Protein AF-A0A1W9W958-F1 (afdb_monomer_lite)

pLDDT: mean 91.2, std 10.22, range [35.25, 98.81]

Radius of gyration: 29.26 Å; chains: 1; bounding box: 82×55×63 Å

Foldseek 3Di:
DAAWEWEQELVGIDTHGCNVVAQFFFQVVCVVPDDPFDKWKKFWALLLLVLQQQFWIDTPLDIPGGGSVSVVCNVVSYGMYMYTDDNDDQDWPFNVLLVVLVVVLLVLLVPDDVLQVLQQQAQLQVLVLQQVLFFQAALLNLTRHDPLSVLQGSVNQCVQFVKDFDDDPPDSSSNWIWGAHPVRDIFTQDHNQLCRLQDRNLQHNHSVLSRVVSVLCNRLGGRSNQLSNLLSLVQVCCVVVLDPDPRHRHDSPCSSVLSVCLSNVHDCSVVSSQTLVSVCVVRNDLLSRQWFPRTHATRTQLLSALLLQLLQLLQLSHHDCLLFPCCCCDGVLVLEPRQDLALSLVRSLQRNLVSLLCVVVVHDPVSVCSQFQSDPVNVPPPSVVSSCCCRPVVVVSSVPTGPQSSQSSVCRRPVDHDGPVNSSLVSLLRRLVSLQVVVVVPQWSVSSHGRNCQAPAAHPVDPVRGHHPNVVNVVVNCVVSCH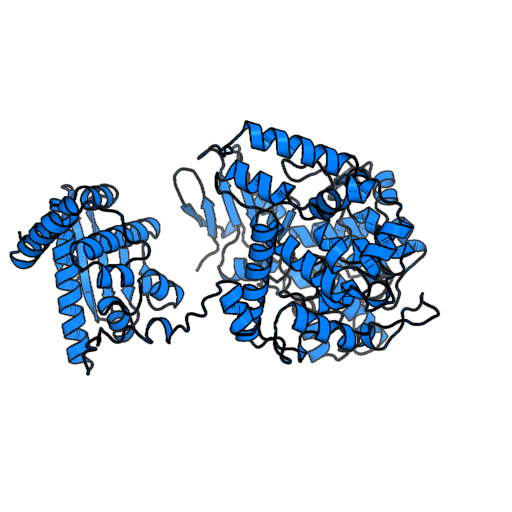DPGRHRDPVSCVVSVNDPPDLCNLPPDPPVDDQDQDPDPVRLLVLLQVLQLLLLLLLLQLCVQPPVSVVLLVPPDAQAKEKEAEPDVGWIWIWHLHNVRHIDTPGRDPVPDDHQKYKYQDHSVLSSCLSSLVDEPVVCVVVVRIDMDHDPVNVVSVSVSSLVSLQLADDPVSSVSHDPDNDDDDPCCNPVSNVSSVVCSVVVD

Sequence (686 aa):
ENPVNLIIDDQGVNFEDASSFWGMDAEKVQESLKNDKKCGILAIGPAGENRVPIANIRSGDRFLGRGGMGAVMGSKNLKAIVAKGGAYEIVPKDPDRFDKVKKKATAYMNRNSPTTTYRKFGTSSNVDWCNSGGILPVNNFQGGSNKSAEKVSGKAMQEQYETRHHTCKPCTILCGHKGTLEDGSVHAVPEYETVGLLGPNLGIYDPDQIVVWNDLCGCLGVDTISTGAVLGWVMEAGEKRLLDTPLRFGSPEGVTEAISNMAHGKDFGQEMARGTRWLSEKYGGKDFAVQVKGLEMAAYDPRGSWGQGLSYAVANRGACHLSAYPTGLEVLFGLLNPYTTRAKPRFVYFFENLYAAINSLQTCQFTSYAYVLEPPIVKYTPKFMLGLTMQYLPAEAIMLMDVSIYSKLFSAVTGIRMCQWEMLKAGNRVHTLERLMNTREGIRRKDDTLPERFLKEGRSCDEAHHTVPLNEMLEDYYKLRGYDHQGIPSAKTLRKLGIEIKDPGDSFKENKDFRFIVPKGKWMKRSYISIMLWFVGRAMQAAAKVDKGVKKEFESIPAGFRFSLGVSPGGPAMVMEKTAAGRVKYVGSKPGGKPLDLKMKIKHLEGAILLFTFQESTAIAVARDRMVVEGDVPRACTVVRILDMVEVLLLPRIVASLAVKRYPVWSPFRKHLGRCMVYVRAVLGF

Structure (mmCIF, N/CA/C/O backbone):
data_AF-A0A1W9W958-F1
#
_entry.id   AF-A0A1W9W958-F1
#
loop_
_atom_site.group_PDB
_atom_site.id
_atom_site.type_symbol
_atom_site.label_atom_id
_atom_site.label_alt_id
_atom_site.label_comp_id
_atom_site.label_asym_id
_atom_site.label_entity_id
_atom_site.label_seq_id
_atom_site.pdbx_PDB_ins_code
_atom_site.Cartn_x
_atom_site.Cartn_y
_atom_site.Cartn_z
_atom_site.occupancy
_atom_site.B_iso_or_equiv
_atom_site.auth_seq_id
_atom_site.auth_comp_id
_atom_site.auth_asym_id
_atom_site.auth_atom_id
_atom_site.pdbx_PDB_model_num
ATOM 1 N N . GLU A 1 1 ? -22.196 19.172 5.881 1.00 72.06 1 GLU A N 1
ATOM 2 C CA . GLU A 1 1 ? -22.144 20.377 5.026 1.00 72.06 1 GLU A CA 1
ATOM 3 C C . GLU A 1 1 ? -20.867 21.163 5.293 1.00 72.06 1 GLU A C 1
ATOM 5 O O . GLU A 1 1 ? -20.154 21.418 4.336 1.00 72.06 1 GLU A O 1
ATOM 10 N N . ASN A 1 2 ? -20.481 21.389 6.552 1.00 92.3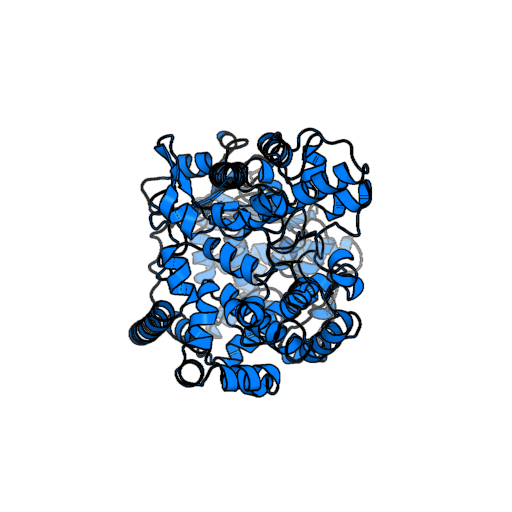8 2 ASN A N 1
ATOM 11 C CA . ASN A 1 2 ? -19.196 22.018 6.901 1.00 92.38 2 ASN A CA 1
ATOM 12 C C . ASN A 1 2 ? -18.076 20.994 7.190 1.00 92.38 2 ASN A C 1
ATOM 14 O O . ASN A 1 2 ? -18.399 19.830 7.463 1.00 92.38 2 ASN A O 1
ATOM 18 N N . PRO A 1 3 ? -16.793 21.404 7.122 1.00 97.25 3 PRO A N 1
ATOM 19 C CA . PRO A 1 3 ? -15.655 20.623 7.602 1.00 97.25 3 PRO A CA 1
ATOM 20 C C . PRO A 1 3 ? -15.786 20.208 9.068 1.00 97.25 3 PRO A C 1
ATOM 22 O O . PRO A 1 3 ? -16.124 21.029 9.917 1.00 97.25 3 PRO A O 1
ATOM 25 N N . VAL A 1 4 ? -15.477 18.948 9.376 1.00 97.94 4 VAL A N 1
ATOM 26 C CA . VAL A 1 4 ? -15.520 18.415 10.746 1.00 97.94 4 VAL A CA 1
ATOM 27 C C . VAL A 1 4 ? -14.305 17.560 11.092 1.00 97.94 4 VAL A C 1
ATOM 29 O O . VAL A 1 4 ? -13.699 16.933 10.221 1.00 97.94 4 VAL A O 1
ATOM 32 N N . ASN A 1 5 ? -13.996 17.487 12.384 1.00 97.25 5 ASN A N 1
ATOM 33 C CA . ASN A 1 5 ? -13.092 16.514 12.985 1.00 97.25 5 ASN A CA 1
ATOM 34 C C . ASN A 1 5 ? -13.907 15.450 13.727 1.00 97.25 5 ASN A C 1
ATOM 36 O O . ASN A 1 5 ? -14.858 15.771 14.438 1.00 97.25 5 ASN A O 1
ATOM 40 N N . LEU A 1 6 ? -13.527 14.180 13.585 1.00 97.19 6 LEU A N 1
ATOM 41 C CA . LEU A 1 6 ? -14.108 13.070 14.338 1.00 97.19 6 LEU A CA 1
ATOM 42 C C . LEU A 1 6 ? -13.254 12.787 15.573 1.00 97.19 6 LEU A C 1
ATOM 44 O O . LEU A 1 6 ? -12.128 12.310 15.438 1.00 97.19 6 LEU A O 1
ATOM 48 N N . ILE A 1 7 ? -13.789 13.027 16.765 1.00 94.75 7 ILE A N 1
ATOM 49 C CA . ILE A 1 7 ? -13.104 12.765 18.032 1.00 94.75 7 ILE A CA 1
ATOM 50 C C . ILE A 1 7 ? -13.665 11.489 18.656 1.00 94.75 7 ILE A C 1
ATOM 52 O O . ILE A 1 7 ? -14.875 11.344 18.811 1.00 94.75 7 ILE A O 1
ATOM 56 N N . ILE A 1 8 ? -12.781 10.559 19.006 1.00 93.50 8 ILE A N 1
ATOM 57 C CA . ILE A 1 8 ? -13.109 9.269 19.612 1.00 93.50 8 ILE A CA 1
ATOM 58 C C . ILE A 1 8 ? -12.398 9.179 20.959 1.00 93.50 8 ILE A C 1
ATOM 60 O O . ILE A 1 8 ? -11.170 9.271 21.019 1.00 93.50 8 ILE A O 1
ATOM 64 N N . ASP A 1 9 ? -13.155 8.978 22.030 1.00 89.31 9 ASP A N 1
ATOM 65 C CA . ASP A 1 9 ? -12.631 8.800 23.383 1.00 89.31 9 ASP A CA 1
ATOM 66 C C . ASP A 1 9 ? -13.475 7.820 24.215 1.00 89.31 9 ASP A C 1
ATOM 68 O O . ASP A 1 9 ? -14.276 7.051 23.680 1.00 89.31 9 ASP A O 1
ATOM 72 N N . ASP A 1 10 ? -13.236 7.778 25.526 1.00 87.50 10 ASP A N 1
ATOM 73 C CA . ASP A 1 10 ? -13.920 6.893 26.470 1.00 87.50 10 ASP A CA 1
ATOM 74 C C . ASP A 1 10 ? -15.413 7.221 26.639 1.00 87.50 10 ASP A C 1
ATOM 76 O O . ASP A 1 10 ? -16.185 6.345 27.033 1.00 87.50 10 ASP A O 1
ATOM 80 N N . GLN A 1 11 ? -15.830 8.446 26.306 1.00 85.00 11 GLN A N 1
ATOM 81 C CA . GLN A 1 11 ? -17.226 8.885 26.372 1.00 85.00 11 GLN A CA 1
ATOM 82 C C . GLN A 1 11 ? -17.985 8.616 25.065 1.00 85.00 11 GLN A C 1
ATOM 84 O O . GLN A 1 11 ? -19.219 8.604 25.053 1.00 85.00 11 GLN A O 1
ATOM 89 N N . GLY A 1 12 ? -17.270 8.341 23.971 1.00 86.62 12 GLY A N 1
ATOM 90 C CA . GLY A 1 12 ? -17.846 7.896 22.710 1.00 86.62 12 GLY A CA 1
ATOM 91 C C . GLY A 1 12 ? -17.250 8.606 21.504 1.00 86.62 12 GLY A C 1
ATOM 92 O O . GLY A 1 12 ? -16.038 8.622 21.308 1.00 86.62 12 GLY A O 1
ATOM 93 N N . VAL A 1 13 ? -18.127 9.114 20.637 1.00 91.81 13 VAL A N 1
ATOM 94 C CA . VAL A 1 13 ? -17.763 9.714 19.351 1.00 91.81 13 VAL A CA 1
ATOM 95 C C . VAL A 1 13 ? -18.417 11.085 19.238 1.00 91.81 13 VAL A C 1
ATOM 97 O O . VAL A 1 13 ? -19.639 11.183 19.349 1.00 91.81 13 VAL A O 1
ATOM 100 N N . ASN A 1 14 ? -17.614 12.115 18.979 1.00 92.75 14 ASN A N 1
ATOM 101 C CA . ASN A 1 14 ? -18.057 13.490 18.773 1.00 92.75 14 ASN A CA 1
ATOM 102 C C . ASN A 1 14 ? -17.602 14.018 17.405 1.00 92.75 14 ASN A C 1
ATOM 104 O O . ASN A 1 14 ? -16.550 13.624 16.902 1.00 92.75 14 ASN A O 1
ATOM 108 N N . PHE A 1 15 ? -18.386 14.921 16.819 1.00 95.50 15 PHE A N 1
ATOM 109 C CA . PHE A 1 15 ? -18.005 15.671 15.624 1.00 95.50 15 PHE A CA 1
ATOM 110 C C . PHE A 1 15 ? -17.816 17.134 16.008 1.00 95.50 15 PHE A C 1
ATOM 112 O O . PHE A 1 15 ? -18.750 17.773 16.486 1.00 95.50 15 PHE A O 1
ATOM 119 N N . GLU A 1 16 ? -16.615 17.652 15.795 1.00 95.19 16 GLU A N 1
ATOM 120 C CA . GLU A 1 16 ? -16.254 19.036 16.105 1.00 95.19 16 GLU A CA 1
ATOM 121 C C . GLU A 1 16 ? -16.082 19.828 14.811 1.00 95.19 16 GLU A C 1
ATOM 123 O O . GLU A 1 16 ? -15.684 19.259 13.793 1.00 95.19 16 GLU A O 1
ATOM 128 N N . ASP A 1 17 ? -16.397 21.125 14.833 1.00 96.56 17 ASP A N 1
ATOM 129 C CA . ASP A 1 17 ? -16.145 21.998 13.685 1.00 96.56 17 ASP A CA 1
ATOM 130 C C . ASP A 1 17 ? -14.647 22.007 13.355 1.00 96.56 17 ASP A C 1
ATOM 132 O O . ASP A 1 17 ? -13.796 22.074 14.243 1.00 96.56 17 ASP A O 1
ATOM 136 N N . ALA A 1 18 ? -14.334 21.904 12.066 1.00 97.56 18 ALA A N 1
ATOM 137 C CA . ALA A 1 18 ? -12.965 21.944 11.572 1.00 97.56 18 ALA A CA 1
ATOM 138 C C . ALA A 1 18 ? -12.758 23.032 10.520 1.00 97.56 18 ALA A C 1
ATOM 140 O O . ALA A 1 18 ? -11.824 22.947 9.720 1.00 97.56 18 ALA A O 1
ATOM 141 N N . SER A 1 19 ? -13.621 24.049 10.500 1.00 96.94 19 SER A N 1
ATOM 142 C CA . SER A 1 19 ? -13.581 25.104 9.489 1.00 96.94 19 SER A CA 1
ATOM 143 C C . SER A 1 19 ? -12.271 25.895 9.558 1.00 96.94 19 SER A C 1
ATOM 145 O O . SER A 1 19 ? -11.712 26.232 8.520 1.00 96.94 19 SER A O 1
ATOM 147 N N . SER A 1 20 ? -11.717 26.102 10.758 1.00 96.62 20 SER A N 1
ATOM 148 C CA . SER A 1 20 ? -10.410 26.748 10.957 1.00 96.62 20 SER A CA 1
ATOM 149 C C . SER A 1 20 ? -9.216 25.915 10.480 1.00 96.62 20 SER A C 1
ATOM 151 O O . SER A 1 20 ? -8.145 26.468 10.261 1.00 96.62 20 SER A O 1
ATOM 153 N N . PHE A 1 21 ? -9.382 24.597 10.337 1.00 97.25 21 PHE A N 1
ATOM 154 C CA . PHE A 1 21 ? -8.337 23.687 9.862 1.00 97.25 21 PHE A CA 1
ATOM 155 C C . PHE A 1 21 ? -8.371 23.485 8.346 1.00 97.25 21 PHE A C 1
ATOM 157 O O . PHE A 1 21 ? -7.423 22.945 7.775 1.00 97.25 21 PHE A O 1
ATOM 164 N N . TRP A 1 22 ? -9.467 23.865 7.692 1.00 97.44 22 TRP A N 1
ATOM 165 C CA . TRP A 1 22 ? -9.629 23.684 6.256 1.00 97.44 22 TRP A CA 1
ATOM 166 C C . TRP A 1 22 ? -8.655 24.591 5.493 1.00 97.44 22 TRP A C 1
ATOM 168 O O . TRP A 1 22 ? -8.560 25.784 5.770 1.00 97.44 22 TRP A O 1
ATOM 178 N N . GLY A 1 23 ? -7.896 24.024 4.561 1.00 96.19 23 GLY A N 1
ATOM 179 C CA . GLY A 1 23 ? -6.803 24.682 3.845 1.00 96.19 23 GLY A CA 1
ATOM 180 C C . GLY A 1 23 ? -5.438 24.571 4.530 1.00 96.19 23 GLY A C 1
ATOM 181 O O . GLY A 1 23 ? -4.422 24.861 3.901 1.00 96.19 23 GLY A O 1
ATOM 182 N N . MET A 1 24 ? -5.372 24.130 5.792 1.00 97.69 24 MET A N 1
ATOM 183 C CA . MET A 1 24 ? -4.095 23.924 6.483 1.00 97.69 24 MET A CA 1
ATOM 184 C C . MET A 1 24 ? -3.405 22.636 6.027 1.00 97.69 24 MET A C 1
ATOM 186 O O . MET A 1 24 ? -4.060 21.623 5.749 1.00 97.69 24 MET A O 1
ATOM 190 N N . ASP A 1 25 ? -2.072 22.651 6.044 1.00 96.62 25 ASP A N 1
ATOM 191 C CA . ASP A 1 25 ? -1.266 21.448 5.855 1.00 96.62 25 ASP A CA 1
ATOM 192 C C . ASP A 1 25 ? -1.539 20.392 6.943 1.00 96.62 25 ASP A C 1
ATOM 194 O O . ASP A 1 25 ? -1.956 20.685 8.069 1.00 96.62 25 ASP A O 1
ATOM 198 N N . ALA A 1 26 ? -1.345 19.124 6.583 1.00 96.88 26 ALA A N 1
ATOM 199 C CA . ALA A 1 26 ? -1.670 18.001 7.455 1.00 96.88 26 ALA A CA 1
ATOM 200 C C . ALA A 1 26 ? -0.780 17.933 8.708 1.00 96.88 26 ALA A C 1
ATOM 202 O O . ALA A 1 26 ? -1.160 17.296 9.689 1.00 96.88 26 ALA A O 1
ATOM 203 N N . GLU A 1 27 ? 0.403 18.550 8.695 1.00 95.44 27 GLU A N 1
ATOM 204 C CA . GLU A 1 27 ? 1.302 18.591 9.851 1.00 95.44 27 GLU A CA 1
ATOM 205 C C . GLU A 1 27 ? 0.770 19.523 10.926 1.00 95.44 27 GLU A C 1
ATOM 207 O O . GLU A 1 27 ? 0.459 19.074 12.028 1.00 95.44 27 GLU A O 1
ATOM 212 N N . LYS A 1 28 ? 0.548 20.790 10.571 1.00 96.25 28 LYS A N 1
ATOM 213 C CA . LYS A 1 28 ? 0.032 21.826 11.464 1.00 96.25 28 LYS A CA 1
ATOM 214 C C . LYS A 1 28 ? -1.324 21.456 12.035 1.00 96.25 28 LYS A C 1
ATOM 216 O O . LYS A 1 28 ? -1.613 21.770 13.187 1.00 96.25 28 LYS A O 1
ATOM 221 N N . VAL A 1 29 ? -2.162 20.760 11.264 1.00 96.44 29 VAL A N 1
ATOM 222 C CA . VAL A 1 29 ? -3.438 20.223 11.763 1.00 96.44 29 VAL A CA 1
ATOM 223 C C . VAL A 1 29 ? -3.193 19.222 12.888 1.00 96.44 29 VAL A C 1
ATOM 225 O O . VAL A 1 29 ? -3.841 19.293 13.929 1.00 96.44 29 VAL A O 1
ATOM 228 N N . GLN A 1 30 ? -2.244 18.302 12.716 1.00 95.31 30 GLN A N 1
ATOM 229 C CA . GLN A 1 30 ? -1.910 17.330 13.754 1.00 95.31 30 GLN A CA 1
ATOM 230 C C . GLN A 1 30 ? -1.259 17.983 14.968 1.00 95.31 30 GLN A C 1
ATOM 232 O O . GLN A 1 30 ? -1.582 17.590 16.084 1.00 95.31 30 GLN A O 1
ATOM 237 N N . GLU A 1 31 ? -0.384 18.969 14.773 1.00 94.06 31 GLU A N 1
ATOM 238 C CA . GLU A 1 31 ? 0.225 19.741 15.862 1.00 94.06 31 GLU A CA 1
ATOM 239 C C . GLU A 1 31 ? -0.830 20.492 16.672 1.00 94.06 31 GLU A C 1
ATOM 241 O O . GLU A 1 31 ? -0.830 20.411 17.897 1.00 94.06 31 GLU A O 1
ATOM 246 N N . SER A 1 32 ? -1.782 21.131 15.991 1.00 94.00 32 SER A N 1
ATOM 247 C CA . SER A 1 32 ? -2.868 21.886 16.623 1.00 94.00 32 SER A CA 1
ATOM 248 C C . SER A 1 32 ? -3.866 20.995 17.365 1.00 94.00 32 SER A C 1
ATOM 250 O O . SER A 1 32 ? -4.429 21.398 18.378 1.00 94.00 32 SER A O 1
ATOM 252 N N . LEU A 1 33 ? -4.109 19.780 16.865 1.00 92.69 33 LEU A N 1
ATOM 253 C CA . LEU A 1 33 ? -5.012 18.806 17.491 1.00 92.69 33 LEU A CA 1
ATOM 254 C C . LEU A 1 33 ? -4.331 17.967 18.579 1.00 92.69 33 LEU A C 1
ATOM 256 O O . LEU A 1 33 ? -5.000 17.222 19.306 1.00 92.69 33 LEU A O 1
ATOM 260 N N . LYS A 1 34 ? -3.004 18.057 18.690 1.00 87.44 34 LYS A N 1
ATOM 261 C CA . LYS A 1 34 ? -2.241 17.355 19.713 1.00 87.44 34 LYS A CA 1
ATOM 262 C C . LYS A 1 34 ? -2.575 17.953 21.075 1.00 87.44 34 LYS A C 1
ATOM 264 O O . LYS A 1 34 ? -2.504 19.156 21.283 1.00 87.44 34 LYS A O 1
ATOM 269 N N . ASN A 1 35 ? -2.932 17.089 22.013 1.00 77.88 35 ASN A N 1
ATOM 270 C CA . ASN A 1 35 ? -3.204 17.458 23.400 1.00 77.88 35 ASN A CA 1
ATOM 271 C C . ASN A 1 35 ? -2.307 16.649 24.347 1.00 77.88 35 ASN A C 1
ATOM 273 O O . ASN A 1 35 ? -1.605 15.730 23.919 1.00 77.88 35 ASN A O 1
ATOM 277 N N . ASP A 1 36 ? -2.361 16.962 25.642 1.00 67.25 36 ASP A N 1
ATOM 278 C CA . ASP A 1 36 ? -1.549 16.299 26.674 1.00 67.25 36 ASP A CA 1
ATOM 279 C C . ASP A 1 36 ? -1.882 14.806 26.864 1.00 67.25 36 ASP A C 1
ATOM 281 O O . ASP A 1 36 ? -1.114 14.055 27.472 1.00 67.25 36 ASP A O 1
ATOM 285 N N . LYS A 1 37 ? -3.022 14.327 26.342 1.00 67.25 37 LYS A N 1
ATOM 286 C CA . LYS A 1 37 ? -3.384 12.905 26.391 1.00 67.25 37 LYS A CA 1
ATOM 287 C C . LYS A 1 37 ? -2.731 12.149 25.232 1.00 67.25 37 LYS A C 1
ATOM 289 O O . LYS A 1 37 ? -2.624 12.630 24.107 1.00 67.25 37 LYS A O 1
ATOM 294 N N . LYS A 1 38 ? -2.365 10.884 25.476 1.00 82.44 38 LYS A N 1
ATOM 295 C CA . LYS A 1 38 ? -1.935 9.966 24.407 1.00 82.44 38 LYS A CA 1
ATOM 296 C C . LYS A 1 38 ? -3.055 9.838 23.368 1.00 82.44 38 LYS A C 1
ATOM 298 O O . LYS A 1 38 ? -4.072 9.201 23.641 1.00 82.44 38 LYS A O 1
ATOM 303 N N . CYS A 1 39 ? -2.855 10.408 22.185 1.00 89.19 39 CYS A N 1
ATOM 304 C CA . CYS A 1 39 ? -3.791 10.339 21.069 1.00 89.19 39 CYS A CA 1
ATOM 305 C C . CYS A 1 39 ? -3.097 9.900 19.772 1.00 89.19 39 CYS A C 1
ATOM 307 O O . CYS A 1 39 ? -1.889 10.071 19.601 1.00 89.19 39 CYS A O 1
ATOM 309 N N . GLY A 1 40 ? -3.874 9.291 18.878 1.00 92.38 40 GLY A N 1
ATOM 310 C CA . GLY A 1 40 ? -3.518 9.070 17.480 1.00 92.38 40 GLY A CA 1
ATOM 311 C C . GLY A 1 40 ? -4.362 9.977 16.594 1.00 92.38 40 GLY A C 1
ATOM 312 O O . GLY A 1 40 ? -5.558 10.127 16.840 1.00 92.38 40 GLY A O 1
ATOM 313 N N . ILE A 1 41 ? -3.741 10.582 15.584 1.00 95.75 41 ILE A N 1
ATOM 314 C CA . ILE A 1 41 ? -4.399 11.526 14.678 1.00 95.75 41 ILE A CA 1
ATOM 315 C C . ILE A 1 41 ? -4.203 11.037 13.245 1.00 95.75 41 ILE A C 1
ATOM 317 O O . ILE A 1 41 ? -3.108 10.619 12.874 1.00 95.75 41 ILE A O 1
ATOM 321 N N . LEU A 1 42 ? -5.275 11.059 12.462 1.00 97.38 42 LEU A N 1
ATOM 322 C CA . LEU A 1 42 ? -5.266 10.948 11.007 1.00 97.38 42 LEU A CA 1
ATOM 323 C C . LEU A 1 42 ? -5.747 12.285 10.446 1.00 97.38 42 LEU A C 1
ATOM 325 O O . LEU A 1 42 ? -6.822 12.726 10.845 1.00 97.38 42 LEU A O 1
ATOM 329 N N . ALA A 1 43 ? -5.010 12.909 9.532 1.00 98.19 43 ALA A N 1
ATOM 330 C CA . ALA A 1 43 ? -5.386 14.188 8.930 1.00 98.19 43 ALA A CA 1
ATOM 331 C C . ALA A 1 43 ? -5.155 14.191 7.413 1.00 98.19 43 ALA A C 1
ATOM 333 O O . ALA A 1 43 ? -4.233 13.542 6.914 1.00 98.19 43 ALA A O 1
ATOM 334 N N . ILE A 1 44 ? -5.986 14.938 6.685 1.00 98.62 44 ILE A N 1
ATOM 335 C CA . ILE A 1 44 ? -5.763 15.256 5.267 1.00 98.62 44 ILE A CA 1
ATOM 336 C C . ILE A 1 44 ? -5.186 16.664 5.115 1.00 98.62 44 ILE A C 1
ATOM 338 O O . ILE A 1 44 ? -5.527 17.565 5.882 1.00 98.62 44 ILE A O 1
ATOM 342 N N . GLY A 1 45 ? -4.336 16.858 4.109 1.00 98.25 45 GLY A N 1
ATOM 343 C CA . GLY A 1 45 ? -3.905 18.182 3.649 1.00 98.25 45 GLY A CA 1
ATOM 344 C C . GLY A 1 45 ? -4.815 18.734 2.539 1.00 98.25 45 GLY A C 1
ATOM 345 O O . GLY A 1 45 ? -5.834 18.107 2.216 1.00 98.25 45 GLY A O 1
ATOM 346 N N . PRO A 1 46 ? -4.433 19.864 1.914 1.00 98.38 46 PRO A N 1
ATOM 347 C CA . PRO A 1 46 ? -5.161 20.482 0.804 1.00 98.38 46 PRO A CA 1
ATOM 348 C C . PRO A 1 46 ? -5.520 19.524 -0.342 1.00 98.38 46 PRO A C 1
ATOM 350 O O . PRO A 1 46 ? -6.608 19.617 -0.905 1.00 98.38 46 PRO A O 1
ATOM 353 N N . ALA A 1 47 ? -4.674 18.538 -0.657 1.00 98.38 47 ALA A N 1
ATOM 354 C CA . ALA A 1 47 ? -4.975 17.561 -1.706 1.00 98.38 47 ALA A CA 1
ATOM 355 C C . ALA A 1 47 ? -6.227 16.722 -1.407 1.00 98.38 47 ALA A C 1
ATOM 357 O O . ALA A 1 47 ? -7.034 16.456 -2.302 1.00 98.38 47 ALA A O 1
ATOM 358 N N . GLY A 1 48 ? -6.417 16.318 -0.147 1.00 98.19 48 GLY A N 1
ATOM 359 C CA . GLY A 1 48 ? -7.611 15.583 0.266 1.00 98.19 48 GLY A CA 1
ATOM 360 C C . GLY A 1 48 ? -8.861 16.456 0.192 1.00 98.19 48 GLY A C 1
ATOM 361 O O . GLY A 1 48 ? -9.888 16.015 -0.324 1.00 98.19 48 GLY A O 1
ATOM 362 N N . GLU A 1 49 ? -8.756 17.709 0.636 1.00 98.06 49 GLU A N 1
ATOM 363 C CA . GLU A 1 49 ? -9.837 18.705 0.599 1.00 98.06 49 GLU A CA 1
ATOM 364 C C . GLU A 1 49 ? -10.309 18.982 -0.832 1.00 98.06 49 GLU A C 1
ATOM 366 O O . GLU A 1 49 ? -11.511 18.976 -1.106 1.00 98.06 49 GLU A O 1
ATOM 371 N N . ASN A 1 50 ? -9.355 19.109 -1.759 1.00 97.31 50 ASN A N 1
ATOM 372 C CA . ASN A 1 50 ? -9.592 19.294 -3.191 1.00 97.31 50 ASN A CA 1
ATOM 373 C C . ASN A 1 50 ? -9.942 17.994 -3.929 1.00 97.31 50 ASN A C 1
ATOM 375 O O . ASN A 1 50 ? -10.183 18.009 -5.135 1.00 97.31 50 ASN A O 1
ATOM 379 N N . ARG A 1 51 ? -10.005 16.862 -3.215 1.00 96.88 51 ARG A N 1
ATOM 380 C CA . ARG A 1 51 ? -10.375 15.541 -3.748 1.00 96.88 51 ARG A CA 1
ATOM 381 C C . ARG A 1 51 ? -9.474 15.089 -4.898 1.00 96.88 51 ARG A C 1
ATOM 383 O O . ARG A 1 51 ? -9.931 14.439 -5.838 1.00 96.88 51 ARG A O 1
ATOM 390 N N . VAL A 1 52 ? -8.188 15.408 -4.798 1.00 96.56 52 VAL A N 1
ATOM 391 C CA . VAL A 1 52 ? -7.165 14.971 -5.748 1.00 96.56 52 VAL A CA 1
ATOM 392 C C . VAL A 1 52 ? -7.092 13.435 -5.751 1.00 96.56 52 VAL A C 1
ATOM 394 O O . VAL A 1 52 ? -6.885 12.847 -4.691 1.00 96.56 52 VAL A O 1
ATOM 397 N N . PRO A 1 53 ? -7.222 12.745 -6.902 1.00 95.75 53 PRO A N 1
ATOM 398 C CA . PRO A 1 53 ? -7.243 11.277 -6.962 1.00 95.75 53 PRO A CA 1
ATOM 399 C C . PRO A 1 53 ? -6.055 10.564 -6.302 1.00 95.75 53 PRO A C 1
ATOM 401 O O . PRO A 1 53 ? -6.207 9.445 -5.815 1.00 95.75 53 PRO A O 1
ATOM 404 N N . ILE A 1 54 ? -4.890 11.211 -6.240 1.00 97.19 54 ILE A N 1
ATOM 405 C CA . ILE A 1 54 ? -3.677 10.687 -5.595 1.00 97.19 54 ILE A CA 1
ATOM 406 C C . ILE A 1 54 ? -3.496 11.168 -4.142 1.00 97.19 54 ILE A C 1
ATOM 408 O O . ILE A 1 54 ? -2.406 11.057 -3.585 1.00 97.19 54 ILE A O 1
ATOM 412 N N . ALA A 1 55 ? -4.536 11.727 -3.516 1.00 98.25 55 ALA A N 1
ATOM 413 C CA . ALA A 1 55 ? -4.451 12.251 -2.157 1.00 98.25 55 ALA A CA 1
ATOM 414 C C . ALA A 1 55 ? -4.313 11.141 -1.100 1.00 98.25 55 ALA A C 1
ATOM 416 O O . ALA A 1 55 ? -5.036 10.135 -1.112 1.00 98.25 55 ALA A O 1
ATOM 417 N N . ASN A 1 56 ? -3.426 11.378 -0.136 1.00 96.88 56 ASN A N 1
ATOM 418 C CA . ASN A 1 56 ? -3.122 10.499 0.985 1.00 96.88 56 ASN A CA 1
ATOM 419 C C . ASN A 1 56 ? -3.735 11.007 2.308 1.00 96.88 56 ASN A C 1
ATOM 421 O O . ASN A 1 56 ? -4.374 12.059 2.366 1.00 96.88 56 ASN A O 1
ATOM 425 N N . ILE A 1 57 ? -3.567 10.221 3.374 1.00 98.31 57 ILE A N 1
ATOM 426 C CA . ILE A 1 57 ? -3.885 10.618 4.755 1.00 98.31 57 ILE A CA 1
ATOM 427 C C . ILE A 1 57 ? -2.610 10.482 5.591 1.00 98.31 57 ILE A C 1
ATOM 429 O O . ILE A 1 57 ? -1.966 9.429 5.542 1.00 98.31 57 ILE A O 1
ATOM 433 N N . ARG A 1 58 ? -2.276 11.506 6.382 1.00 96.69 58 ARG A N 1
ATOM 434 C CA . ARG A 1 58 ? -1.083 11.558 7.244 1.00 96.69 58 ARG A CA 1
ATOM 435 C C . ARG A 1 58 ? -1.414 11.216 8.704 1.00 96.69 58 ARG A C 1
ATOM 437 O O . ARG A 1 58 ? -2.485 11.560 9.199 1.00 96.69 58 ARG A O 1
ATOM 444 N N . SER A 1 59 ? -0.488 10.538 9.386 1.00 94.31 59 SER A N 1
ATOM 445 C CA . SER A 1 59 ? -0.513 10.216 10.821 1.00 94.31 59 SER A CA 1
ATOM 446 C C . SER A 1 59 ? 0.897 10.243 11.418 1.00 94.31 59 SER A C 1
ATOM 448 O O . SER A 1 59 ? 1.691 9.326 11.202 1.00 94.31 59 SER A O 1
ATOM 450 N N . GLY A 1 60 ? 1.239 11.302 12.151 1.00 90.00 60 GLY A N 1
ATOM 451 C CA . GLY A 1 60 ? 2.628 11.677 12.412 1.00 90.00 60 GLY A CA 1
ATOM 452 C C . GLY A 1 60 ? 3.390 11.724 11.089 1.00 90.00 60 GLY A C 1
ATOM 453 O O . GLY A 1 60 ? 2.948 12.379 10.152 1.00 90.00 60 GLY A O 1
ATOM 454 N N . ASP A 1 61 ? 4.446 10.923 10.980 1.00 88.50 61 ASP A N 1
ATOM 455 C CA . ASP A 1 61 ? 5.234 10.753 9.750 1.00 88.50 61 ASP A CA 1
ATOM 456 C C . ASP A 1 61 ? 4.914 9.427 9.030 1.00 88.50 61 ASP A C 1
ATOM 458 O O . ASP A 1 61 ? 5.782 8.765 8.462 1.00 88.50 61 ASP A O 1
ATOM 462 N N . ARG A 1 62 ? 3.659 8.965 9.120 1.00 92.50 62 ARG A N 1
ATOM 463 C CA . ARG A 1 62 ? 3.141 7.753 8.460 1.00 92.50 62 ARG A CA 1
ATOM 464 C C . ARG A 1 62 ? 1.980 8.096 7.546 1.00 92.50 62 ARG A C 1
ATOM 466 O O . ARG A 1 62 ? 1.208 9.004 7.834 1.00 92.50 62 ARG A O 1
ATOM 473 N N . PHE A 1 63 ? 1.821 7.318 6.478 1.00 95.00 63 PHE A N 1
ATOM 474 C CA . PHE A 1 63 ? 0.892 7.656 5.406 1.00 95.00 63 PHE A CA 1
ATOM 475 C C . PHE A 1 63 ? 0.021 6.471 5.002 1.00 95.00 63 PHE A C 1
ATOM 477 O O . PHE A 1 63 ? 0.511 5.369 4.743 1.00 95.00 63 PHE A O 1
ATOM 484 N N . LEU A 1 64 ? -1.279 6.719 4.859 1.00 94.62 64 LEU A N 1
ATOM 485 C CA . LEU A 1 64 ? -2.147 5.899 4.018 1.00 94.62 64 LEU A CA 1
ATOM 486 C C . LEU A 1 64 ? -2.004 6.450 2.597 1.00 94.62 64 LEU A C 1
ATOM 488 O O . LEU A 1 64 ? -2.807 7.263 2.145 1.00 94.62 64 LEU A O 1
ATOM 492 N N . GLY A 1 65 ? -0.896 6.059 1.963 1.00 87.12 65 GLY A N 1
ATOM 493 C CA . GLY A 1 65 ? -0.314 6.767 0.822 1.00 87.12 65 GLY A CA 1
ATOM 494 C C . GLY A 1 65 ? -1.106 6.692 -0.478 1.00 87.12 65 GLY A C 1
ATOM 495 O O . GLY A 1 65 ? -1.189 7.680 -1.186 1.00 87.12 65 GLY A O 1
ATOM 496 N N . ARG A 1 66 ? -1.678 5.530 -0.811 1.00 95.12 66 ARG A N 1
ATOM 497 C CA . ARG A 1 66 ? -2.073 5.214 -2.195 1.00 95.12 66 ARG A CA 1
ATOM 498 C C . ARG A 1 66 ? -3.560 4.929 -2.353 1.00 95.12 66 ARG A C 1
ATOM 500 O O . ARG A 1 66 ? -4.202 4.429 -1.429 1.00 95.12 66 ARG A O 1
ATOM 507 N N . GLY A 1 67 ? -4.076 5.150 -3.563 1.00 92.62 67 GLY A N 1
ATOM 508 C CA . GLY A 1 67 ? -5.452 4.812 -3.944 1.00 92.62 67 GLY A CA 1
ATOM 509 C C . GLY A 1 67 ? -6.499 5.875 -3.594 1.00 92.62 67 GLY A C 1
ATOM 510 O O . GLY A 1 67 ? -7.683 5.554 -3.552 1.00 92.62 67 GLY A O 1
ATOM 511 N N . GLY A 1 68 ? -6.079 7.113 -3.311 1.00 96.25 68 GLY A N 1
ATOM 512 C CA . GLY A 1 68 ? -6.988 8.257 -3.186 1.00 96.25 68 GLY A CA 1
ATOM 513 C C . GLY A 1 68 ? -7.838 8.285 -1.918 1.00 96.25 68 GLY A C 1
ATOM 514 O O . GLY A 1 68 ? -8.891 8.924 -1.889 1.00 96.25 68 GLY A O 1
ATOM 515 N N . MET A 1 69 ? -7.413 7.605 -0.849 1.00 96.75 69 MET A N 1
ATOM 516 C CA . MET A 1 69 ? -8.164 7.589 0.413 1.00 96.75 69 MET A CA 1
ATOM 517 C C . MET A 1 69 ? -8.307 8.989 1.028 1.00 96.75 69 MET A C 1
ATOM 519 O O . MET A 1 69 ? -9.341 9.277 1.634 1.00 96.75 69 MET A O 1
ATOM 523 N N . GLY A 1 70 ? -7.326 9.876 0.823 1.00 98.12 70 GLY A N 1
ATOM 524 C CA . GLY A 1 70 ? -7.414 11.277 1.240 1.00 98.12 70 GLY A CA 1
ATOM 525 C C . GLY A 1 70 ? -8.548 12.022 0.539 1.00 98.12 70 GLY A C 1
ATOM 526 O O . GLY A 1 70 ? -9.304 12.743 1.186 1.00 98.12 70 GLY A O 1
ATOM 527 N N . ALA A 1 71 ? -8.751 11.773 -0.758 1.00 97.88 71 ALA A N 1
ATOM 528 C CA . ALA A 1 71 ? -9.857 12.358 -1.513 1.00 97.88 71 ALA A CA 1
ATOM 529 C C . ALA A 1 71 ? -11.215 11.817 -1.066 1.00 97.88 71 ALA A C 1
ATOM 531 O O . ALA A 1 71 ? -12.185 12.568 -0.977 1.00 97.88 71 ALA A O 1
ATOM 532 N N . VAL A 1 72 ? -11.296 10.526 -0.727 1.00 97.62 72 VAL A N 1
ATOM 533 C CA . VAL A 1 72 ? -12.519 9.941 -0.158 1.00 97.62 72 VAL A CA 1
ATOM 534 C C . VAL A 1 72 ? -12.844 10.584 1.191 1.00 97.62 72 VAL A C 1
ATOM 536 O O . VAL A 1 72 ? -14.003 10.927 1.434 1.00 97.62 72 VAL A O 1
ATOM 539 N N . MET A 1 73 ? -11.846 10.786 2.053 1.00 98.19 73 MET A N 1
ATOM 540 C CA . MET A 1 73 ? -12.014 11.449 3.348 1.00 98.19 73 MET A CA 1
ATOM 541 C C . MET A 1 73 ? -12.451 12.915 3.184 1.00 98.19 73 MET A C 1
ATOM 543 O O . MET A 1 73 ? -13.468 13.314 3.756 1.00 98.19 73 MET A O 1
ATOM 547 N N . GLY A 1 74 ? -11.792 13.680 2.310 1.00 97.75 74 GLY A N 1
ATOM 548 C CA . GLY A 1 74 ? -12.168 15.066 2.016 1.00 97.75 74 GLY A CA 1
ATOM 549 C C . GLY A 1 74 ? -13.519 15.207 1.312 1.00 97.75 74 GLY A C 1
ATOM 550 O O . GLY A 1 74 ? -14.256 16.151 1.583 1.00 97.75 74 GLY A O 1
ATOM 551 N N . SER A 1 75 ? -13.944 14.224 0.507 1.00 97.25 75 SER A N 1
ATOM 552 C CA . SER A 1 75 ? -15.294 14.207 -0.088 1.00 97.25 75 SER A CA 1
ATOM 553 C C . SER A 1 75 ? -16.425 14.163 0.943 1.00 97.25 75 SER A C 1
ATOM 555 O O . SER A 1 75 ? -17.563 14.513 0.633 1.00 97.25 75 SER A O 1
ATOM 557 N N . LYS A 1 76 ? -16.109 13.743 2.174 1.00 96.75 76 LYS A N 1
ATOM 558 C CA . LYS A 1 76 ? -17.031 13.698 3.313 1.00 96.75 76 LYS A CA 1
ATOM 559 C C . LYS A 1 76 ? -16.910 14.926 4.219 1.00 96.75 76 LYS A C 1
ATOM 561 O O . LYS A 1 76 ? -17.526 14.930 5.280 1.00 96.75 76 LYS A O 1
ATOM 566 N N . ASN A 1 77 ? -16.134 15.936 3.814 1.00 96.94 77 ASN A N 1
ATOM 567 C CA . ASN A 1 77 ? -15.771 17.105 4.618 1.00 96.94 77 ASN A CA 1
ATOM 568 C C . ASN A 1 77 ? -15.190 16.707 5.989 1.00 96.94 77 ASN A C 1
ATOM 570 O O . ASN A 1 77 ? -15.414 17.381 6.988 1.00 96.94 77 ASN A O 1
ATOM 574 N N . LEU A 1 78 ? -14.466 15.585 6.051 1.00 98.12 78 LEU A N 1
ATOM 575 C CA . LEU A 1 78 ? -13.823 15.100 7.269 1.00 98.12 78 LEU A CA 1
ATOM 576 C C . LEU A 1 78 ? -12.342 15.485 7.226 1.00 98.12 78 LEU A C 1
ATOM 578 O O . LEU A 1 78 ? -11.593 14.930 6.427 1.00 98.12 78 LEU A O 1
ATOM 582 N N . LYS A 1 79 ? -11.923 16.432 8.069 1.00 98.38 79 LYS A N 1
ATOM 583 C CA . LYS A 1 79 ? -10.554 16.969 8.076 1.00 98.38 79 LYS A CA 1
ATOM 584 C C . LYS A 1 79 ? -9.585 16.086 8.861 1.00 98.38 79 LYS A C 1
ATOM 586 O O . LYS A 1 79 ? -8.487 15.800 8.381 1.00 98.38 79 LYS A O 1
ATOM 591 N N . ALA A 1 80 ? -9.998 15.615 10.035 1.00 98.31 80 ALA A N 1
ATOM 592 C CA . ALA A 1 80 ? -9.198 14.708 10.848 1.00 98.31 80 ALA A CA 1
ATOM 593 C C . ALA A 1 80 ? -10.039 13.684 11.623 1.00 98.31 80 ALA A C 1
ATOM 595 O O . ALA A 1 80 ? -11.226 13.882 11.887 1.00 98.31 80 ALA A O 1
ATOM 596 N N . ILE A 1 81 ? -9.395 12.582 12.011 1.00 97.62 81 ILE A N 1
ATOM 597 C CA . ILE A 1 81 ? -9.888 11.619 13.001 1.00 97.62 81 ILE A CA 1
ATOM 598 C C . ILE A 1 81 ? -8.889 11.595 14.154 1.00 97.62 81 ILE A C 1
ATOM 600 O O . ILE A 1 81 ? -7.716 11.288 13.947 1.00 97.62 81 ILE A O 1
ATOM 604 N N . VAL A 1 82 ? -9.358 11.878 15.365 1.00 96.00 82 VAL A N 1
ATOM 605 C CA . VAL A 1 82 ? -8.560 11.866 16.592 1.00 96.00 82 VAL A CA 1
ATOM 606 C C . VAL A 1 82 ? -9.074 10.756 17.497 1.00 96.00 82 VAL A C 1
ATOM 608 O O . VAL A 1 82 ? -10.223 10.782 17.925 1.00 96.00 82 VAL A O 1
ATOM 611 N N . ALA A 1 83 ? -8.220 9.791 17.821 1.00 93.25 83 ALA A N 1
ATOM 612 C CA . ALA A 1 83 ? -8.526 8.725 18.768 1.00 93.25 83 ALA A CA 1
ATOM 613 C C . ALA A 1 83 ? -7.697 8.904 20.044 1.00 93.25 83 ALA A C 1
ATOM 615 O O . ALA A 1 83 ? -6.466 8.826 20.011 1.00 93.25 83 ALA A O 1
ATOM 616 N N . LYS A 1 84 ? -8.362 9.139 21.177 1.00 90.56 84 LYS A N 1
ATOM 617 C CA . LYS A 1 84 ? -7.733 9.275 22.495 1.00 90.56 84 LYS A CA 1
ATOM 618 C C . LYS A 1 84 ? -7.617 7.899 23.156 1.00 90.56 84 LYS A C 1
ATOM 620 O O . LYS A 1 84 ? -8.565 7.118 23.181 1.00 90.56 84 LYS A O 1
ATOM 625 N N . GLY A 1 85 ? -6.432 7.590 23.675 1.00 84.56 85 GLY A N 1
ATOM 626 C CA . GLY A 1 85 ? -6.173 6.351 24.404 1.00 84.56 85 GLY A CA 1
ATOM 627 C C . GLY A 1 85 ? -6.660 6.401 25.855 1.00 84.56 85 GLY A C 1
ATOM 628 O O . GLY A 1 85 ? -7.005 7.459 26.376 1.00 84.56 85 GLY A O 1
ATOM 629 N N . GLY A 1 86 ? -6.625 5.246 26.524 1.00 81.56 86 GLY A N 1
ATOM 630 C CA . GLY A 1 86 ? -6.876 5.124 27.968 1.00 81.56 86 GLY A CA 1
ATOM 631 C C . GLY A 1 86 ? -8.220 4.504 28.355 1.00 81.56 86 GLY A C 1
ATOM 632 O O . GLY A 1 86 ? -8.387 4.147 29.513 1.00 81.56 86 GLY A O 1
ATOM 633 N N . ALA A 1 87 ? -9.143 4.308 27.406 1.00 83.44 87 ALA A N 1
ATOM 634 C CA . ALA A 1 87 ? -10.440 3.679 27.681 1.00 83.44 87 ALA A CA 1
ATOM 635 C C . ALA A 1 87 ? -10.328 2.180 28.024 1.00 83.44 87 ALA A C 1
ATOM 637 O O . ALA A 1 87 ? -11.086 1.665 28.842 1.00 83.44 87 ALA A O 1
ATOM 638 N N . TYR A 1 88 ? -9.383 1.478 27.391 1.00 82.69 88 TYR A N 1
ATOM 639 C CA . TYR A 1 88 ? -9.160 0.048 27.585 1.00 82.69 88 TYR A CA 1
ATOM 640 C C . TYR A 1 88 ? -7.673 -0.284 27.536 1.00 82.69 88 TYR A C 1
ATOM 642 O O . TYR A 1 88 ? -6.922 0.283 26.739 1.00 82.69 88 TYR A O 1
ATOM 650 N N . GLU A 1 89 ? -7.277 -1.265 28.339 1.00 86.88 89 GLU A N 1
ATOM 651 C CA . GLU A 1 89 ? -5.991 -1.936 28.209 1.00 86.88 89 GLU A CA 1
ATOM 652 C C . GLU A 1 89 ? -6.159 -3.188 27.340 1.00 86.88 89 GLU A C 1
ATOM 654 O O . GLU A 1 89 ? -6.997 -4.050 27.613 1.00 86.88 89 GLU A O 1
ATOM 659 N N . ILE A 1 90 ? -5.384 -3.278 26.257 1.00 88.44 90 ILE A N 1
ATOM 660 C CA . ILE A 1 90 ? -5.418 -4.429 25.352 1.00 88.44 90 ILE A CA 1
ATOM 661 C C . ILE A 1 90 ? -4.380 -5.439 25.833 1.00 88.44 90 ILE A C 1
ATOM 663 O O . ILE A 1 90 ? -3.183 -5.256 25.613 1.00 88.44 90 ILE A O 1
ATOM 667 N N . VAL A 1 91 ? -4.850 -6.521 26.451 1.00 93.12 91 VAL A N 1
ATOM 668 C CA . VAL A 1 91 ? -4.004 -7.623 26.924 1.00 93.12 91 VAL A CA 1
ATOM 669 C C . VAL A 1 91 ? -4.233 -8.892 26.095 1.00 93.12 91 VAL A C 1
ATOM 671 O O . VAL A 1 91 ? -5.373 -9.179 25.716 1.00 93.12 91 VAL A O 1
ATOM 674 N N . PRO A 1 92 ? -3.182 -9.676 25.786 1.00 95.44 92 PRO A N 1
ATOM 675 C CA . PRO A 1 92 ? -3.351 -10.981 25.156 1.00 95.44 92 PRO A CA 1
ATOM 676 C C . PRO A 1 92 ? -4.179 -11.923 26.035 1.00 95.44 92 PRO A C 1
ATOM 678 O O . PRO A 1 92 ? -4.034 -11.930 27.256 1.00 95.44 92 PRO A O 1
ATOM 681 N N . LYS A 1 93 ? -5.006 -12.773 25.417 1.00 97.06 93 LYS A N 1
ATOM 682 C CA . LYS A 1 93 ? -5.758 -13.811 26.138 1.00 97.06 93 LYS A CA 1
ATOM 683 C C . LYS A 1 93 ? -4.847 -14.835 26.832 1.00 97.06 93 LYS A C 1
ATOM 685 O O . LYS A 1 93 ? -5.218 -15.346 27.884 1.00 97.06 93 LYS A O 1
ATOM 690 N N . ASP A 1 94 ? -3.698 -15.133 26.230 1.00 97.50 94 ASP A N 1
ATOM 691 C CA . ASP A 1 94 ? -2.651 -16.027 26.741 1.00 97.50 94 ASP A CA 1
ATOM 692 C C . ASP A 1 94 ? -1.297 -15.279 26.729 1.00 97.50 94 ASP A C 1
ATOM 694 O O . ASP A 1 94 ? -0.586 -15.304 25.713 1.00 97.50 94 ASP A O 1
ATOM 698 N N . PRO A 1 95 ? -0.969 -14.544 27.814 1.00 97.19 95 PRO A N 1
ATOM 699 C CA . PRO A 1 95 ? 0.241 -13.721 27.898 1.00 97.19 95 PRO A CA 1
ATOM 700 C C . PRO A 1 95 ? 1.540 -14.525 27.766 1.00 97.19 95 PRO A C 1
ATOM 702 O O . PRO A 1 95 ? 2.414 -14.144 26.988 1.00 97.19 95 PRO A O 1
ATOM 705 N N . ASP A 1 96 ? 1.640 -15.682 28.427 1.00 97.69 96 ASP A N 1
ATOM 706 C CA . ASP A 1 96 ? 2.848 -16.518 28.412 1.00 97.69 96 ASP A CA 1
ATOM 707 C C . ASP A 1 96 ? 3.163 -17.025 27.003 1.00 97.69 96 ASP A C 1
ATOM 709 O O . ASP A 1 96 ? 4.304 -16.969 26.518 1.00 97.69 96 ASP A O 1
ATOM 713 N N . ARG A 1 97 ? 2.134 -17.499 26.289 1.00 97.19 97 ARG A N 1
ATOM 714 C CA . ARG A 1 97 ? 2.292 -17.911 24.895 1.00 97.19 97 ARG A CA 1
ATOM 715 C C . ARG A 1 97 ? 2.625 -16.726 24.003 1.00 97.19 97 ARG A C 1
ATOM 717 O O . ARG A 1 97 ? 3.457 -16.883 23.103 1.00 97.19 97 ARG A O 1
ATOM 724 N N . PHE A 1 98 ? 1.990 -15.575 24.214 1.00 97.06 98 PHE A N 1
ATOM 725 C CA . PHE A 1 98 ? 2.276 -14.366 23.449 1.00 97.06 98 PHE A CA 1
ATOM 726 C C . PHE A 1 98 ? 3.749 -13.970 23.589 1.00 97.06 98 PHE A C 1
ATOM 728 O O . PHE A 1 98 ? 4.434 -13.834 22.573 1.00 97.06 98 PHE A O 1
ATOM 735 N N . ASP A 1 99 ? 4.271 -13.899 24.812 1.00 96.94 99 ASP A N 1
ATOM 736 C CA . ASP A 1 99 ? 5.657 -13.512 25.076 1.00 96.94 99 ASP A CA 1
ATOM 737 C C . ASP A 1 99 ? 6.668 -14.527 24.540 1.00 96.94 99 ASP A C 1
ATOM 739 O O . ASP A 1 99 ? 7.665 -14.146 23.913 1.00 96.94 99 ASP A O 1
ATOM 743 N N . LYS A 1 100 ? 6.387 -15.830 24.665 1.00 97.88 100 LYS A N 1
ATOM 744 C CA . LYS A 1 100 ? 7.220 -16.882 24.063 1.00 97.88 100 LYS A CA 1
ATOM 745 C C . LYS A 1 100 ? 7.319 -16.732 22.543 1.00 97.88 100 LYS A C 1
ATOM 747 O O . LYS A 1 100 ? 8.409 -16.837 21.971 1.00 97.88 100 LYS A O 1
ATOM 752 N N . VAL A 1 101 ? 6.191 -16.495 21.871 1.00 96.62 101 VAL A N 1
ATOM 753 C CA . VAL A 1 101 ? 6.149 -16.345 20.407 1.00 96.62 101 VAL A CA 1
ATOM 754 C C . VAL A 1 101 ? 6.792 -15.026 19.982 1.00 96.62 101 VAL A C 1
ATOM 756 O O . VAL A 1 101 ? 7.585 -15.023 19.041 1.00 96.62 101 VAL A O 1
ATOM 759 N N . LYS A 1 102 ? 6.531 -13.932 20.703 1.00 95.69 102 LYS A N 1
ATOM 760 C CA . LYS A 1 102 ? 7.152 -12.619 20.498 1.00 95.69 102 LYS A CA 1
ATOM 761 C C . LYS A 1 102 ? 8.674 -12.692 20.620 1.00 95.69 102 LYS A C 1
ATOM 763 O O . LYS A 1 102 ? 9.367 -12.178 19.748 1.00 95.69 102 LYS A O 1
ATOM 768 N N . LYS A 1 103 ? 9.219 -13.385 21.629 1.00 96.50 103 LYS A N 1
ATOM 769 C CA . LYS A 1 103 ? 10.674 -13.586 21.781 1.00 96.50 103 LYS A CA 1
ATOM 770 C C . LYS A 1 103 ? 11.274 -14.292 20.562 1.00 96.50 103 LYS A C 1
ATOM 772 O O . LYS A 1 103 ? 12.288 -13.841 20.029 1.00 96.50 103 LYS A O 1
ATOM 777 N N . LYS A 1 104 ? 10.620 -15.355 20.075 1.00 95.88 104 LYS A N 1
ATOM 778 C CA . LYS A 1 104 ? 11.034 -16.069 18.854 1.00 95.88 104 LYS A CA 1
ATOM 779 C C . LYS A 1 104 ? 10.973 -15.159 17.619 1.00 95.88 104 LYS A C 1
ATOM 781 O O . LYS A 1 104 ? 11.928 -15.113 16.849 1.00 95.88 104 LYS A O 1
ATOM 786 N N . ALA A 1 105 ? 9.881 -14.417 17.455 1.00 95.62 105 ALA A N 1
ATOM 787 C CA . ALA A 1 105 ? 9.683 -13.479 16.356 1.00 95.62 105 ALA A CA 1
ATOM 788 C C . ALA A 1 105 ? 10.761 -12.382 16.329 1.00 95.62 105 ALA A C 1
ATOM 790 O O . ALA A 1 105 ? 11.354 -12.120 15.283 1.00 95.62 105 ALA A O 1
ATOM 791 N N . THR A 1 106 ? 11.072 -11.791 17.483 1.00 95.38 106 THR A N 1
ATOM 792 C CA . THR A 1 106 ? 12.137 -10.791 17.625 1.00 95.38 106 THR A CA 1
ATOM 793 C C . THR A 1 106 ? 13.509 -11.366 17.300 1.00 95.38 106 THR A C 1
ATOM 795 O O . THR A 1 106 ? 14.270 -10.732 16.574 1.00 95.38 106 THR A O 1
ATOM 798 N N . ALA A 1 107 ? 13.815 -12.586 17.753 1.00 95.56 107 ALA A N 1
ATOM 799 C CA . ALA A 1 107 ? 15.069 -13.247 17.401 1.00 95.56 107 ALA A CA 1
ATOM 800 C C . ALA A 1 107 ? 15.208 -13.437 15.882 1.00 95.56 107 ALA A C 1
ATOM 802 O O . ALA A 1 107 ? 16.286 -13.215 15.342 1.00 95.56 107 ALA A O 1
ATOM 803 N N . TYR A 1 108 ? 14.120 -13.790 15.187 1.00 95.38 108 TYR A N 1
ATOM 804 C CA . TYR A 1 108 ? 14.122 -13.960 13.730 1.00 95.38 108 TYR A CA 1
ATOM 805 C C . TYR A 1 108 ? 14.375 -12.626 13.021 1.00 95.38 108 TYR A C 1
ATOM 807 O O . TYR A 1 108 ? 15.240 -12.548 12.157 1.00 95.38 108 TYR A O 1
ATOM 815 N N . MET A 1 109 ? 13.707 -11.552 13.443 1.00 95.12 109 MET A N 1
ATOM 816 C CA . MET A 1 109 ? 13.940 -10.214 12.885 1.00 95.12 109 MET A CA 1
ATOM 817 C C . MET A 1 109 ? 15.347 -9.677 13.176 1.00 95.12 109 MET A C 1
ATOM 819 O O . MET A 1 109 ? 15.897 -8.940 12.369 1.00 95.12 109 MET A O 1
ATOM 823 N N . ASN A 1 110 ? 15.964 -10.028 14.304 1.00 94.38 110 ASN A N 1
ATOM 824 C CA . ASN A 1 110 ? 17.293 -9.512 14.646 1.00 94.38 110 ASN A CA 1
ATOM 825 C C . ASN A 1 110 ? 18.439 -10.179 13.880 1.00 94.38 110 ASN A C 1
ATOM 827 O O . ASN A 1 110 ? 19.503 -9.580 13.774 1.00 94.38 110 ASN A O 1
ATOM 831 N N . ARG A 1 111 ? 18.227 -11.385 13.347 1.00 93.25 111 ARG A N 1
ATOM 832 C CA . ARG A 1 111 ? 19.235 -12.141 12.583 1.00 93.25 111 ARG A CA 1
ATOM 833 C C . ARG A 1 111 ? 19.006 -12.137 11.069 1.00 93.25 111 ARG A C 1
ATOM 835 O O . ARG A 1 111 ? 19.822 -12.689 10.331 1.00 93.25 111 ARG A O 1
ATOM 842 N N . ASN A 1 112 ? 17.882 -11.583 10.620 1.00 93.75 112 ASN A N 1
ATOM 843 C CA . ASN A 1 112 ? 17.545 -11.501 9.208 1.00 93.75 112 ASN A CA 1
ATOM 844 C C . ASN A 1 112 ? 18.246 -10.303 8.558 1.00 93.75 112 ASN A C 1
ATOM 846 O O . ASN A 1 112 ? 18.205 -9.191 9.076 1.00 93.75 112 ASN A O 1
ATOM 850 N N . SER A 1 113 ? 18.912 -10.540 7.427 1.00 92.00 113 SER A N 1
ATOM 851 C CA . SER A 1 113 ? 19.765 -9.525 6.801 1.00 92.00 113 SER A CA 1
ATOM 852 C C . SER A 1 113 ? 18.976 -8.270 6.384 1.00 92.00 113 SER A C 1
ATOM 854 O O . SER A 1 113 ? 19.332 -7.195 6.871 1.00 92.00 113 SER A O 1
ATOM 856 N N . PRO A 1 114 ? 17.860 -8.354 5.630 1.00 92.75 114 PRO A N 1
ATOM 857 C CA . PRO A 1 114 ? 17.096 -7.159 5.256 1.00 92.75 114 PRO A CA 1
ATOM 858 C C . PRO A 1 114 ? 16.606 -6.322 6.436 1.00 92.75 114 PRO A C 1
ATOM 860 O O . PRO A 1 114 ? 16.781 -5.109 6.437 1.00 92.75 114 PRO A O 1
ATOM 863 N N . THR A 1 115 ? 16.064 -6.943 7.487 1.00 94.44 115 THR A N 1
ATOM 864 C CA . THR A 1 115 ? 15.613 -6.198 8.673 1.00 94.44 115 THR A CA 1
ATOM 865 C C . THR A 1 115 ? 16.772 -5.520 9.404 1.00 94.44 115 THR A C 1
ATOM 867 O O . THR A 1 115 ? 16.592 -4.422 9.926 1.00 94.44 115 THR A O 1
ATOM 870 N N . THR A 1 116 ? 17.965 -6.126 9.432 1.00 94.00 116 THR A N 1
ATOM 871 C CA . THR A 1 116 ? 19.161 -5.471 9.989 1.00 94.00 116 THR A CA 1
ATOM 872 C C . THR A 1 116 ? 19.668 -4.320 9.127 1.00 94.00 116 THR A C 1
ATOM 874 O O . THR A 1 116 ? 20.121 -3.324 9.684 1.00 94.00 116 THR A O 1
ATOM 877 N N . THR A 1 117 ? 19.559 -4.413 7.800 1.00 94.25 117 THR A N 1
ATOM 878 C CA . THR A 1 117 ? 19.917 -3.312 6.899 1.00 94.25 117 THR A CA 1
ATOM 879 C C . THR A 1 117 ? 18.934 -2.156 7.037 1.00 94.25 117 THR A C 1
ATOM 881 O O . THR A 1 117 ? 19.364 -1.025 7.232 1.00 94.25 117 THR A O 1
ATOM 884 N N . TYR A 1 118 ? 17.627 -2.433 7.055 1.00 95.25 118 TYR A N 1
ATOM 885 C CA . TYR A 1 118 ? 16.598 -1.411 7.269 1.00 95.25 118 TYR A CA 1
ATOM 886 C C . TYR A 1 118 ? 16.750 -0.700 8.605 1.00 95.25 118 TYR A C 1
ATOM 888 O O . TYR A 1 118 ? 16.547 0.504 8.680 1.00 95.25 118 TYR A O 1
ATOM 896 N N . ARG A 1 119 ? 17.166 -1.415 9.654 1.00 94.81 119 ARG A N 1
ATOM 897 C CA . ARG A 1 119 ? 17.505 -0.785 10.931 1.00 94.81 119 ARG A CA 1
ATOM 898 C C . ARG A 1 119 ? 18.618 0.256 10.785 1.00 94.81 119 ARG A C 1
ATOM 900 O O . ARG A 1 119 ? 18.535 1.304 11.408 1.00 94.81 119 ARG A O 1
ATOM 907 N N . LYS A 1 120 ? 19.653 -0.047 9.996 1.00 93.31 120 LYS A N 1
ATOM 908 C CA . LYS A 1 120 ? 20.849 0.796 9.848 1.00 93.31 120 LYS A CA 1
ATOM 909 C C . LYS A 1 120 ? 20.652 1.971 8.894 1.00 93.31 120 LYS A C 1
ATOM 911 O O . LYS A 1 120 ? 21.066 3.068 9.231 1.00 93.31 120 LYS A O 1
ATOM 916 N N . PHE A 1 121 ? 20.014 1.741 7.747 1.00 94.50 121 PHE A N 1
ATOM 917 C CA . PHE A 1 121 ? 19.993 2.692 6.622 1.00 94.50 121 PHE A CA 1
ATOM 918 C C . PHE A 1 121 ? 18.583 2.991 6.084 1.00 94.50 121 PHE A C 1
ATOM 920 O O . PHE A 1 121 ? 18.429 3.582 5.017 1.00 94.50 121 PHE A O 1
ATOM 927 N N . GLY A 1 122 ? 17.544 2.500 6.762 1.00 94.50 122 GLY A N 1
ATOM 928 C CA . GLY A 1 122 ? 16.164 2.665 6.335 1.00 94.50 122 GLY A CA 1
ATOM 929 C C . GLY A 1 122 ? 15.853 1.860 5.081 1.00 94.50 122 GLY A C 1
ATOM 930 O O . GLY A 1 122 ? 16.661 1.050 4.607 1.00 94.50 122 GLY A O 1
ATOM 931 N N . THR A 1 123 ? 14.654 2.048 4.536 1.00 95.50 123 THR A N 1
ATOM 932 C CA . THR A 1 123 ? 14.271 1.351 3.301 1.00 95.50 123 THR A CA 1
ATOM 933 C C . THR A 1 123 ? 15.067 1.843 2.099 1.00 95.50 123 THR A C 1
ATOM 935 O O . THR A 1 123 ? 15.280 1.049 1.192 1.00 95.50 123 THR A O 1
ATOM 938 N N . SER A 1 124 ? 15.606 3.068 2.120 1.00 95.06 124 SER A N 1
ATOM 939 C CA . SER A 1 124 ? 16.466 3.645 1.069 1.00 95.06 124 SER A CA 1
ATOM 940 C C . SER A 1 124 ? 17.740 2.846 0.782 1.00 95.06 124 SER A C 1
ATOM 942 O O . SER A 1 124 ? 18.340 3.007 -0.276 1.00 95.06 124 SER A O 1
ATOM 944 N N . SER A 1 125 ? 18.118 1.897 1.643 1.00 93.56 125 SER A N 1
ATOM 945 C CA . SER A 1 125 ? 19.096 0.852 1.289 1.00 93.56 125 SER A CA 1
ATOM 946 C C . SER A 1 125 ? 18.703 0.015 0.061 1.00 93.56 125 SER A C 1
ATOM 948 O O . SER A 1 125 ? 19.572 -0.524 -0.621 1.00 93.56 125 SER A O 1
ATOM 950 N N . ASN A 1 126 ? 17.412 -0.052 -0.277 1.00 96.06 126 ASN A N 1
ATOM 951 C CA . ASN A 1 126 ? 16.930 -0.680 -1.503 1.00 96.06 126 ASN A CA 1
ATOM 952 C C . ASN A 1 126 ? 17.458 0.005 -2.774 1.00 96.06 126 ASN A C 1
ATOM 954 O O . ASN A 1 126 ? 17.468 -0.657 -3.810 1.00 96.06 126 ASN A O 1
ATOM 958 N N . VAL A 1 127 ? 17.906 1.270 -2.728 1.00 97.62 127 VAL A N 1
ATOM 959 C CA . VAL A 1 127 ? 18.514 1.945 -3.892 1.00 97.62 127 VAL A CA 1
ATOM 960 C C . VAL A 1 127 ? 19.693 1.133 -4.416 1.00 97.62 127 VAL A C 1
ATOM 962 O O . VAL A 1 127 ? 19.707 0.799 -5.598 1.00 97.62 127 VAL A O 1
ATOM 965 N N . ASP A 1 128 ? 20.614 0.720 -3.543 1.00 94.94 128 ASP A N 1
ATOM 966 C CA . ASP A 1 128 ? 21.818 -0.020 -3.940 1.00 94.94 128 ASP A CA 1
ATOM 967 C C . ASP A 1 128 ? 21.474 -1.384 -4.539 1.00 94.94 128 ASP A C 1
ATOM 969 O O . ASP A 1 128 ? 22.013 -1.781 -5.577 1.00 94.94 128 ASP A O 1
ATOM 973 N N . TRP A 1 129 ? 20.536 -2.101 -3.914 1.00 93.00 129 TRP A N 1
ATOM 974 C CA . TRP A 1 129 ? 20.092 -3.413 -4.387 1.00 93.00 129 TRP A CA 1
ATOM 975 C C . TRP A 1 129 ? 19.377 -3.326 -5.728 1.00 93.00 129 TRP A C 1
ATOM 977 O O . TRP A 1 129 ? 19.623 -4.148 -6.609 1.00 93.00 129 TRP A O 1
ATOM 987 N N . CYS A 1 130 ? 18.512 -2.329 -5.896 1.00 96.69 130 CYS A N 1
ATOM 988 C CA . CYS A 1 130 ? 17.758 -2.160 -7.126 1.00 96.69 130 CYS A CA 1
ATOM 989 C C . CYS A 1 130 ? 18.653 -1.658 -8.256 1.00 96.69 130 CYS A C 1
ATOM 991 O O . CYS A 1 130 ? 18.544 -2.162 -9.368 1.00 96.69 130 CYS A O 1
ATOM 993 N N . ASN A 1 131 ? 19.591 -0.752 -7.968 1.00 96.75 131 ASN A N 1
ATOM 994 C CA . ASN A 1 131 ? 20.571 -0.282 -8.941 1.00 96.75 131 ASN A CA 1
ATOM 995 C C . ASN A 1 131 ? 21.471 -1.432 -9.418 1.00 96.75 131 ASN A C 1
ATOM 997 O O . ASN A 1 131 ? 21.646 -1.630 -10.618 1.00 96.75 131 ASN A O 1
ATOM 1001 N N . SER A 1 132 ? 21.973 -2.247 -8.482 1.00 93.69 132 SER A N 1
ATOM 1002 C CA . SER A 1 132 ? 22.812 -3.416 -8.791 1.00 93.69 132 SER A CA 1
ATOM 1003 C C . SER A 1 132 ? 22.043 -4.512 -9.535 1.00 93.69 132 SER A C 1
ATOM 1005 O O . SER A 1 132 ? 22.598 -5.184 -10.398 1.00 93.69 132 SER A O 1
ATOM 1007 N N . GLY A 1 133 ? 20.757 -4.693 -9.221 1.00 92.88 133 GLY A N 1
ATOM 1008 C CA . GLY A 1 133 ? 19.865 -5.621 -9.921 1.00 92.88 133 GLY A CA 1
ATOM 1009 C C . GLY A 1 133 ? 19.350 -5.106 -11.270 1.00 92.88 133 GLY A C 1
ATOM 1010 O O . GLY A 1 133 ? 18.624 -5.825 -11.957 1.00 92.88 133 GLY A O 1
ATOM 1011 N N . GLY A 1 134 ? 19.682 -3.867 -11.648 1.00 95.44 134 GLY A N 1
ATOM 1012 C CA . GLY A 1 134 ? 19.172 -3.219 -12.856 1.00 95.44 134 GLY A CA 1
ATOM 1013 C C . GLY A 1 134 ? 17.666 -2.933 -12.817 1.00 95.44 134 GLY A C 1
ATOM 1014 O O . GLY A 1 134 ? 17.039 -2.837 -13.869 1.00 95.44 134 GLY A O 1
ATOM 1015 N N . ILE A 1 135 ? 17.052 -2.857 -11.636 1.00 97.00 135 ILE A N 1
ATOM 1016 C CA . ILE A 1 135 ? 15.606 -2.649 -11.458 1.00 97.00 135 ILE A CA 1
ATOM 1017 C C . ILE A 1 135 ? 15.241 -1.291 -10.842 1.00 97.00 135 ILE A C 1
ATOM 1019 O O . ILE A 1 135 ? 14.090 -1.095 -10.459 1.00 97.00 135 ILE A O 1
ATOM 1023 N N . LEU A 1 136 ? 16.194 -0.364 -10.724 1.00 98.00 136 LEU A N 1
ATOM 1024 C CA . LEU A 1 136 ? 15.942 1.002 -10.265 1.00 98.00 136 LEU A CA 1
ATOM 1025 C C . LEU A 1 136 ? 15.377 1.834 -11.431 1.00 98.00 136 LEU A C 1
ATOM 1027 O O . LEU A 1 136 ? 16.061 1.959 -12.444 1.00 98.00 136 LEU A O 1
ATOM 1031 N N . PRO A 1 137 ? 14.177 2.432 -11.326 1.00 97.69 137 PRO A N 1
ATOM 1032 C CA . PRO A 1 137 ? 13.643 3.260 -12.400 1.00 97.69 137 PRO A CA 1
ATOM 1033 C C . PRO A 1 137 ? 14.520 4.489 -12.641 1.00 97.69 137 PRO A C 1
ATOM 1035 O O . PRO A 1 137 ? 14.789 5.256 -11.719 1.00 97.69 137 PRO A O 1
ATOM 1038 N N . VAL A 1 138 ? 14.923 4.692 -13.895 1.00 97.94 138 VAL A N 1
ATOM 1039 C CA . VAL A 1 138 ? 15.653 5.886 -14.340 1.00 97.94 138 VAL A CA 1
ATOM 1040 C C . VAL A 1 138 ? 14.907 6.530 -15.502 1.00 97.94 138 VAL A C 1
ATOM 1042 O O . VAL A 1 138 ? 14.598 5.835 -16.470 1.00 97.94 138 VAL A O 1
ATOM 1045 N N . ASN A 1 139 ? 14.631 7.835 -15.402 1.00 97.94 139 ASN A N 1
ATOM 1046 C CA . ASN A 1 139 ? 13.919 8.643 -16.405 1.00 97.94 139 ASN A CA 1
ATOM 1047 C C . ASN A 1 139 ? 12.616 7.981 -16.897 1.00 97.94 139 ASN A C 1
ATOM 1049 O O . ASN A 1 139 ? 12.554 7.481 -18.016 1.00 97.94 139 ASN A O 1
ATOM 1053 N N . ASN A 1 140 ? 11.591 7.905 -16.043 1.00 98.12 140 ASN A N 1
ATOM 1054 C CA . ASN A 1 140 ? 10.314 7.228 -16.325 1.00 98.12 140 ASN A CA 1
ATOM 1055 C C . ASN A 1 140 ? 10.476 5.777 -16.822 1.00 98.12 140 ASN A C 1
ATOM 1057 O O . ASN A 1 140 ? 9.871 5.345 -17.808 1.00 98.12 140 ASN A O 1
ATOM 1061 N N . PHE A 1 141 ? 11.312 5.011 -16.113 1.00 97.75 141 PHE A N 1
ATOM 1062 C CA . PHE A 1 141 ? 11.633 3.617 -16.432 1.00 97.75 141 PHE A CA 1
ATOM 1063 C C . PHE A 1 141 ? 12.243 3.427 -17.836 1.00 97.75 141 PHE A C 1
ATOM 1065 O O . PHE A 1 141 ? 12.114 2.359 -18.423 1.00 97.75 141 PHE A O 1
ATOM 1072 N N . GLN A 1 142 ? 12.929 4.409 -18.418 1.00 95.69 142 GLN A N 1
ATOM 1073 C CA . GLN A 1 142 ? 13.717 4.171 -19.636 1.00 95.69 142 GLN A CA 1
ATOM 1074 C C . GLN A 1 142 ? 14.973 3.331 -19.335 1.00 95.69 142 GLN A C 1
ATOM 1076 O O . GLN A 1 142 ? 15.360 2.460 -20.119 1.00 95.69 142 GLN A O 1
ATOM 1081 N N . GLY A 1 143 ? 15.585 3.555 -18.169 1.00 93.25 143 GLY A N 1
ATOM 1082 C CA . GLY A 1 143 ? 16.715 2.782 -17.653 1.00 93.25 143 GLY A CA 1
ATOM 1083 C C . GLY A 1 143 ? 16.392 2.011 -16.373 1.00 93.25 143 GLY A C 1
ATOM 1084 O O . GLY A 1 143 ? 15.356 2.229 -15.745 1.00 93.25 143 GLY A O 1
ATOM 1085 N N . GLY A 1 144 ? 17.310 1.114 -16.001 1.00 93.88 144 GLY A N 1
ATOM 1086 C CA . GLY A 1 144 ? 17.230 0.274 -14.799 1.00 93.88 144 GLY A CA 1
ATOM 1087 C C . GLY A 1 144 ? 18.356 0.500 -13.777 1.00 93.88 144 GLY A C 1
ATOM 1088 O O . GLY A 1 144 ? 18.349 -0.103 -12.702 1.00 93.88 144 GLY A O 1
ATOM 1089 N N . SER A 1 145 ? 19.351 1.326 -14.110 1.00 95.69 145 SER A N 1
ATOM 1090 C CA . SER A 1 145 ? 20.475 1.656 -13.231 1.00 95.69 145 SER A CA 1
ATOM 1091 C C . SER A 1 145 ? 21.169 2.956 -13.647 1.00 95.69 145 SER A C 1
ATOM 1093 O O . SER A 1 145 ? 21.096 3.384 -14.801 1.00 95.69 145 SER A O 1
ATOM 1095 N N . ASN A 1 146 ? 21.846 3.604 -12.698 1.00 96.25 146 ASN A N 1
ATOM 1096 C CA . ASN A 1 146 ? 22.681 4.779 -12.929 1.00 96.25 146 ASN A CA 1
ATOM 1097 C C . ASN A 1 146 ? 23.807 4.855 -11.884 1.00 96.25 146 ASN A C 1
ATOM 1099 O O . ASN A 1 146 ? 23.604 4.529 -10.714 1.00 96.25 146 ASN A O 1
ATOM 1103 N N . LYS A 1 147 ? 24.998 5.318 -12.282 1.00 95.69 147 LYS A N 1
ATOM 1104 C CA . LYS A 1 147 ? 26.142 5.476 -11.365 1.00 95.69 147 LYS A CA 1
ATOM 1105 C C . LYS A 1 147 ? 25.878 6.515 -10.271 1.00 95.69 147 LYS A C 1
ATOM 1107 O O . LYS A 1 147 ? 26.309 6.329 -9.142 1.00 95.69 147 LYS A O 1
ATOM 1112 N N . SER A 1 148 ? 25.121 7.566 -10.577 1.00 97.12 148 SER A N 1
ATOM 1113 C CA . SER A 1 148 ? 24.779 8.622 -9.619 1.00 97.12 148 SER A CA 1
ATOM 1114 C C . SER A 1 148 ? 23.804 8.169 -8.528 1.00 97.12 148 SER A C 1
ATOM 1116 O O . SER A 1 148 ? 23.632 8.892 -7.551 1.00 97.12 148 SER A O 1
ATOM 1118 N N . ALA A 1 149 ? 23.190 6.984 -8.647 1.00 96.75 149 ALA A N 1
ATOM 1119 C CA . ALA A 1 149 ? 22.249 6.467 -7.652 1.00 96.75 149 ALA A CA 1
ATOM 1120 C C . ALA A 1 149 ? 22.882 6.268 -6.262 1.00 96.75 149 ALA A C 1
ATOM 1122 O O . ALA A 1 149 ? 22.176 6.356 -5.263 1.00 96.75 149 ALA A O 1
ATOM 1123 N N . GLU A 1 150 ? 24.203 6.071 -6.185 1.00 96.00 150 GLU A N 1
ATOM 1124 C CA . GLU A 1 150 ? 24.931 5.968 -4.912 1.00 96.00 150 GLU A CA 1
ATOM 1125 C C . GLU A 1 150 ? 24.730 7.209 -4.025 1.00 96.00 150 GLU A C 1
ATOM 1127 O O . GLU A 1 150 ? 24.592 7.074 -2.808 1.00 96.00 150 GLU A O 1
ATOM 1132 N N . LYS A 1 151 ? 24.612 8.401 -4.632 1.00 96.81 151 LYS A N 1
ATOM 1133 C CA . LYS A 1 151 ? 24.421 9.683 -3.926 1.00 96.81 151 LYS A CA 1
ATOM 1134 C C . LYS A 1 151 ? 23.114 9.755 -3.142 1.00 96.81 151 LYS A C 1
ATOM 1136 O O . LYS A 1 151 ? 23.025 10.478 -2.161 1.00 96.81 151 LYS A O 1
ATOM 1141 N N . VAL A 1 152 ? 22.102 9.011 -3.582 1.00 97.12 152 VAL A N 1
ATOM 1142 C CA . VAL A 1 152 ? 20.773 8.965 -2.955 1.00 97.12 152 VAL A CA 1
ATOM 1143 C C . VAL A 1 152 ? 20.527 7.633 -2.242 1.00 97.12 152 VAL A C 1
ATOM 1145 O O . VAL A 1 152 ? 19.393 7.305 -1.897 1.00 97.12 152 VAL A O 1
ATOM 1148 N N . SER A 1 153 ? 21.578 6.837 -2.027 1.00 96.38 153 SER A N 1
ATOM 1149 C CA . SER A 1 153 ? 21.486 5.583 -1.285 1.00 96.38 153 SER A CA 1
ATOM 1150 C C . SER A 1 153 ? 21.179 5.829 0.193 1.00 96.38 153 SER A C 1
ATOM 1152 O O . SER A 1 153 ? 21.545 6.854 0.772 1.00 96.38 153 SER A O 1
ATOM 1154 N N . GLY A 1 154 ? 20.564 4.842 0.851 1.00 94.69 154 GLY A N 1
ATOM 1155 C CA . GLY A 1 154 ? 20.347 4.906 2.300 1.00 94.69 154 GLY A CA 1
ATOM 1156 C C . GLY A 1 154 ? 21.647 5.030 3.103 1.00 94.69 154 GLY A C 1
ATOM 1157 O O . GLY A 1 154 ? 21.637 5.608 4.185 1.00 94.69 154 GLY A O 1
ATOM 1158 N N . LYS A 1 155 ? 22.771 4.522 2.577 1.00 94.44 155 LYS A N 1
ATOM 1159 C CA . LYS A 1 155 ? 24.089 4.683 3.197 1.00 94.44 155 LYS A CA 1
ATOM 1160 C C . LYS A 1 155 ? 24.573 6.134 3.097 1.00 94.44 155 LYS A C 1
ATOM 1162 O O . LYS A 1 155 ? 24.942 6.698 4.120 1.00 94.44 155 LYS A O 1
ATOM 1167 N N . ALA A 1 156 ? 24.502 6.738 1.910 1.00 94.81 156 ALA A N 1
ATOM 1168 C CA . ALA A 1 156 ? 24.885 8.135 1.708 1.00 94.81 156 ALA A CA 1
ATOM 1169 C C . ALA A 1 156 ? 24.052 9.081 2.587 1.00 94.81 156 ALA A C 1
ATOM 1171 O O . ALA A 1 156 ? 24.611 9.893 3.315 1.00 94.81 156 ALA A O 1
ATOM 1172 N N . MET A 1 157 ? 22.726 8.900 2.621 1.00 94.38 157 MET A N 1
ATOM 1173 C CA . MET A 1 157 ? 21.841 9.700 3.480 1.00 94.38 157 MET A CA 1
ATOM 1174 C C . MET A 1 157 ? 22.114 9.493 4.979 1.00 94.38 157 MET A C 1
ATOM 1176 O O . MET A 1 157 ? 21.972 10.424 5.770 1.00 94.38 157 MET A O 1
ATOM 1180 N N . GLN A 1 158 ? 22.501 8.282 5.402 1.00 93.00 158 GLN A N 1
ATOM 1181 C CA . GLN A 1 158 ? 22.870 8.029 6.797 1.00 93.00 158 GLN A CA 1
ATOM 1182 C C . GLN A 1 158 ? 24.123 8.818 7.196 1.00 93.00 158 GLN A C 1
ATOM 1184 O O . GLN A 1 158 ? 24.141 9.405 8.279 1.00 93.00 158 GLN A O 1
ATOM 1189 N N . GLU A 1 159 ? 25.147 8.797 6.340 1.00 91.62 159 GLU A N 1
ATOM 1190 C CA . GLU A 1 159 ? 26.421 9.491 6.548 1.00 91.62 159 GLU A CA 1
ATOM 1191 C C . GLU A 1 159 ? 26.242 11.013 6.501 1.00 91.62 159 GLU A C 1
ATOM 1193 O O . GLU A 1 159 ? 26.770 11.706 7.364 1.00 91.62 159 GLU A O 1
ATOM 1198 N N . GLN A 1 160 ? 25.451 11.522 5.552 1.00 92.69 160 GLN A N 1
ATOM 1199 C CA . GLN A 1 160 ? 25.224 12.956 5.367 1.00 92.69 160 GLN A CA 1
ATOM 1200 C C . GLN A 1 160 ? 24.385 13.581 6.492 1.00 92.69 160 GLN A C 1
ATOM 1202 O O . GLN A 1 160 ? 24.692 14.683 6.933 1.00 92.69 160 GLN A O 1
ATOM 1207 N N . TYR A 1 161 ? 23.336 12.898 6.968 1.00 93.00 161 TYR A N 1
ATOM 1208 C CA . TYR A 1 161 ? 22.344 13.505 7.871 1.00 93.00 161 TYR A CA 1
ATOM 1209 C C . TYR A 1 161 ? 22.407 13.029 9.328 1.00 93.00 161 TYR A C 1
ATOM 1211 O O . TYR A 1 161 ? 21.492 13.326 10.103 1.00 93.00 161 TYR A O 1
ATOM 1219 N N . GLU A 1 162 ? 23.412 12.226 9.695 1.00 89.25 162 GLU A N 1
ATOM 1220 C CA . GLU A 1 162 ? 23.578 11.632 11.035 1.00 89.25 162 GLU A CA 1
ATOM 1221 C C . GLU A 1 162 ? 22.281 11.023 11.601 1.00 89.25 162 GLU A C 1
ATOM 1223 O O . GLU A 1 162 ? 21.814 11.317 12.710 1.00 89.25 162 GLU A O 1
ATOM 1228 N N . THR A 1 163 ? 21.650 10.183 10.784 1.00 90.31 163 THR A N 1
ATOM 1229 C CA . THR A 1 163 ? 20.255 9.790 11.001 1.00 90.31 163 THR A CA 1
ATOM 1230 C C . THR A 1 163 ? 20.000 9.060 12.326 1.00 90.31 163 THR A C 1
ATOM 1232 O O . THR A 1 163 ? 20.808 8.275 12.829 1.00 90.31 163 THR A O 1
ATOM 1235 N N . ARG A 1 164 ? 18.807 9.280 12.892 1.00 91.12 164 ARG A N 1
ATOM 1236 C CA . ARG A 1 164 ? 18.326 8.649 14.130 1.00 91.12 164 ARG A CA 1
ATOM 1237 C C . ARG A 1 164 ? 17.003 7.931 13.904 1.00 91.12 164 ARG A C 1
ATOM 1239 O O . ARG A 1 164 ? 16.195 8.314 13.062 1.00 91.12 164 ARG A O 1
ATOM 1246 N N . HIS A 1 165 ? 16.736 6.900 14.704 1.00 91.88 165 HIS A N 1
ATOM 1247 C CA . HIS A 1 165 ? 15.503 6.122 14.589 1.00 91.88 165 HIS A CA 1
ATOM 1248 C C . HIS A 1 165 ? 14.247 6.955 14.900 1.00 91.88 165 HIS A C 1
ATOM 1250 O O . HIS A 1 165 ? 14.067 7.452 16.011 1.00 91.88 165 HIS A O 1
ATOM 1256 N N . HIS A 1 166 ? 13.314 6.989 13.950 1.00 89.12 166 HIS A N 1
ATOM 1257 C CA . HIS A 1 166 ? 11.975 7.551 14.078 1.00 89.12 166 HIS A CA 1
ATOM 1258 C C . HIS A 1 166 ? 10.934 6.528 13.592 1.00 89.12 166 HIS A C 1
ATOM 1260 O O . HIS A 1 166 ? 10.688 6.363 12.398 1.00 89.12 166 HIS A O 1
ATOM 1266 N N . THR A 1 167 ? 10.346 5.759 14.514 1.00 88.88 167 THR A N 1
ATOM 1267 C CA . THR A 1 167 ? 9.770 4.440 14.185 1.00 88.88 167 THR A CA 1
ATOM 1268 C C . THR A 1 167 ? 8.325 4.266 14.649 1.00 88.88 167 THR A C 1
ATOM 1270 O O . THR A 1 167 ? 7.854 4.939 15.567 1.00 88.88 167 THR A O 1
ATOM 1273 N N . CYS A 1 168 ? 7.602 3.339 14.008 1.00 89.38 168 CYS A N 1
ATOM 1274 C CA . CYS A 1 168 ? 6.299 2.877 14.489 1.00 89.38 168 CYS A CA 1
ATOM 1275 C C . CYS A 1 168 ? 6.430 2.267 15.896 1.00 89.38 168 CYS A C 1
ATOM 1277 O O . CYS A 1 168 ? 7.444 1.647 16.219 1.00 89.38 168 CYS A O 1
ATOM 1279 N N . LYS A 1 169 ? 5.391 2.375 16.728 1.00 79.56 169 LYS A N 1
ATOM 1280 C CA . LYS A 1 169 ? 5.410 1.856 18.106 1.00 79.56 169 LYS A CA 1
ATOM 1281 C C . LYS A 1 169 ? 4.465 0.652 18.253 1.00 79.56 169 LYS A C 1
ATOM 1283 O O . LYS A 1 169 ? 3.317 0.783 17.837 1.00 79.56 169 LYS A O 1
ATOM 1288 N N . PRO A 1 170 ? 4.880 -0.476 18.873 1.00 80.38 170 PRO A N 1
ATOM 1289 C CA . PRO A 1 170 ? 6.236 -0.871 19.286 1.00 80.38 170 PRO A CA 1
ATOM 1290 C C . PRO A 1 170 ? 6.958 -1.691 18.191 1.00 80.38 170 PRO A C 1
ATOM 1292 O O . PRO A 1 170 ? 6.649 -2.863 17.983 1.00 80.38 170 PRO A O 1
ATOM 1295 N N . CYS A 1 171 ? 7.934 -1.107 17.486 1.00 89.75 171 CYS A N 1
ATOM 1296 C CA . CYS A 1 171 ? 8.664 -1.780 16.401 1.00 89.75 171 CYS A CA 1
ATOM 1297 C C . CYS A 1 171 ? 10.096 -2.166 16.807 1.00 89.75 171 CYS A C 1
ATOM 1299 O O . CYS A 1 171 ? 10.807 -1.366 17.403 1.00 89.75 171 CYS A O 1
ATOM 1301 N N . THR A 1 172 ? 10.547 -3.368 16.431 1.00 88.75 172 THR A N 1
ATOM 1302 C CA . THR A 1 172 ? 11.940 -3.832 16.620 1.00 88.75 172 THR A CA 1
ATOM 1303 C C . THR A 1 172 ? 12.781 -3.783 15.341 1.00 88.75 172 THR A C 1
ATOM 1305 O O . THR A 1 172 ? 14.004 -3.909 15.405 1.00 88.75 172 THR A O 1
ATOM 1308 N N . ILE A 1 173 ? 12.155 -3.596 14.173 1.00 93.81 173 ILE A N 1
ATOM 1309 C CA . ILE A 1 173 ? 12.864 -3.435 12.893 1.00 93.81 173 ILE A CA 1
ATOM 1310 C C . ILE A 1 173 ? 13.534 -2.063 12.841 1.00 93.81 173 ILE A C 1
ATOM 1312 O O . ILE A 1 173 ? 14.697 -1.978 12.479 1.00 93.81 173 ILE A O 1
ATOM 1316 N N . LEU A 1 174 ? 12.826 -1.025 13.296 1.00 93.50 174 LEU A N 1
ATOM 1317 C CA . LEU A 1 174 ? 13.319 0.350 13.381 1.00 93.50 174 LEU A CA 1
ATOM 1318 C C . LEU A 1 174 ? 13.736 0.950 12.020 1.00 93.50 174 LEU A C 1
ATOM 1320 O O . LEU A 1 174 ? 14.775 1.584 11.919 1.00 93.50 174 LEU A O 1
ATOM 1324 N N . CYS A 1 175 ? 12.921 0.745 10.978 1.00 94.12 175 CYS A N 1
ATOM 1325 C CA . CYS A 1 175 ? 13.250 1.171 9.610 1.00 94.12 175 CYS A CA 1
ATOM 1326 C C . CYS A 1 175 ? 13.101 2.673 9.333 1.00 94.12 175 CYS A C 1
ATOM 1328 O O . CYS A 1 175 ? 13.682 3.163 8.379 1.00 94.12 175 CYS A O 1
ATOM 1330 N N . GLY A 1 176 ? 12.268 3.385 10.097 1.00 93.62 176 GLY A N 1
ATOM 1331 C CA . GLY A 1 176 ? 12.033 4.808 9.861 1.00 93.62 176 GLY A CA 1
ATOM 1332 C C . GLY A 1 176 ? 13.110 5.648 10.528 1.00 93.62 176 GLY A C 1
ATOM 1333 O O . GLY A 1 176 ? 13.445 5.388 11.690 1.00 93.62 176 GLY A O 1
ATOM 1334 N N . HIS A 1 177 ? 13.608 6.656 9.820 1.00 94.00 177 HIS A N 1
ATOM 1335 C CA . HIS A 1 177 ? 14.711 7.513 10.247 1.00 94.00 177 HIS A CA 1
ATOM 1336 C C . HIS A 1 177 ? 14.360 8.997 10.109 1.00 94.00 177 HIS A C 1
ATOM 1338 O O . HIS A 1 177 ? 13.520 9.372 9.292 1.00 94.00 177 HIS A O 1
ATOM 1344 N N . LYS A 1 178 ? 15.003 9.835 10.922 1.00 93.69 178 LYS A N 1
ATOM 1345 C CA . LYS A 1 178 ? 15.059 11.291 10.752 1.00 93.69 178 LYS A CA 1
ATOM 1346 C C . LYS A 1 178 ? 16.511 11.732 10.679 1.00 93.69 178 LYS A C 1
ATOM 1348 O O . LYS A 1 178 ? 17.340 11.146 11.375 1.00 93.69 178 LYS A O 1
ATOM 1353 N N . GLY A 1 179 ? 16.791 12.729 9.859 1.00 91.69 179 GLY A N 1
ATOM 1354 C CA . GLY A 1 179 ? 18.114 13.315 9.679 1.00 91.69 179 GLY A CA 1
ATOM 1355 C C . GLY A 1 179 ? 18.056 14.834 9.774 1.00 91.69 179 GLY A C 1
ATOM 1356 O O . GLY A 1 179 ? 16.965 15.408 9.728 1.00 91.69 179 GLY A O 1
ATOM 1357 N N . THR A 1 180 ? 19.217 15.460 9.931 1.00 92.62 180 THR A N 1
ATOM 1358 C CA . THR A 1 180 ? 19.355 16.919 9.959 1.00 92.62 180 THR A CA 1
ATOM 1359 C C . THR A 1 180 ? 20.022 17.386 8.667 1.00 92.62 180 THR A C 1
ATOM 1361 O O . THR A 1 180 ? 21.071 16.852 8.309 1.00 92.62 180 THR A O 1
ATOM 1364 N N . LEU A 1 181 ? 19.411 18.344 7.966 1.00 89.62 181 LEU A N 1
ATOM 1365 C CA . LEU A 1 181 ? 20.000 18.996 6.788 1.00 89.62 181 LEU A CA 1
ATOM 1366 C C . LEU A 1 181 ? 21.069 20.022 7.207 1.00 89.62 181 LEU A C 1
ATOM 1368 O O . LEU A 1 181 ? 21.174 20.377 8.383 1.00 89.62 181 LEU A O 1
ATOM 1372 N N . GLU A 1 182 ? 21.855 20.525 6.249 1.00 86.44 182 GLU A N 1
ATOM 1373 C CA . GLU A 1 182 ? 22.930 21.501 6.517 1.00 86.44 182 GLU A CA 1
ATOM 1374 C C . GLU A 1 182 ? 22.429 22.799 7.174 1.00 86.44 182 GLU A C 1
ATOM 1376 O O . GLU A 1 182 ? 23.137 23.406 7.977 1.00 86.44 182 GLU A O 1
ATOM 1381 N N . ASP A 1 183 ? 21.190 23.204 6.887 1.00 87.75 183 ASP A N 1
ATOM 1382 C CA . ASP A 1 183 ? 20.544 24.380 7.482 1.00 87.75 183 ASP A CA 1
ATOM 1383 C C . ASP A 1 183 ? 20.043 24.151 8.929 1.00 87.75 183 ASP A C 1
ATOM 1385 O O . ASP A 1 183 ? 19.485 25.057 9.552 1.00 87.75 183 ASP A O 1
ATOM 1389 N N . GLY A 1 184 ? 20.249 22.950 9.482 1.00 88.62 184 GLY A N 1
ATOM 1390 C CA . GLY A 1 184 ? 19.860 22.563 10.838 1.00 88.62 184 GLY A CA 1
ATOM 1391 C C . GLY A 1 184 ? 18.417 22.070 10.978 1.00 88.62 184 GLY A C 1
ATOM 1392 O O . GLY A 1 184 ? 18.001 21.703 12.083 1.00 88.62 184 GLY A O 1
ATOM 1393 N N . SER A 1 185 ? 17.644 22.040 9.894 1.00 89.44 185 SER A N 1
ATOM 1394 C CA . SER A 1 185 ? 16.274 21.529 9.894 1.00 89.44 185 SER A CA 1
ATOM 1395 C C . SER A 1 185 ? 16.239 19.997 10.005 1.00 89.44 185 SER A C 1
ATOM 1397 O O . SER A 1 185 ? 17.112 19.289 9.501 1.00 89.44 185 SER A O 1
ATOM 1399 N N . VAL A 1 186 ? 15.242 19.458 10.720 1.00 91.81 186 VAL A N 1
ATOM 1400 C CA . VAL A 1 186 ? 15.125 18.015 10.993 1.00 91.81 186 VAL A CA 1
ATOM 1401 C C . VAL A 1 186 ? 13.974 17.421 10.199 1.00 91.81 186 VAL A C 1
ATOM 1403 O O . VAL A 1 186 ? 12.810 17.730 10.454 1.00 91.81 186 VAL A O 1
ATOM 1406 N N . HIS A 1 187 ? 14.299 16.477 9.324 1.00 92.44 187 HIS A N 1
ATOM 1407 C CA . HIS A 1 187 ? 13.373 15.913 8.350 1.00 92.44 187 HIS A CA 1
ATOM 1408 C C . HIS A 1 187 ? 13.273 14.394 8.458 1.00 92.44 187 HIS A C 1
ATOM 1410 O O . HIS A 1 187 ? 14.173 13.717 8.965 1.00 92.44 187 HIS A O 1
ATOM 1416 N N . ALA A 1 188 ? 12.155 13.836 7.988 1.00 92.25 188 ALA A N 1
ATOM 1417 C CA . ALA A 1 188 ? 12.049 12.397 7.787 1.00 92.25 188 ALA A CA 1
ATOM 1418 C C . ALA A 1 188 ? 12.923 11.985 6.602 1.00 92.25 188 ALA A C 1
ATOM 1420 O O . ALA A 1 188 ? 12.813 12.548 5.518 1.00 92.25 188 ALA A O 1
ATOM 1421 N N . VAL A 1 189 ? 13.766 10.968 6.796 1.00 93.62 189 VAL A N 1
ATOM 1422 C CA . VAL A 1 189 ? 14.491 10.377 5.669 1.00 93.62 189 VAL A CA 1
ATOM 1423 C C . VAL A 1 189 ? 13.457 9.661 4.794 1.00 93.62 189 VAL A C 1
ATOM 1425 O O . VAL A 1 189 ? 12.716 8.822 5.324 1.00 93.62 189 VAL A O 1
ATOM 1428 N N . PRO A 1 190 ? 13.372 9.974 3.489 1.00 95.00 190 PRO A N 1
ATOM 1429 C CA . PRO A 1 190 ? 12.361 9.402 2.615 1.00 95.00 190 PRO A CA 1
ATOM 1430 C C . PRO A 1 190 ? 12.479 7.882 2.541 1.00 95.00 190 PRO A C 1
ATOM 1432 O O . PRO A 1 190 ? 13.574 7.326 2.586 1.00 95.00 190 PRO A O 1
ATOM 1435 N N . GLU A 1 191 ? 11.345 7.200 2.397 1.00 96.06 191 GLU A N 1
ATOM 1436 C CA . GLU A 1 191 ? 11.330 5.763 2.119 1.00 96.06 191 GLU A CA 1
ATOM 1437 C C . GLU A 1 191 ? 11.805 5.500 0.672 1.00 96.06 191 GLU A C 1
ATOM 1439 O O . GLU A 1 191 ? 11.667 6.362 -0.199 1.00 96.06 191 GLU A O 1
ATOM 1444 N N . TYR A 1 192 ? 12.296 4.289 0.385 1.00 97.75 192 TYR A N 1
ATOM 1445 C CA . TYR A 1 192 ? 12.852 3.918 -0.928 1.00 97.75 192 TYR A CA 1
ATOM 1446 C C . TYR A 1 192 ? 11.977 4.309 -2.117 1.00 97.75 192 TYR A C 1
ATOM 1448 O O . TYR A 1 192 ? 12.484 4.796 -3.118 1.00 97.75 192 TYR A O 1
ATOM 1456 N N . GLU A 1 193 ? 10.669 4.092 -2.019 1.00 97.94 193 GLU A N 1
ATOM 1457 C CA . GLU A 1 193 ? 9.750 4.392 -3.114 1.00 97.94 193 GLU A CA 1
ATOM 1458 C C . GLU A 1 193 ? 9.750 5.879 -3.471 1.00 97.94 193 GLU A C 1
ATOM 1460 O O . GLU A 1 193 ? 9.742 6.232 -4.647 1.00 97.94 193 GLU A O 1
ATOM 1465 N N . THR A 1 194 ? 9.801 6.744 -2.454 1.00 98.19 194 THR A N 1
ATOM 1466 C CA . THR A 1 194 ? 9.907 8.191 -2.633 1.00 98.19 194 THR A CA 1
ATOM 1467 C C . THR A 1 194 ? 11.242 8.538 -3.283 1.00 98.19 194 THR A C 1
ATOM 1469 O O . THR A 1 194 ? 11.255 9.258 -4.277 1.00 98.19 194 THR A O 1
ATOM 1472 N N . VAL A 1 195 ? 12.348 7.971 -2.782 1.00 98.44 195 VAL A N 1
ATOM 1473 C CA . VAL A 1 195 ? 13.684 8.192 -3.359 1.00 98.44 195 VAL A CA 1
ATOM 1474 C C . VAL A 1 195 ? 13.735 7.750 -4.818 1.00 98.44 195 VAL A C 1
ATOM 1476 O O . VAL A 1 195 ? 14.175 8.508 -5.672 1.00 98.44 195 VAL A O 1
ATOM 1479 N N . GLY A 1 196 ? 13.247 6.548 -5.125 1.00 98.44 196 GLY A N 1
ATOM 1480 C CA . GLY A 1 196 ? 13.256 5.982 -6.469 1.00 98.44 196 GLY A CA 1
ATOM 1481 C C . GLY A 1 196 ? 12.436 6.797 -7.469 1.00 98.44 196 GLY A C 1
ATOM 1482 O O . GLY A 1 196 ? 12.924 7.056 -8.567 1.00 98.44 196 GLY A O 1
ATOM 1483 N N . LEU A 1 197 ? 11.216 7.219 -7.101 1.00 98.69 197 LEU A N 1
ATOM 1484 C CA . LEU A 1 197 ? 10.282 7.883 -8.025 1.00 98.69 197 LEU A CA 1
ATOM 1485 C C . LEU A 1 197 ? 10.459 9.403 -8.128 1.00 98.69 197 LEU A C 1
ATOM 1487 O O . LEU A 1 197 ? 10.161 9.947 -9.190 1.00 98.69 197 LEU A O 1
ATOM 1491 N N . LEU A 1 198 ? 10.912 10.081 -7.068 1.00 98.75 198 LEU A N 1
ATOM 1492 C CA . LEU A 1 198 ? 11.201 11.524 -7.089 1.00 98.75 198 LEU A CA 1
ATOM 1493 C C . LEU A 1 198 ? 12.683 11.839 -7.342 1.00 98.75 198 LEU A C 1
ATOM 1495 O O . LEU A 1 198 ? 13.018 12.990 -7.586 1.00 98.75 198 LEU A O 1
ATOM 1499 N N . GLY A 1 199 ? 13.564 10.840 -7.304 1.00 98.62 199 GLY A N 1
ATOM 1500 C CA . GLY A 1 199 ? 14.986 10.987 -7.607 1.00 98.62 199 GLY A CA 1
ATOM 1501 C C . GLY A 1 199 ? 15.357 10.377 -8.964 1.00 98.62 199 GLY A C 1
ATOM 1502 O O . GLY A 1 199 ? 15.090 11.003 -9.994 1.00 98.62 199 GLY A O 1
ATOM 1503 N N . PRO A 1 200 ? 15.945 9.161 -9.015 1.00 98.56 200 PRO A N 1
ATOM 1504 C CA . PRO A 1 200 ? 16.446 8.557 -10.254 1.00 98.56 200 PRO A CA 1
ATOM 1505 C C . PRO A 1 200 ? 15.416 8.482 -11.388 1.00 98.56 200 PRO A C 1
ATOM 1507 O O . PRO A 1 200 ? 15.761 8.719 -12.546 1.00 98.56 200 PRO A O 1
ATOM 1510 N N . ASN A 1 201 ? 14.139 8.240 -11.078 1.00 98.69 201 ASN A N 1
ATOM 1511 C CA . ASN A 1 201 ? 13.065 8.233 -12.072 1.00 98.69 201 ASN A CA 1
ATOM 1512 C C . ASN A 1 201 ? 12.844 9.599 -12.751 1.00 98.69 201 ASN A C 1
ATOM 1514 O O . ASN A 1 201 ? 12.353 9.630 -13.875 1.00 98.69 201 ASN A O 1
ATOM 1518 N N . LEU A 1 202 ? 13.216 10.703 -12.099 1.00 98.75 202 LEU A N 1
ATOM 1519 C CA . LEU A 1 202 ? 13.228 12.056 -12.669 1.00 98.75 202 LEU A CA 1
ATOM 1520 C C . LEU A 1 202 ? 14.624 12.462 -13.175 1.00 98.75 202 LEU A C 1
ATOM 1522 O O . LEU A 1 202 ? 14.814 13.584 -13.633 1.00 98.75 202 LEU A O 1
ATOM 1526 N N . GLY A 1 203 ? 15.617 11.574 -13.084 1.00 98.31 203 GLY A N 1
ATOM 1527 C CA . GLY A 1 203 ? 17.013 11.865 -13.409 1.00 98.31 203 GLY A CA 1
ATOM 1528 C C . GLY A 1 203 ? 17.735 12.706 -12.353 1.00 98.31 203 GLY A C 1
ATOM 1529 O O . GLY A 1 203 ? 18.819 13.214 -12.628 1.00 98.31 203 GLY A O 1
ATOM 1530 N N . ILE A 1 204 ? 17.158 12.857 -11.159 1.00 98.56 204 ILE A N 1
ATOM 1531 C CA . ILE A 1 204 ? 17.638 13.757 -10.104 1.00 98.56 204 ILE A CA 1
ATOM 1532 C C . ILE A 1 204 ? 18.310 12.934 -9.000 1.00 98.56 204 ILE A C 1
ATOM 1534 O O . ILE A 1 204 ? 17.756 11.954 -8.507 1.00 98.56 204 ILE A O 1
ATOM 1538 N N . TYR A 1 205 ? 19.525 13.325 -8.616 1.00 98.06 205 TYR A N 1
ATOM 1539 C CA . TYR A 1 205 ? 20.371 12.592 -7.661 1.00 98.06 205 TYR A CA 1
ATOM 1540 C C . TYR A 1 205 ? 20.853 13.499 -6.525 1.00 98.06 205 TYR A C 1
ATOM 1542 O O . TYR A 1 205 ? 22.013 13.434 -6.118 1.00 98.06 205 TYR A O 1
ATOM 1550 N N . ASP A 1 206 ? 19.956 14.370 -6.070 1.00 96.62 206 ASP A N 1
ATOM 1551 C CA . ASP A 1 206 ? 20.158 15.301 -4.966 1.00 96.62 206 ASP A CA 1
ATOM 1552 C C . ASP A 1 206 ? 19.284 14.850 -3.782 1.00 96.62 206 ASP A C 1
ATOM 1554 O O . ASP A 1 206 ? 18.052 14.932 -3.870 1.00 96.62 206 ASP A O 1
ATOM 1558 N N . PRO A 1 207 ? 19.880 14.304 -2.708 1.00 95.31 207 PRO A N 1
ATOM 1559 C CA . PRO A 1 207 ? 19.116 13.777 -1.588 1.00 95.31 207 PRO A CA 1
ATOM 1560 C C . PRO A 1 207 ? 18.372 14.879 -0.813 1.00 95.31 207 PRO A C 1
ATOM 1562 O O . PRO A 1 207 ? 17.271 14.608 -0.329 1.00 95.31 207 PRO A O 1
ATOM 1565 N N . ASP A 1 208 ? 18.880 16.115 -0.778 1.00 95.19 208 ASP A N 1
ATOM 1566 C CA . ASP A 1 208 ? 18.267 17.227 -0.039 1.00 95.19 208 ASP A CA 1
ATOM 1567 C C . ASP A 1 208 ? 16.953 17.645 -0.707 1.00 95.19 208 ASP A 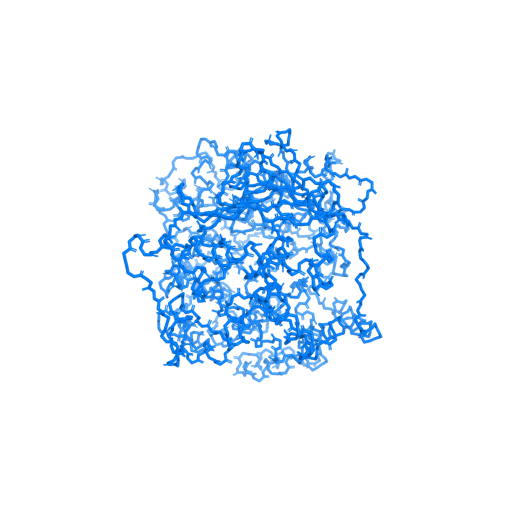C 1
ATOM 1569 O O . ASP A 1 208 ? 15.915 17.769 -0.052 1.00 95.19 208 ASP A O 1
ATOM 1573 N N . GLN A 1 209 ? 16.954 17.759 -2.040 1.00 96.12 209 GLN A N 1
ATOM 1574 C CA . GLN A 1 209 ? 15.738 18.051 -2.811 1.00 96.12 209 GLN A CA 1
ATOM 1575 C C . GLN A 1 209 ? 14.669 16.969 -2.618 1.00 96.12 209 GLN A C 1
ATOM 1577 O O . GLN A 1 209 ? 13.491 17.269 -2.416 1.00 96.12 209 GLN A O 1
ATOM 1582 N N . ILE A 1 210 ? 15.073 15.696 -2.621 1.00 97.81 210 ILE A N 1
ATOM 1583 C CA . ILE A 1 210 ? 14.153 14.565 -2.437 1.00 97.81 210 ILE A CA 1
ATOM 1584 C C . ILE A 1 210 ? 13.544 14.579 -1.025 1.00 97.81 210 ILE A C 1
ATOM 1586 O O . ILE A 1 210 ? 12.352 14.295 -0.877 1.00 97.81 210 ILE A O 1
ATOM 1590 N N . VAL A 1 211 ? 14.326 14.926 0.004 1.00 96.19 211 VAL A N 1
ATOM 1591 C CA . VAL A 1 211 ? 13.844 15.108 1.386 1.00 96.19 211 VAL A CA 1
ATOM 1592 C C . VAL A 1 211 ? 12.802 16.228 1.450 1.00 96.19 211 VAL A C 1
ATOM 1594 O O . VAL A 1 211 ? 11.712 16.026 1.991 1.00 96.19 211 VAL A O 1
ATOM 1597 N N . VAL A 1 212 ? 13.078 17.375 0.827 1.00 95.75 212 VAL A N 1
ATOM 1598 C CA . VAL A 1 212 ? 12.137 18.505 0.776 1.00 95.75 212 VAL A CA 1
ATOM 1599 C C . VAL A 1 212 ? 10.835 18.114 0.070 1.00 95.75 212 VAL A C 1
ATOM 1601 O O . VAL A 1 212 ? 9.744 18.413 0.562 1.00 95.75 212 VAL A O 1
ATOM 1604 N N . TRP A 1 213 ? 10.905 17.398 -1.055 1.00 98.19 213 TRP A N 1
ATOM 1605 C CA . TRP A 1 213 ? 9.706 16.948 -1.768 1.00 98.19 213 TRP A CA 1
ATOM 1606 C C . TRP A 1 213 ? 8.921 15.875 -1.017 1.00 98.19 213 TRP A C 1
ATOM 1608 O O . TRP A 1 213 ? 7.689 15.868 -1.095 1.00 98.19 213 TRP A O 1
ATOM 1618 N N . ASN A 1 214 ? 9.593 14.991 -0.274 1.00 97.31 214 ASN A N 1
ATOM 1619 C CA . ASN A 1 214 ? 8.939 14.028 0.609 1.00 97.31 214 ASN A CA 1
ATOM 1620 C C . ASN A 1 214 ? 8.048 14.742 1.632 1.00 97.31 214 ASN A C 1
ATOM 1622 O O . ASN A 1 214 ? 6.865 14.416 1.765 1.00 97.31 214 ASN A O 1
ATOM 1626 N N . ASP A 1 215 ? 8.600 15.749 2.303 1.00 95.88 215 ASP A N 1
ATOM 1627 C CA . ASP A 1 215 ? 7.885 16.489 3.336 1.00 95.88 215 ASP A CA 1
ATOM 1628 C C . ASP A 1 215 ? 6.784 17.361 2.739 1.00 95.88 215 ASP A C 1
ATOM 1630 O O . ASP A 1 215 ? 5.664 17.372 3.251 1.00 95.88 215 ASP A O 1
ATOM 1634 N N . LEU A 1 216 ? 7.035 17.989 1.588 1.00 97.56 216 LEU A N 1
ATOM 1635 C CA . LEU A 1 216 ? 6.010 18.721 0.848 1.00 97.56 216 LEU A CA 1
ATOM 1636 C C . LEU A 1 216 ? 4.822 17.820 0.483 1.00 97.56 216 LEU A C 1
ATOM 1638 O O . LEU A 1 216 ? 3.669 18.185 0.732 1.00 97.56 216 LEU A O 1
ATOM 1642 N N . CYS A 1 217 ? 5.083 16.624 -0.055 1.00 98.12 217 CYS A N 1
ATOM 1643 C CA . CYS A 1 217 ? 4.040 15.646 -0.363 1.00 98.12 217 CYS A CA 1
ATOM 1644 C C . CYS A 1 217 ? 3.271 15.227 0.896 1.00 98.12 217 CYS A C 1
ATOM 1646 O O . CYS A 1 217 ? 2.043 15.108 0.864 1.00 98.12 217 CYS A O 1
ATOM 1648 N N . GLY A 1 218 ? 3.971 15.036 2.017 1.00 96.56 218 GLY A N 1
ATOM 1649 C CA . GLY A 1 218 ? 3.366 14.683 3.296 1.00 96.56 218 GLY A CA 1
ATOM 1650 C C . GLY A 1 218 ? 2.490 15.792 3.888 1.00 96.56 218 GLY A C 1
ATOM 1651 O O . GLY A 1 218 ? 1.389 15.518 4.367 1.00 96.56 218 GLY A O 1
ATOM 1652 N N . CYS A 1 219 ? 2.943 17.042 3.833 1.00 97.12 219 CYS A N 1
ATOM 1653 C CA . CYS A 1 219 ? 2.220 18.225 4.304 1.00 97.12 219 CYS A CA 1
ATOM 1654 C C . CYS A 1 219 ? 0.979 18.516 3.459 1.00 97.12 219 CYS A C 1
ATOM 1656 O O . CYS A 1 219 ? -0.106 18.747 3.998 1.00 97.12 219 CYS A O 1
ATOM 1658 N N . LEU A 1 220 ? 1.123 18.471 2.134 1.00 98.31 220 LEU A N 1
ATOM 1659 C CA . LEU A 1 220 ? 0.028 18.763 1.215 1.00 98.31 220 LEU A CA 1
ATOM 1660 C C . LEU A 1 220 ? -0.940 17.586 1.035 1.00 98.31 220 LEU A C 1
ATOM 1662 O O . LEU A 1 220 ? -2.105 17.785 0.683 1.00 98.31 220 LEU A O 1
ATOM 1666 N N . GLY A 1 221 ? -0.478 16.374 1.340 1.00 97.62 221 GLY A N 1
ATOM 1667 C CA . GLY A 1 221 ? -1.274 15.156 1.351 1.00 97.62 221 GLY A CA 1
ATOM 1668 C C . GLY A 1 221 ? -1.370 14.459 -0.006 1.00 97.62 221 GLY A C 1
ATOM 1669 O O . GLY A 1 221 ? -2.450 13.987 -0.350 1.00 97.62 221 GLY A O 1
ATOM 1670 N N . VAL A 1 222 ? -0.285 14.384 -0.785 1.00 98.12 222 VAL A N 1
ATOM 1671 C CA . VAL A 1 222 ? -0.221 13.649 -2.070 1.00 98.12 222 VAL A CA 1
ATOM 1672 C C . VAL A 1 222 ? 0.690 12.417 -1.986 1.00 98.12 222 VAL A C 1
ATOM 1674 O O . VAL A 1 222 ? 1.683 12.409 -1.264 1.00 98.12 222 VAL A O 1
ATOM 1677 N N . ASP A 1 223 ? 0.343 11.338 -2.691 1.00 98.19 223 ASP A N 1
ATOM 1678 C CA . ASP A 1 223 ? 1.165 10.120 -2.801 1.00 98.19 223 ASP A CA 1
ATOM 1679 C C . ASP A 1 223 ? 2.503 10.410 -3.498 1.00 98.19 223 ASP A C 1
ATOM 1681 O O . ASP A 1 223 ? 2.503 10.813 -4.661 1.00 98.19 223 ASP A O 1
ATOM 1685 N N . THR A 1 224 ? 3.637 10.149 -2.845 1.00 98.44 224 THR A N 1
ATOM 1686 C CA . THR A 1 224 ? 4.970 10.381 -3.430 1.00 98.44 224 THR A CA 1
ATOM 1687 C C . THR A 1 224 ? 5.232 9.503 -4.651 1.00 98.44 224 THR A C 1
ATOM 1689 O O . THR A 1 224 ? 5.823 9.972 -5.622 1.00 98.44 224 THR A O 1
ATOM 1692 N N . ILE A 1 225 ? 4.738 8.259 -4.652 1.00 98.69 225 ILE A N 1
ATOM 1693 C CA . ILE A 1 225 ? 4.937 7.318 -5.766 1.00 98.69 225 ILE A CA 1
ATOM 1694 C C . ILE A 1 225 ? 4.213 7.826 -7.006 1.00 98.69 225 ILE A C 1
ATOM 1696 O O . ILE A 1 225 ? 4.812 7.993 -8.067 1.00 98.69 225 ILE A O 1
ATOM 1700 N N . SER A 1 226 ? 2.913 8.090 -6.860 1.00 98.62 226 SER A N 1
ATOM 1701 C CA . SER A 1 226 ? 2.084 8.540 -7.977 1.00 98.62 226 SER A CA 1
ATOM 1702 C C . SER A 1 226 ? 2.498 9.938 -8.446 1.00 98.62 226 SER A C 1
ATOM 1704 O O . SER A 1 226 ? 2.501 10.193 -9.644 1.00 98.62 226 SER A O 1
ATOM 1706 N N . THR A 1 227 ? 2.944 10.810 -7.535 1.00 98.69 227 THR A N 1
ATOM 1707 C CA . THR A 1 227 ? 3.507 12.123 -7.885 1.00 98.69 227 THR A CA 1
ATOM 1708 C C . THR A 1 227 ? 4.766 11.987 -8.741 1.00 98.69 227 THR A C 1
ATOM 1710 O O . THR A 1 227 ? 4.818 12.555 -9.828 1.00 98.69 227 THR A O 1
ATOM 1713 N N . GLY A 1 228 ? 5.751 11.186 -8.321 1.00 98.62 228 GLY A N 1
ATOM 1714 C CA . GLY A 1 228 ? 6.977 10.994 -9.102 1.00 98.62 228 GLY A CA 1
ATOM 1715 C C . GLY A 1 228 ? 6.748 10.296 -10.443 1.00 98.62 228 GLY A C 1
ATOM 1716 O O . GLY A 1 228 ? 7.361 10.658 -11.443 1.00 98.62 228 GLY A O 1
ATOM 1717 N N . ALA A 1 229 ? 5.806 9.357 -10.516 1.00 98.62 229 ALA A N 1
ATOM 1718 C CA . ALA A 1 229 ? 5.429 8.732 -11.782 1.00 98.62 229 ALA A CA 1
ATOM 1719 C C . ALA A 1 229 ? 4.694 9.700 -12.732 1.00 98.62 229 ALA A C 1
ATOM 1721 O O . ALA A 1 229 ? 4.964 9.695 -13.932 1.00 98.62 229 ALA A O 1
ATOM 1722 N N . VAL A 1 230 ? 3.813 10.567 -12.217 1.00 98.81 230 VAL A N 1
ATOM 1723 C CA . VAL A 1 230 ? 3.169 11.633 -13.008 1.00 98.81 230 VAL A CA 1
ATOM 1724 C C . VAL A 1 230 ? 4.205 12.606 -13.560 1.00 98.81 230 VAL A C 1
ATOM 1726 O O . VAL A 1 230 ? 4.187 12.891 -14.755 1.00 98.81 230 VAL A O 1
ATOM 1729 N N . LEU A 1 231 ? 5.127 13.078 -12.719 1.00 98.81 231 LEU A N 1
ATOM 1730 C CA . LEU A 1 231 ? 6.199 13.981 -13.138 1.00 98.81 231 LEU A CA 1
ATOM 1731 C C . LEU A 1 231 ? 7.100 13.325 -14.193 1.00 98.81 231 LEU A C 1
ATOM 1733 O O . LEU A 1 231 ? 7.392 13.951 -15.209 1.00 98.81 231 LEU A O 1
ATOM 1737 N N . GLY A 1 232 ? 7.459 12.049 -14.009 1.00 98.75 232 GLY A N 1
ATOM 1738 C CA . GLY A 1 232 ? 8.229 11.287 -14.992 1.00 98.75 232 GLY A CA 1
ATOM 1739 C C . GLY A 1 232 ? 7.517 11.177 -16.343 1.00 98.75 232 GLY A C 1
ATOM 1740 O O . GLY A 1 232 ? 8.136 11.393 -17.384 1.00 98.75 232 GLY A O 1
ATOM 1741 N N . TRP A 1 233 ? 6.206 10.921 -16.345 1.00 98.75 233 TRP A N 1
ATOM 1742 C CA . TRP A 1 233 ? 5.417 10.916 -17.579 1.00 98.75 233 TRP A CA 1
ATOM 1743 C C . TRP A 1 233 ? 5.379 12.301 -18.241 1.00 98.75 233 TRP A C 1
ATOM 1745 O O . TRP A 1 233 ? 5.537 12.393 -19.455 1.00 98.75 233 TRP A O 1
ATOM 1755 N N . VAL A 1 234 ? 5.206 13.381 -17.466 1.00 98.75 234 VAL A N 1
ATOM 1756 C CA . VAL A 1 234 ? 5.168 14.761 -17.988 1.00 98.75 234 VAL A CA 1
ATOM 1757 C C . VAL A 1 234 ? 6.503 15.150 -18.625 1.00 98.75 234 VAL A C 1
ATOM 1759 O O . VAL A 1 234 ? 6.506 15.721 -19.714 1.00 98.75 234 VAL A O 1
ATOM 1762 N N . MET A 1 235 ? 7.625 14.817 -17.982 1.00 98.75 235 MET A N 1
ATOM 1763 C CA . MET A 1 235 ? 8.967 15.068 -18.517 1.00 98.75 235 MET A CA 1
ATOM 1764 C C . MET A 1 235 ? 9.185 14.327 -19.843 1.00 98.75 235 MET A C 1
ATOM 1766 O O . MET A 1 235 ? 9.594 14.942 -20.827 1.00 98.75 235 MET A O 1
ATOM 1770 N N . GLU A 1 236 ? 8.826 13.041 -19.916 1.00 98.56 236 GLU A N 1
ATOM 1771 C CA . GLU A 1 236 ? 8.955 12.262 -21.154 1.00 98.56 236 GLU A CA 1
ATOM 1772 C C . GLU A 1 236 ? 7.996 12.735 -22.259 1.00 98.56 236 GLU A C 1
ATOM 1774 O O . GLU A 1 236 ? 8.374 12.799 -23.430 1.00 98.56 236 GLU A O 1
ATOM 1779 N N . ALA A 1 237 ? 6.763 13.113 -21.911 1.00 98.50 237 ALA A N 1
ATOM 1780 C CA . ALA A 1 237 ? 5.822 13.709 -22.856 1.00 98.50 237 ALA A CA 1
ATOM 1781 C C . ALA A 1 237 ? 6.359 15.033 -23.430 1.00 98.50 237 ALA A C 1
ATOM 1783 O O . ALA A 1 237 ? 6.159 15.302 -24.617 1.00 98.50 237 ALA A O 1
ATOM 1784 N N . GLY A 1 238 ? 7.083 15.816 -22.623 1.00 98.19 238 GLY A N 1
ATOM 1785 C CA . GLY A 1 238 ? 7.814 17.006 -23.057 1.00 98.19 238 GLY A CA 1
ATOM 1786 C C . GLY A 1 238 ? 8.926 16.692 -24.058 1.00 98.19 238 GLY A C 1
ATOM 1787 O O . GLY A 1 238 ? 8.969 17.280 -25.139 1.00 98.19 238 GLY A O 1
ATOM 1788 N N . GLU A 1 239 ? 9.784 15.713 -23.758 1.00 98.00 239 GLU A N 1
ATOM 1789 C CA . GLU A 1 239 ? 10.846 15.266 -24.677 1.00 98.00 239 GLU A CA 1
ATOM 1790 C C . GLU A 1 239 ? 10.287 14.746 -26.010 1.00 98.00 239 GLU A C 1
ATOM 1792 O O . GLU A 1 239 ? 10.835 15.029 -27.079 1.00 98.00 239 GLU A O 1
ATOM 1797 N N . LYS A 1 240 ? 9.150 14.041 -25.963 1.00 97.75 240 LYS A N 1
ATOM 1798 C CA . LYS A 1 240 ? 8.431 13.534 -27.143 1.00 97.75 240 LYS A CA 1
ATOM 1799 C C . LYS A 1 240 ? 7.543 14.581 -27.826 1.00 97.75 240 LYS A C 1
ATOM 1801 O O . LYS A 1 240 ? 6.880 14.249 -28.807 1.00 97.75 240 LYS A O 1
ATOM 1806 N N . ARG A 1 241 ? 7.534 15.834 -27.349 1.00 97.19 241 ARG A N 1
ATOM 1807 C CA . ARG A 1 241 ? 6.736 16.955 -27.889 1.00 97.19 241 ARG A CA 1
ATOM 1808 C C . ARG A 1 241 ? 5.222 16.690 -27.914 1.00 97.19 241 ARG A C 1
ATOM 1810 O O . ARG A 1 241 ? 4.513 17.234 -28.757 1.00 97.19 241 ARG A O 1
ATOM 1817 N N . LEU A 1 242 ? 4.726 15.854 -27.001 1.00 97.12 242 LEU A N 1
ATOM 1818 C CA . LEU A 1 242 ? 3.292 15.608 -26.795 1.00 97.12 242 LEU A CA 1
ATOM 1819 C C . LEU A 1 242 ? 2.645 16.668 -25.897 1.00 97.12 242 LEU A C 1
ATOM 1821 O O . LEU A 1 242 ? 1.433 16.868 -25.935 1.00 97.12 242 LEU A O 1
ATOM 1825 N N . LEU A 1 243 ? 3.456 17.335 -25.079 1.00 95.88 243 LEU A N 1
ATOM 1826 C CA . LEU A 1 243 ? 3.036 18.356 -24.134 1.00 95.88 243 LEU A CA 1
ATOM 1827 C C . LEU A 1 243 ? 4.108 19.446 -24.072 1.00 95.88 243 LEU A C 1
ATOM 1829 O O . LEU A 1 243 ? 5.290 19.132 -23.956 1.00 95.88 243 LEU A O 1
ATOM 1833 N N . ASP A 1 244 ? 3.704 20.713 -24.111 1.00 95.69 244 ASP A N 1
ATOM 1834 C CA . 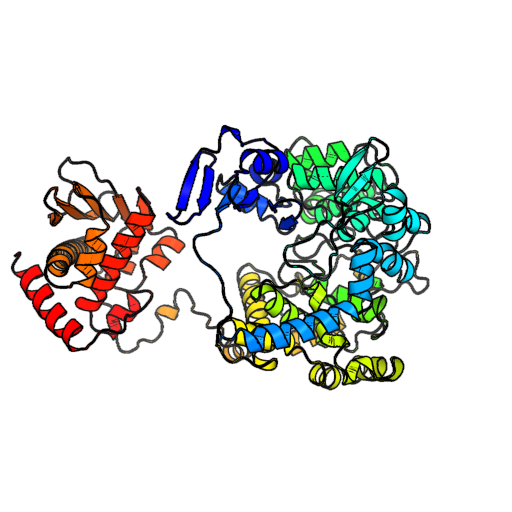ASP A 1 244 ? 4.611 21.816 -23.797 1.00 95.69 244 ASP A CA 1
ATOM 1835 C C . ASP A 1 244 ? 4.665 22.009 -22.277 1.00 95.69 244 ASP A C 1
ATOM 1837 O O . ASP A 1 244 ? 3.653 22.259 -21.623 1.00 95.69 244 ASP A O 1
ATOM 1841 N N . THR A 1 245 ? 5.842 21.809 -21.700 1.00 96.25 245 THR A N 1
ATOM 1842 C CA . THR A 1 245 ? 6.082 21.849 -20.255 1.00 96.25 245 THR A CA 1
ATOM 1843 C C . THR A 1 245 ? 7.493 22.370 -20.006 1.00 96.25 245 THR A C 1
ATOM 1845 O O . THR A 1 245 ? 8.369 22.114 -20.835 1.00 96.25 245 THR A O 1
ATOM 1848 N N . PRO A 1 246 ? 7.767 23.070 -18.893 1.00 95.38 246 PRO A N 1
ATOM 1849 C CA . PRO A 1 246 ? 9.128 23.433 -18.502 1.00 95.38 246 PRO A CA 1
ATOM 1850 C C . PRO A 1 246 ? 9.887 22.291 -17.803 1.00 95.38 246 PRO A C 1
ATOM 1852 O O . PRO A 1 246 ? 11.108 22.351 -17.721 1.00 95.38 246 PRO A O 1
ATOM 1855 N N . LEU A 1 247 ? 9.202 21.245 -17.322 1.00 98.00 247 LEU A N 1
ATOM 1856 C CA . LEU A 1 247 ? 9.827 20.161 -16.551 1.00 98.00 247 LEU A CA 1
ATOM 1857 C C . LEU A 1 247 ? 10.729 19.285 -17.433 1.00 98.00 247 LEU A C 1
ATOM 1859 O O . LEU A 1 247 ? 10.308 18.839 -18.504 1.00 98.00 247 LEU A O 1
ATOM 1863 N N . ARG A 1 248 ? 11.960 19.004 -16.991 1.00 98.25 248 ARG A N 1
ATOM 1864 C CA . ARG A 1 248 ? 12.949 18.198 -17.731 1.00 98.25 248 ARG A CA 1
ATOM 1865 C C . ARG A 1 248 ? 13.577 17.143 -16.826 1.00 98.25 248 ARG A C 1
ATOM 1867 O O . ARG A 1 248 ? 13.782 17.393 -15.641 1.00 98.25 248 ARG A O 1
ATOM 1874 N N . PHE A 1 249 ? 13.931 15.986 -17.389 1.00 98.62 249 PHE A N 1
ATOM 1875 C CA . PHE A 1 249 ? 14.742 15.017 -16.653 1.00 98.62 249 PHE A CA 1
ATOM 1876 C C . PHE A 1 249 ? 16.095 15.627 -16.270 1.00 98.62 249 PHE A C 1
ATOM 1878 O O . PHE A 1 249 ? 16.706 16.352 -17.054 1.00 98.62 249 PHE A O 1
ATOM 1885 N N . GLY A 1 250 ? 16.564 15.326 -15.059 1.00 98.00 250 GLY A N 1
ATOM 1886 C CA . GLY A 1 250 ? 17.824 15.842 -14.517 1.00 98.00 250 GLY A CA 1
ATOM 1887 C C . GLY A 1 250 ? 17.772 17.279 -13.995 1.00 98.00 250 GLY A C 1
ATOM 1888 O O . GLY A 1 250 ? 18.803 17.790 -13.569 1.00 98.00 250 GLY A O 1
ATOM 1889 N N . SER A 1 251 ? 16.598 17.915 -14.000 1.00 97.94 251 SER A N 1
ATOM 1890 C CA . SER A 1 251 ? 16.394 19.314 -13.612 1.00 97.94 251 SER A CA 1
ATOM 1891 C C . SER A 1 251 ? 15.371 19.393 -12.465 1.00 97.94 251 SER A C 1
ATOM 1893 O O . SER A 1 251 ? 14.218 18.999 -12.658 1.00 97.94 251 SER A O 1
ATOM 1895 N N . PRO A 1 252 ? 15.761 19.841 -11.252 1.00 97.75 252 PRO A N 1
ATOM 1896 C CA . PRO A 1 252 ? 14.827 20.030 -10.135 1.00 97.75 252 PRO A CA 1
ATOM 1897 C C . PRO A 1 252 ? 13.907 21.250 -10.305 1.00 97.75 252 PRO A C 1
ATOM 1899 O O . PRO A 1 252 ? 12.922 21.391 -9.574 1.00 97.75 252 PRO A O 1
ATOM 1902 N N . GLU A 1 253 ? 14.207 22.137 -11.253 1.00 97.81 253 GLU A N 1
ATOM 1903 C CA . GLU A 1 253 ? 13.457 23.360 -11.509 1.00 97.81 253 GLU A CA 1
ATOM 1904 C C . GLU A 1 253 ? 11.975 23.070 -11.820 1.00 97.81 253 GLU A C 1
ATOM 1906 O O . GLU A 1 253 ? 11.624 22.251 -12.668 1.00 97.81 253 GLU A O 1
ATOM 1911 N N . GLY A 1 254 ? 11.075 23.757 -11.110 1.00 97.31 254 GLY A N 1
ATOM 1912 C CA . GLY A 1 254 ? 9.622 23.633 -11.278 1.00 97.31 254 GLY A CA 1
ATOM 1913 C C . GLY A 1 254 ? 8.972 22.420 -10.597 1.00 97.31 254 GLY A C 1
ATOM 1914 O O . GLY A 1 254 ? 7.748 22.398 -10.472 1.00 97.31 254 GLY A O 1
ATOM 1915 N N . VAL A 1 255 ? 9.734 21.442 -10.087 1.00 98.50 255 VAL A N 1
ATOM 1916 C CA . VAL A 1 255 ? 9.168 20.240 -9.437 1.00 98.50 255 VAL A CA 1
ATOM 1917 C C . VAL A 1 255 ? 8.371 20.597 -8.178 1.00 98.50 255 VAL A C 1
ATOM 1919 O O . VAL A 1 255 ? 7.223 20.178 -8.029 1.00 98.50 255 VAL A O 1
ATOM 1922 N N . THR A 1 256 ? 8.932 21.427 -7.296 1.00 98.44 256 THR A N 1
ATOM 1923 C CA . THR A 1 256 ? 8.262 21.906 -6.071 1.00 98.44 256 THR A CA 1
ATOM 1924 C C . THR A 1 256 ? 6.930 22.596 -6.383 1.00 98.44 256 THR A C 1
ATOM 1926 O O . THR A 1 256 ? 5.912 22.337 -5.734 1.00 98.44 256 THR A O 1
ATOM 1929 N N . GLU A 1 257 ? 6.918 23.452 -7.406 1.00 98.31 257 GLU A N 1
ATOM 1930 C CA . GLU A 1 257 ? 5.716 24.158 -7.846 1.00 98.31 257 GLU A CA 1
ATOM 1931 C C . GLU A 1 257 ? 4.682 23.188 -8.432 1.00 98.31 257 GLU A C 1
ATOM 1933 O O . GLU A 1 257 ? 3.505 23.262 -8.080 1.00 98.31 257 GLU A O 1
ATOM 1938 N N . ALA A 1 258 ? 5.114 22.220 -9.245 1.00 98.38 258 ALA A N 1
ATOM 1939 C CA . ALA A 1 258 ? 4.241 21.193 -9.804 1.00 98.38 258 ALA A CA 1
ATOM 1940 C C . ALA A 1 258 ? 3.542 20.368 -8.709 1.00 98.38 258 ALA A C 1
ATOM 1942 O O . ALA A 1 258 ? 2.323 20.192 -8.768 1.00 98.38 258 ALA A O 1
ATOM 1943 N N . ILE A 1 259 ? 4.273 19.931 -7.674 1.00 98.62 259 ILE A N 1
ATOM 1944 C CA . ILE A 1 259 ? 3.710 19.207 -6.518 1.00 98.62 259 ILE A CA 1
ATOM 1945 C C . ILE A 1 259 ? 2.666 20.073 -5.799 1.00 98.62 259 ILE A C 1
ATOM 1947 O O . ILE A 1 259 ? 1.560 19.610 -5.497 1.00 98.62 259 ILE A O 1
ATOM 1951 N N . SER A 1 260 ? 2.991 21.345 -5.554 1.00 98.31 260 SER A N 1
ATOM 1952 C CA . SER A 1 260 ? 2.071 22.287 -4.913 1.00 98.31 260 SER A CA 1
ATOM 1953 C C . SER A 1 260 ? 0.801 22.500 -5.740 1.00 98.31 260 SER A C 1
ATOM 1955 O O . SER A 1 260 ? -0.310 22.411 -5.208 1.00 98.31 260 SER A O 1
ATOM 1957 N N . ASN A 1 261 ? 0.939 22.707 -7.049 1.00 98.25 261 ASN A N 1
ATOM 1958 C CA . ASN A 1 261 ? -0.180 22.922 -7.963 1.00 98.25 261 ASN A CA 1
ATOM 1959 C C . ASN A 1 261 ? -1.059 21.673 -8.098 1.00 98.25 261 ASN A C 1
ATOM 1961 O O . ASN A 1 261 ? -2.282 21.798 -8.168 1.00 98.25 261 ASN A O 1
ATOM 1965 N N . MET A 1 262 ? -0.472 20.472 -8.061 1.00 98.38 262 MET A N 1
ATOM 1966 C CA . MET A 1 262 ? -1.222 19.213 -8.008 1.00 98.38 262 MET A CA 1
ATOM 1967 C C . MET A 1 262 ? -2.095 19.124 -6.758 1.00 98.38 262 MET A C 1
ATOM 1969 O O . MET A 1 262 ? -3.289 18.846 -6.862 1.00 98.38 262 MET A O 1
ATOM 1973 N N . ALA A 1 263 ? -1.532 19.389 -5.578 1.00 98.06 263 ALA A N 1
ATOM 1974 C CA . ALA A 1 263 ? -2.273 19.306 -4.322 1.00 98.06 263 ALA A CA 1
ATOM 1975 C C . ALA A 1 263 ? -3.379 20.367 -4.203 1.00 98.06 263 ALA A C 1
ATOM 1977 O O . ALA A 1 263 ? -4.471 20.094 -3.700 1.00 98.06 263 ALA A O 1
ATOM 1978 N N . HIS A 1 264 ? -3.114 21.582 -4.678 1.00 97.69 264 HIS A N 1
ATOM 1979 C CA . HIS A 1 264 ? -4.088 22.670 -4.637 1.00 97.69 264 HIS A CA 1
ATOM 1980 C C . HIS A 1 264 ? -5.091 22.631 -5.793 1.00 97.69 264 HIS A C 1
ATOM 1982 O O . HIS A 1 264 ? -6.023 23.432 -5.801 1.00 97.69 264 HIS A O 1
ATOM 1988 N N . GLY A 1 265 ? -4.903 21.737 -6.769 1.00 93.69 265 GLY A N 1
ATOM 1989 C CA . GLY A 1 265 ? -5.699 21.721 -7.988 1.00 93.69 265 GLY A CA 1
ATOM 1990 C C . GLY A 1 265 ? -5.648 23.074 -8.698 1.00 93.69 265 GLY A C 1
ATOM 1991 O O . GLY A 1 265 ? -6.693 23.667 -8.959 1.00 93.69 265 GLY A O 1
ATOM 1992 N N . LYS A 1 266 ? -4.450 23.575 -9.004 1.00 94.94 266 LYS A N 1
ATOM 1993 C CA . LYS A 1 266 ? -4.237 24.833 -9.738 1.00 94.94 266 LYS A CA 1
ATOM 1994 C C . LYS A 1 266 ? -3.613 24.574 -11.101 1.00 94.94 266 LYS A C 1
ATOM 1996 O O . LYS A 1 266 ? -2.783 23.676 -11.226 1.00 94.94 266 LYS A O 1
ATOM 2001 N N . ASP A 1 267 ? -4.015 25.364 -12.093 1.00 94.06 267 ASP A N 1
ATOM 2002 C CA . ASP A 1 267 ? -3.454 25.369 -13.448 1.00 94.06 267 ASP A CA 1
ATOM 2003 C C . ASP A 1 267 ? -3.300 23.949 -14.027 1.00 94.06 267 ASP A C 1
ATOM 2005 O O . ASP A 1 267 ? -4.169 23.091 -13.837 1.00 94.06 267 ASP A O 1
ATOM 2009 N N . PHE A 1 268 ? -2.177 23.660 -14.692 1.00 96.38 268 PHE A N 1
ATOM 2010 C CA . PHE A 1 268 ? -1.871 22.319 -15.199 1.00 96.38 268 PHE A CA 1
ATOM 2011 C C . PHE A 1 268 ? -1.736 21.259 -14.084 1.00 96.38 268 PHE A C 1
ATOM 2013 O O . PHE A 1 268 ? -1.890 20.062 -14.327 1.00 96.38 268 PHE A O 1
ATOM 2020 N N . GLY A 1 269 ? -1.542 21.676 -12.829 1.00 97.06 269 GLY A N 1
ATOM 2021 C CA . GLY A 1 269 ? -1.575 20.794 -11.663 1.00 97.06 269 GLY A CA 1
ATOM 2022 C C . GLY A 1 269 ? -2.903 20.052 -11.494 1.00 97.06 269 GLY A C 1
ATOM 2023 O O . GLY A 1 269 ? -2.888 18.894 -11.079 1.00 97.06 269 GLY A O 1
ATOM 2024 N N . GLN A 1 270 ? -4.039 20.645 -11.892 1.00 95.94 270 GLN A N 1
ATOM 2025 C CA . GLN A 1 270 ? -5.346 19.961 -11.887 1.00 95.94 270 GLN A CA 1
ATOM 2026 C C . GLN A 1 270 ? -5.361 18.714 -12.769 1.00 95.94 270 GLN A C 1
ATOM 2028 O O . GLN A 1 270 ? -6.040 17.732 -12.465 1.00 95.94 270 GLN A O 1
ATOM 2033 N N . GLU A 1 271 ? -4.636 18.776 -13.880 1.00 97.50 271 GLU A N 1
ATOM 2034 C CA . GLU A 1 271 ? -4.535 17.701 -14.853 1.00 97.50 271 GLU A CA 1
ATOM 2035 C C . GLU A 1 271 ? -3.527 16.652 -14.401 1.00 97.50 271 GLU A C 1
ATOM 2037 O O . GLU A 1 271 ? -3.852 15.464 -14.373 1.00 97.50 271 GLU A O 1
ATOM 2042 N N . MET A 1 272 ? -2.351 17.094 -13.940 1.00 97.88 272 MET A N 1
ATOM 2043 C CA . MET A 1 272 ? -1.330 16.214 -13.366 1.00 97.88 272 MET A CA 1
ATOM 2044 C C . MET A 1 272 ? -1.878 15.378 -12.201 1.00 97.88 272 MET A C 1
ATOM 2046 O O . MET A 1 272 ? -1.681 14.165 -12.139 1.00 97.88 272 MET A O 1
ATOM 2050 N N . ALA A 1 273 ? -2.663 16.001 -11.323 1.00 96.25 273 ALA A N 1
ATOM 2051 C CA . ALA A 1 273 ? -3.295 15.365 -10.172 1.00 96.25 273 ALA A CA 1
ATOM 2052 C C . ALA A 1 273 ? -4.243 14.198 -10.526 1.00 96.25 273 ALA A C 1
ATOM 2054 O O . ALA A 1 273 ? -4.557 13.384 -9.652 1.00 96.25 273 ALA A O 1
ATOM 2055 N N . ARG A 1 274 ? -4.702 14.086 -11.784 1.00 97.19 274 ARG A N 1
ATOM 2056 C CA . ARG A 1 274 ? -5.566 12.984 -12.251 1.00 97.19 274 ARG A CA 1
ATOM 2057 C C . ARG A 1 274 ? -4.810 11.693 -12.573 1.00 97.19 274 ARG A C 1
ATOM 2059 O O . ARG A 1 274 ? -5.461 10.674 -12.805 1.00 97.19 274 ARG A O 1
ATOM 2066 N N . GLY A 1 275 ? -3.479 11.719 -12.555 1.00 97.62 275 GLY A N 1
ATOM 2067 C CA . GLY A 1 275 ? -2.641 10.542 -12.765 1.00 97.62 275 GLY A CA 1
ATOM 2068 C C . GLY A 1 275 ? -2.297 10.269 -14.232 1.00 97.62 275 GLY A C 1
ATOM 2069 O O . GLY A 1 275 ? -2.903 10.790 -15.172 1.00 97.62 275 GLY A O 1
ATOM 2070 N N . THR A 1 276 ? -1.317 9.391 -14.425 1.00 98.19 276 THR A N 1
ATOM 2071 C CA . THR A 1 276 ? -0.704 9.048 -15.722 1.00 98.19 276 THR A CA 1
ATOM 2072 C C . THR A 1 276 ? -1.686 8.410 -16.704 1.00 98.19 276 THR A C 1
ATOM 2074 O O . THR A 1 276 ? -1.599 8.639 -17.912 1.00 98.19 276 THR A O 1
ATOM 2077 N N . ARG A 1 277 ? -2.672 7.642 -16.216 1.00 97.62 277 ARG A N 1
ATOM 2078 C CA . ARG A 1 277 ? -3.736 7.088 -17.069 1.00 97.62 277 ARG A CA 1
ATOM 2079 C C . ARG A 1 277 ? -4.523 8.201 -17.752 1.00 97.62 277 ARG A C 1
ATOM 2081 O O . ARG A 1 277 ? -4.692 8.168 -18.964 1.00 97.62 277 ARG A O 1
ATOM 2088 N N . TRP A 1 278 ? -5.000 9.169 -16.974 1.00 97.94 278 TRP A N 1
ATOM 2089 C CA . TRP A 1 278 ? -5.832 10.244 -17.501 1.00 97.94 278 TRP A CA 1
ATOM 2090 C C . TRP A 1 278 ? -5.028 11.155 -18.434 1.00 97.94 278 TRP A C 1
ATOM 2092 O O . TRP A 1 278 ? -5.486 11.477 -19.529 1.00 97.94 278 TRP A O 1
ATOM 2102 N N . LEU A 1 279 ? -3.800 11.505 -18.033 1.00 98.44 279 LEU A N 1
ATOM 2103 C CA . LEU A 1 279 ? -2.886 12.296 -18.856 1.00 98.44 279 LEU A CA 1
ATOM 2104 C C . LEU A 1 279 ? -2.622 11.626 -20.205 1.00 98.44 279 LEU A C 1
ATOM 2106 O O . LEU A 1 279 ? -2.770 12.262 -21.246 1.00 98.44 279 LEU A O 1
ATOM 2110 N N . SER A 1 280 ? -2.313 10.328 -20.199 1.00 98.12 280 SER A N 1
ATOM 2111 C CA . SER A 1 280 ? -1.998 9.616 -21.437 1.00 98.12 280 SER A CA 1
ATOM 2112 C C . SER A 1 280 ? -3.201 9.370 -22.348 1.00 98.12 280 SER A C 1
ATOM 2114 O O . SER A 1 280 ? -3.071 9.275 -23.569 1.00 98.12 280 SER A O 1
ATOM 2116 N N . GLU A 1 281 ? -4.405 9.292 -21.781 1.00 97.69 281 GLU A N 1
ATOM 2117 C CA . GLU A 1 281 ? -5.645 9.279 -22.554 1.00 97.69 281 GLU A CA 1
ATOM 2118 C C . GLU A 1 281 ? -5.914 10.620 -23.240 1.00 97.69 281 GLU A C 1
ATOM 2120 O O . GLU A 1 281 ? -6.420 10.621 -24.362 1.00 97.69 281 GLU A O 1
ATOM 2125 N N . LYS A 1 282 ? -5.561 11.738 -22.595 1.00 97.69 282 LYS A N 1
ATOM 2126 C CA . LYS A 1 282 ? -5.785 13.084 -23.130 1.00 97.69 282 LYS A CA 1
ATOM 2127 C C . LYS A 1 282 ? -4.713 13.525 -24.132 1.00 97.69 282 LYS A C 1
ATOM 2129 O O . LYS A 1 282 ? -5.057 14.087 -25.166 1.00 97.69 282 LYS A O 1
ATOM 2134 N N . TYR A 1 283 ? -3.441 13.288 -23.825 1.00 97.94 283 TYR A N 1
ATOM 2135 C CA . TYR A 1 283 ? -2.296 13.851 -24.553 1.00 97.94 283 TYR A CA 1
ATOM 2136 C C . TYR A 1 283 ? -1.522 12.822 -25.401 1.00 97.94 283 TYR A C 1
ATOM 2138 O O . TYR A 1 283 ? -0.639 13.200 -26.165 1.00 97.94 283 TYR A O 1
ATOM 2146 N N . GLY A 1 284 ? -1.843 11.527 -25.302 1.00 97.50 284 GLY A N 1
ATOM 2147 C CA . GLY A 1 284 ? -1.093 10.441 -25.951 1.00 97.50 284 GLY A CA 1
ATOM 2148 C C . GLY A 1 284 ? -0.074 9.787 -25.013 1.00 97.50 284 GLY A C 1
ATOM 2149 O O . GLY A 1 284 ? -0.112 9.998 -23.814 1.00 97.50 284 GLY A O 1
ATOM 2150 N N . GLY A 1 285 ? 0.835 8.946 -25.508 1.00 96.81 285 GLY A N 1
ATOM 2151 C CA . GLY A 1 285 ? 1.877 8.358 -24.649 1.00 96.81 285 GLY A CA 1
ATOM 2152 C C . GLY A 1 285 ? 1.406 7.251 -23.694 1.00 96.81 285 GLY A C 1
ATOM 2153 O O . GLY A 1 285 ? 1.892 7.139 -22.566 1.00 96.81 285 GLY A O 1
ATOM 2154 N N . LYS A 1 286 ? 0.417 6.449 -24.113 1.00 96.69 286 LYS A N 1
ATOM 2155 C CA . LYS A 1 286 ? -0.090 5.292 -23.343 1.00 96.69 286 LYS A CA 1
ATOM 2156 C C . LYS A 1 286 ? 0.949 4.178 -23.184 1.00 96.69 286 LYS A C 1
ATOM 2158 O O . LYS A 1 286 ? 0.885 3.415 -22.225 1.00 96.69 286 LYS A O 1
ATOM 2163 N N . ASP A 1 287 ? 1.885 4.096 -24.117 1.00 95.44 287 ASP A N 1
ATOM 2164 C CA . ASP A 1 287 ? 3.011 3.166 -24.161 1.00 95.44 287 ASP A CA 1
ATOM 2165 C C . ASP A 1 287 ? 3.988 3.366 -22.990 1.00 95.44 287 ASP A C 1
ATOM 2167 O O . ASP A 1 287 ? 4.461 2.378 -22.419 1.00 95.44 287 ASP A O 1
ATOM 2171 N N . PHE A 1 288 ? 4.196 4.620 -22.566 1.00 96.44 288 PHE A N 1
ATOM 2172 C CA . PHE A 1 288 ? 5.073 5.002 -21.450 1.00 96.44 288 PHE A CA 1
ATOM 2173 C C . PHE A 1 288 ? 4.327 5.538 -20.211 1.00 96.44 288 PHE A C 1
ATOM 2175 O O . PHE A 1 288 ? 4.942 6.065 -19.281 1.00 96.44 288 PHE A O 1
ATOM 2182 N N . ALA A 1 289 ? 3.003 5.374 -20.149 1.00 98.06 289 ALA A N 1
ATOM 2183 C CA . ALA A 1 289 ? 2.211 5.637 -18.949 1.00 98.06 289 ALA A CA 1
ATOM 2184 C C . ALA A 1 289 ? 2.357 4.483 -17.946 1.00 98.06 289 ALA A C 1
ATOM 2186 O O . ALA A 1 289 ? 1.637 3.482 -18.009 1.00 98.06 289 ALA A O 1
ATOM 2187 N N . VAL A 1 290 ? 3.304 4.618 -17.013 1.00 98.12 290 VAL A N 1
ATOM 2188 C CA . VAL A 1 290 ? 3.706 3.563 -16.072 1.00 98.12 290 VAL A CA 1
ATOM 2189 C C . VAL A 1 290 ? 2.663 3.348 -14.953 1.00 98.12 290 VAL A C 1
ATOM 2191 O O . VAL A 1 290 ? 2.854 3.716 -13.795 1.00 98.12 290 VAL A O 1
ATOM 2194 N N . GLN A 1 291 ? 1.533 2.720 -15.297 1.00 98.00 291 GLN A N 1
ATOM 2195 C CA . GLN A 1 291 ? 0.439 2.377 -14.377 1.00 98.00 291 GLN A CA 1
ATOM 2196 C C . GLN A 1 291 ? -0.232 1.038 -14.710 1.00 98.00 291 GLN A C 1
ATOM 2198 O O . GLN A 1 291 ? -0.238 0.591 -15.856 1.00 98.00 291 GLN A O 1
ATOM 2203 N N . VAL A 1 292 ? -0.877 0.427 -13.712 1.00 98.31 292 VAL A N 1
ATOM 2204 C CA . VAL A 1 292 ? -1.807 -0.700 -13.903 1.00 98.31 292 VAL A CA 1
ATOM 2205 C C . VAL A 1 292 ? -3.082 -0.428 -13.117 1.00 98.31 292 VAL A C 1
ATOM 2207 O O . VAL A 1 292 ? -3.027 -0.075 -11.939 1.00 98.31 292 VAL A O 1
ATOM 2210 N N . LYS A 1 293 ? -4.243 -0.612 -13.759 1.00 97.19 293 LYS A N 1
ATOM 2211 C CA . LYS A 1 293 ? -5.577 -0.314 -13.191 1.00 97.19 293 LYS A CA 1
ATOM 2212 C C . LYS A 1 293 ? -5.745 1.131 -12.688 1.00 97.19 293 LYS A C 1
ATOM 2214 O O . LYS A 1 293 ? -6.622 1.397 -11.877 1.00 97.19 293 LYS A O 1
ATOM 2219 N N . GLY A 1 294 ? -4.964 2.067 -13.222 1.00 96.06 294 GLY A N 1
ATOM 2220 C CA . GLY A 1 294 ? -5.033 3.492 -12.903 1.00 96.06 294 GLY A CA 1
ATOM 2221 C C . GLY A 1 294 ? -4.167 3.879 -11.716 1.00 96.06 294 GLY A C 1
ATOM 2222 O O . GLY A 1 294 ? -4.220 5.026 -11.303 1.00 96.06 294 GLY A O 1
ATOM 2223 N N . LEU A 1 295 ? -3.395 2.932 -11.177 1.00 98.06 295 LEU A N 1
ATOM 2224 C CA . LEU A 1 295 ? -2.438 3.174 -10.112 1.00 98.06 295 LEU A CA 1
ATOM 2225 C C . LEU A 1 295 ? -1.022 3.114 -10.686 1.00 98.06 295 LEU A C 1
ATOM 2227 O O . LEU A 1 295 ? -0.639 2.098 -11.276 1.00 98.06 295 LEU A O 1
ATOM 2231 N N . GLU A 1 296 ? -0.257 4.181 -10.486 1.00 98.56 296 GLU A N 1
ATOM 2232 C CA . GLU A 1 296 ? 1.143 4.297 -10.896 1.00 98.56 296 GLU A CA 1
ATOM 2233 C C . GLU A 1 296 ? 2.005 3.171 -10.296 1.00 98.56 296 GLU A C 1
ATOM 2235 O O . GLU A 1 296 ? 1.742 2.675 -9.194 1.00 98.56 296 GLU A O 1
ATOM 2240 N N . MET A 1 297 ? 3.027 2.719 -11.018 1.00 97.75 297 MET A N 1
ATOM 2241 C CA . MET A 1 297 ? 3.879 1.623 -10.550 1.00 97.75 297 MET A CA 1
ATOM 2242 C C . MET A 1 297 ? 4.831 2.069 -9.436 1.00 97.75 297 MET A C 1
ATOM 2244 O O . MET A 1 297 ? 5.279 3.209 -9.388 1.00 97.75 297 MET A O 1
ATOM 2248 N N . ALA A 1 298 ? 5.139 1.139 -8.536 1.00 97.06 298 ALA A N 1
ATOM 2249 C CA . ALA A 1 298 ? 6.190 1.297 -7.535 1.00 97.06 298 ALA A CA 1
ATOM 2250 C C . ALA A 1 298 ? 7.601 1.211 -8.147 1.00 97.06 298 ALA A C 1
ATOM 2252 O O . ALA A 1 298 ? 7.755 0.797 -9.295 1.00 97.06 298 ALA A O 1
ATOM 2253 N N . ALA A 1 299 ? 8.624 1.540 -7.359 1.00 97.75 299 ALA A N 1
ATOM 2254 C CA . ALA A 1 299 ? 10.009 1.773 -7.774 1.00 97.75 299 ALA A CA 1
ATOM 2255 C C . ALA A 1 299 ? 10.808 0.528 -8.203 1.00 97.75 299 ALA A C 1
ATOM 2257 O O . ALA A 1 299 ? 12.022 0.514 -8.074 1.00 97.75 299 ALA A O 1
ATOM 2258 N N . TYR A 1 300 ? 10.165 -0.525 -8.705 1.00 98.06 300 TYR A N 1
ATOM 2259 C CA . TYR A 1 300 ? 10.854 -1.733 -9.165 1.00 98.06 300 TYR A CA 1
ATOM 2260 C C . TYR A 1 300 ? 10.519 -1.983 -10.625 1.00 98.06 300 TYR A C 1
ATOM 2262 O O . TYR A 1 300 ? 9.358 -2.252 -10.943 1.00 98.06 300 TYR A O 1
ATOM 2270 N N . ASP A 1 301 ? 11.524 -1.931 -11.496 1.00 97.81 301 ASP A N 1
ATOM 2271 C CA . ASP A 1 301 ? 11.358 -2.257 -12.908 1.00 97.81 301 ASP A CA 1
ATOM 2272 C C . ASP A 1 301 ? 11.065 -3.760 -13.080 1.00 97.81 301 ASP A C 1
ATOM 2274 O O . ASP A 1 301 ? 11.915 -4.606 -12.770 1.00 97.81 301 ASP A O 1
ATOM 2278 N N . PRO A 1 302 ? 9.877 -4.134 -13.584 1.00 97.44 302 PRO A N 1
ATOM 2279 C CA . PRO A 1 302 ? 9.488 -5.533 -13.685 1.00 97.44 302 PRO A CA 1
ATOM 2280 C C . PRO A 1 302 ? 10.287 -6.312 -14.740 1.00 97.44 302 PRO A C 1
ATOM 2282 O O . PRO A 1 302 ? 10.281 -7.544 -14.701 1.00 97.44 302 PRO A O 1
ATOM 2285 N N . ARG A 1 303 ? 11.006 -5.647 -15.657 1.00 97.38 303 ARG A N 1
ATOM 2286 C CA . ARG A 1 303 ? 11.812 -6.322 -16.691 1.00 97.38 303 ARG A CA 1
ATOM 2287 C C . ARG A 1 303 ? 12.995 -7.092 -16.108 1.00 97.38 303 ARG A C 1
ATOM 2289 O O . ARG A 1 303 ? 13.382 -8.103 -16.679 1.00 97.38 303 ARG A O 1
ATOM 2296 N N . GLY A 1 304 ? 13.508 -6.674 -14.946 1.00 96.12 304 GLY A N 1
ATOM 2297 C CA . GLY A 1 304 ? 14.527 -7.410 -14.183 1.00 96.12 304 GLY A CA 1
ATOM 2298 C C . GLY A 1 304 ? 13.979 -8.312 -13.073 1.00 96.12 304 GLY A C 1
ATOM 2299 O O . GLY A 1 304 ? 14.753 -8.833 -12.277 1.00 96.12 304 GLY A O 1
ATOM 2300 N N . SER A 1 305 ? 12.656 -8.465 -12.967 1.00 96.94 305 SER A N 1
ATOM 2301 C CA . SER A 1 305 ? 11.983 -9.211 -11.895 1.00 96.94 305 SER A CA 1
ATOM 2302 C C . SER A 1 305 ? 10.610 -9.673 -12.400 1.00 96.94 305 SER A C 1
ATOM 2304 O O . SER A 1 305 ? 9.579 -9.082 -12.074 1.00 96.94 305 SER A O 1
ATOM 2306 N N . TRP A 1 306 ? 10.567 -10.710 -13.246 1.00 98.00 306 TRP A N 1
ATOM 2307 C CA . TRP A 1 306 ? 9.330 -11.098 -13.943 1.00 98.00 306 TRP A CA 1
ATOM 2308 C C . TRP A 1 306 ? 8.191 -11.492 -12.998 1.00 98.00 306 TRP A C 1
ATOM 2310 O O . TRP A 1 306 ? 7.026 -11.196 -13.278 1.00 98.00 306 TRP A O 1
ATOM 2320 N N . GLY A 1 307 ? 8.499 -12.086 -11.840 1.00 98.06 307 GLY A N 1
ATOM 2321 C CA . GLY A 1 307 ? 7.494 -12.336 -10.808 1.00 98.06 307 GLY A CA 1
ATOM 2322 C C . GLY A 1 307 ? 6.850 -11.048 -10.291 1.00 98.06 307 GLY A C 1
ATOM 2323 O O . GLY A 1 307 ? 5.640 -11.017 -10.056 1.00 98.06 307 GLY A O 1
ATOM 2324 N N . GLN A 1 308 ? 7.625 -9.972 -10.156 1.00 97.94 308 GLN A N 1
ATOM 2325 C CA . GLN A 1 308 ? 7.109 -8.656 -9.778 1.00 97.94 308 GLN A CA 1
ATOM 2326 C C . GLN A 1 308 ? 6.240 -8.051 -10.881 1.00 97.94 308 GLN A C 1
ATOM 2328 O O . GLN A 1 308 ? 5.196 -7.476 -10.577 1.00 97.94 308 GLN A O 1
ATOM 2333 N N . GLY A 1 309 ? 6.604 -8.260 -12.150 1.00 98.19 309 GLY A N 1
ATOM 2334 C CA . GLY A 1 309 ? 5.758 -7.917 -13.296 1.00 98.19 309 GLY A CA 1
ATOM 2335 C C . GLY A 1 309 ? 4.382 -8.579 -13.230 1.00 98.19 309 GLY A C 1
ATOM 2336 O O . GLY A 1 309 ? 3.364 -7.894 -13.326 1.00 98.19 309 GLY A O 1
ATOM 2337 N N . LEU A 1 310 ? 4.331 -9.890 -12.966 1.00 98.69 310 LEU A N 1
ATOM 2338 C CA . LEU A 1 310 ? 3.062 -10.585 -12.737 1.00 98.69 310 LEU A CA 1
ATOM 2339 C C . LEU A 1 310 ? 2.302 -9.993 -11.539 1.00 98.69 310 LEU A C 1
ATOM 2341 O O . LEU A 1 310 ? 1.107 -9.736 -11.654 1.00 98.69 310 LEU A O 1
ATOM 2345 N N . SER A 1 311 ? 2.984 -9.757 -10.411 1.00 98.38 311 SER A N 1
ATOM 2346 C CA . SER A 1 311 ? 2.390 -9.169 -9.197 1.00 98.38 311 SER A CA 1
ATOM 2347 C C . SER A 1 311 ? 1.707 -7.828 -9.489 1.00 98.38 311 SER A C 1
ATOM 2349 O O . SER A 1 311 ? 0.551 -7.630 -9.117 1.00 98.38 311 SER A O 1
ATOM 2351 N N . TYR A 1 312 ? 2.369 -6.927 -10.223 1.00 98.56 312 TYR A N 1
ATOM 2352 C CA . TYR A 1 312 ? 1.774 -5.652 -10.626 1.00 98.56 312 TYR A CA 1
ATOM 2353 C C . TYR A 1 312 ? 0.559 -5.823 -11.529 1.00 98.56 312 TYR A C 1
ATOM 2355 O O . TYR A 1 312 ? -0.450 -5.150 -11.311 1.00 98.56 312 TYR A O 1
ATOM 2363 N N . ALA A 1 313 ? 0.649 -6.722 -12.513 1.00 98.44 313 ALA A N 1
ATOM 2364 C CA . ALA A 1 313 ? -0.434 -6.974 -13.448 1.00 98.44 313 ALA A CA 1
ATOM 2365 C C . ALA A 1 313 ? -1.700 -7.445 -12.719 1.00 98.44 313 ALA A C 1
ATOM 2367 O O . ALA A 1 313 ? -2.781 -6.932 -12.984 1.00 98.44 313 ALA A O 1
ATOM 2368 N N . VAL A 1 314 ? -1.589 -8.374 -11.765 1.00 98.19 314 VAL A N 1
ATOM 2369 C CA . VAL A 1 314 ? -2.761 -9.032 -11.149 1.00 98.19 314 VAL A CA 1
ATOM 2370 C C . VAL A 1 314 ? -3.237 -8.399 -9.840 1.00 98.19 314 VAL A C 1
ATOM 2372 O O . VAL A 1 314 ? -4.355 -8.683 -9.405 1.00 98.19 314 VAL A O 1
ATOM 2375 N N . ALA A 1 315 ? -2.448 -7.508 -9.233 1.00 97.69 315 ALA A N 1
ATOM 2376 C CA . ALA A 1 315 ? -2.775 -6.873 -7.960 1.00 97.69 315 ALA A CA 1
ATOM 2377 C C . ALA A 1 315 ? -4.167 -6.210 -7.959 1.00 97.69 315 ALA A C 1
ATOM 2379 O O . ALA A 1 315 ? -4.498 -5.388 -8.819 1.00 97.69 315 ALA A O 1
ATOM 2380 N N . ASN A 1 316 ? -4.965 -6.506 -6.923 1.00 97.38 316 ASN A N 1
ATOM 2381 C CA . ASN A 1 316 ? -6.345 -6.018 -6.799 1.00 97.38 316 ASN A CA 1
ATOM 2382 C C . ASN A 1 316 ? -6.464 -4.487 -6.781 1.00 97.38 316 ASN A C 1
ATOM 2384 O O . ASN A 1 316 ? -7.434 -3.947 -7.298 1.00 97.38 316 ASN A O 1
ATOM 2388 N N . ARG A 1 317 ? -5.497 -3.772 -6.205 1.00 94.81 317 ARG A N 1
ATOM 2389 C CA . ARG A 1 317 ? -5.540 -2.302 -6.119 1.00 94.81 317 ARG A CA 1
ATOM 2390 C C . ARG A 1 317 ? -4.823 -1.575 -7.263 1.00 94.81 317 ARG A C 1
ATOM 2392 O O . ARG A 1 317 ? -4.736 -0.358 -7.211 1.00 94.81 317 ARG A O 1
ATOM 2399 N N . GLY A 1 318 ? -4.286 -2.298 -8.250 1.00 95.75 318 GLY A N 1
ATOM 2400 C CA . GLY A 1 318 ? -3.365 -1.761 -9.262 1.00 95.75 318 GLY A CA 1
ATOM 2401 C C . GLY A 1 318 ? -1.888 -1.959 -8.901 1.00 95.75 318 GLY A C 1
ATOM 2402 O O . GLY A 1 318 ? -1.592 -2.662 -7.931 1.00 95.75 318 GLY A O 1
ATOM 2403 N N . ALA A 1 319 ? -0.968 -1.370 -9.680 1.00 94.38 319 ALA A N 1
ATOM 2404 C CA . ALA A 1 319 ? 0.479 -1.645 -9.646 1.00 94.38 319 ALA A CA 1
ATOM 2405 C C . ALA A 1 319 ? 1.159 -1.302 -8.301 1.00 94.38 319 ALA A C 1
ATOM 2407 O O . ALA A 1 319 ? 1.827 -0.282 -8.135 1.00 94.38 319 ALA A O 1
ATOM 2408 N N . CYS A 1 320 ? 1.016 -2.177 -7.306 1.00 94.38 320 CYS A N 1
ATOM 2409 C CA . CYS A 1 320 ? 1.573 -1.989 -5.974 1.00 94.38 320 CYS A CA 1
ATOM 2410 C C . CYS A 1 320 ? 2.388 -3.203 -5.524 1.00 94.38 320 CYS A C 1
ATOM 2412 O O . CYS A 1 320 ? 1.872 -4.315 -5.413 1.00 94.38 320 CYS A O 1
ATOM 2414 N N . HIS A 1 321 ? 3.650 -2.959 -5.168 1.00 95.25 321 HIS A N 1
ATOM 2415 C CA . HIS A 1 321 ? 4.598 -3.993 -4.749 1.00 95.25 321 HIS A CA 1
ATOM 2416 C C . HIS A 1 321 ? 4.262 -4.619 -3.383 1.00 95.25 321 HIS A C 1
ATOM 2418 O O . HIS A 1 321 ? 4.741 -5.695 -3.046 1.00 95.25 321 HIS A O 1
ATOM 2424 N N . LEU A 1 322 ? 3.392 -3.976 -2.601 1.00 94.44 322 LEU A N 1
ATOM 2425 C CA . LEU A 1 322 ? 2.924 -4.483 -1.309 1.00 94.44 322 LEU A CA 1
ATOM 2426 C C . LEU A 1 322 ? 1.733 -5.456 -1.437 1.00 94.44 322 LEU A C 1
ATOM 2428 O O . LEU A 1 322 ? 1.191 -5.891 -0.419 1.00 94.44 322 LEU A O 1
ATOM 2432 N N . SER A 1 323 ? 1.270 -5.762 -2.658 1.00 93.25 323 SER A N 1
ATOM 2433 C CA . SER A 1 323 ? 0.323 -6.867 -2.896 1.00 93.25 323 SER A CA 1
ATOM 2434 C C . SER A 1 323 ? 1.035 -8.220 -2.823 1.00 93.25 323 SER A C 1
ATOM 2436 O O . SER A 1 323 ? 0.599 -9.108 -2.097 1.00 93.25 323 SER A O 1
ATOM 2438 N N . ALA A 1 324 ? 2.177 -8.335 -3.496 1.00 96.88 324 ALA A N 1
ATOM 2439 C CA . ALA A 1 324 ? 3.174 -9.380 -3.307 1.00 96.88 324 ALA A CA 1
ATOM 2440 C C . ALA A 1 324 ? 4.539 -8.841 -3.726 1.00 96.88 324 ALA A C 1
ATOM 2442 O O . ALA A 1 324 ? 4.620 -8.040 -4.661 1.00 96.88 324 ALA A O 1
ATOM 2443 N N . TYR A 1 325 ? 5.591 -9.332 -3.068 1.00 96.25 325 TYR A N 1
ATOM 2444 C CA . TYR A 1 325 ? 6.950 -8.818 -3.239 1.00 96.25 325 TYR A CA 1
ATOM 2445 C C . TYR A 1 325 ? 7.969 -9.902 -3.648 1.00 96.25 325 TYR A C 1
ATOM 2447 O O . TYR A 1 325 ? 8.951 -10.123 -2.931 1.00 96.25 325 TYR A O 1
ATOM 2455 N N . PRO A 1 326 ? 7.749 -10.623 -4.771 1.00 96.00 326 PRO A N 1
ATOM 2456 C CA . PRO A 1 326 ? 8.684 -11.626 -5.291 1.00 96.00 326 PRO A CA 1
ATOM 2457 C C . PRO A 1 326 ? 10.067 -11.065 -5.642 1.00 96.00 326 PRO A C 1
ATOM 2459 O O . PRO A 1 326 ? 11.023 -11.835 -5.593 1.00 96.00 326 PRO A O 1
ATOM 2462 N N . THR A 1 327 ? 10.214 -9.753 -5.879 1.00 95.75 327 THR A N 1
ATOM 2463 C CA . THR A 1 327 ? 11.529 -9.102 -6.041 1.00 95.75 327 THR A CA 1
ATOM 2464 C C . THR A 1 327 ? 12.494 -9.435 -4.906 1.00 95.75 327 THR A C 1
ATOM 2466 O O . THR A 1 327 ? 13.690 -9.593 -5.141 1.00 95.75 327 THR A O 1
ATOM 2469 N N . GLY A 1 328 ? 11.986 -9.644 -3.685 1.00 95.12 328 GLY A N 1
ATOM 2470 C CA . GLY A 1 328 ? 12.811 -10.128 -2.583 1.00 95.12 328 GLY A CA 1
ATOM 2471 C C . GLY A 1 328 ? 13.488 -11.470 -2.898 1.00 95.12 328 GLY A C 1
ATOM 2472 O O . GLY A 1 328 ? 14.692 -11.616 -2.718 1.00 95.12 328 GLY A O 1
ATOM 2473 N N . LEU A 1 329 ? 12.753 -12.455 -3.418 1.00 95.31 329 LEU A N 1
ATOM 2474 C CA . LEU A 1 329 ? 13.329 -13.750 -3.798 1.00 95.31 329 LEU A CA 1
ATOM 2475 C C . LEU A 1 329 ? 14.171 -13.676 -5.079 1.00 95.31 329 LEU A C 1
ATOM 2477 O O . LEU A 1 329 ? 15.158 -14.399 -5.185 1.00 95.31 329 LEU A O 1
ATOM 2481 N N . GLU A 1 330 ? 13.779 -12.841 -6.041 1.00 96.75 330 GLU A N 1
ATOM 2482 C CA . GLU A 1 330 ? 14.419 -12.752 -7.360 1.00 96.75 330 GLU A CA 1
ATOM 2483 C C . GLU A 1 330 ? 15.749 -11.996 -7.321 1.00 96.75 330 GLU A C 1
ATOM 2485 O O . GLU A 1 330 ? 16.746 -12.478 -7.848 1.00 96.75 330 GLU A O 1
ATOM 2490 N N . VAL A 1 331 ? 15.773 -10.838 -6.661 1.00 94.69 331 VAL A N 1
ATOM 2491 C CA . VAL A 1 331 ? 16.902 -9.901 -6.708 1.00 94.69 331 VAL A CA 1
ATOM 2492 C C . VAL A 1 331 ? 17.608 -9.827 -5.360 1.00 94.69 331 VAL A C 1
ATOM 2494 O O . VAL A 1 331 ? 18.804 -10.089 -5.281 1.00 94.69 331 VAL A O 1
ATOM 2497 N N . LEU A 1 332 ? 16.875 -9.555 -4.275 1.00 93.00 332 LEU A N 1
ATOM 2498 C CA . LEU A 1 332 ? 17.489 -9.320 -2.960 1.00 93.00 332 LEU A CA 1
ATOM 2499 C C . LEU A 1 332 ? 18.186 -10.568 -2.401 1.00 93.00 332 LEU A C 1
ATOM 2501 O O . LEU A 1 332 ? 19.321 -10.506 -1.935 1.00 93.00 332 LEU A O 1
ATOM 2505 N N . PHE A 1 333 ? 17.508 -11.714 -2.435 1.00 92.81 333 PHE A N 1
ATOM 2506 C CA . PHE A 1 333 ? 18.068 -12.970 -1.945 1.00 92.81 333 PHE A CA 1
ATOM 2507 C C . PHE A 1 333 ? 18.707 -13.806 -3.052 1.00 92.81 333 PHE A C 1
ATOM 2509 O O . PHE A 1 333 ? 19.525 -14.665 -2.729 1.00 92.81 333 PHE A O 1
ATOM 2516 N N . GLY A 1 334 ? 18.370 -13.593 -4.329 1.00 93.81 334 GLY A N 1
ATOM 2517 C CA . GLY A 1 334 ? 18.854 -14.416 -5.445 1.00 93.81 334 GLY A CA 1
ATOM 2518 C C . GLY A 1 334 ? 18.518 -15.903 -5.271 1.00 93.81 334 GLY A C 1
ATOM 2519 O O . GLY A 1 334 ? 19.385 -16.762 -5.428 1.00 93.81 334 GLY A O 1
ATOM 2520 N N . LEU A 1 335 ? 17.290 -16.196 -4.835 1.00 94.62 335 LEU A N 1
ATOM 2521 C CA . LEU A 1 335 ? 16.750 -17.547 -4.636 1.00 94.62 335 LEU A CA 1
ATOM 2522 C C . LEU A 1 335 ? 15.872 -18.008 -5.804 1.00 94.62 335 LEU A C 1
ATOM 2524 O O . LEU A 1 335 ? 15.569 -19.192 -5.909 1.00 94.62 335 LEU A O 1
ATOM 2528 N N . LEU A 1 336 ? 15.467 -17.091 -6.681 1.00 96.25 336 LEU A N 1
ATOM 2529 C CA . LEU A 1 336 ? 14.770 -17.388 -7.927 1.00 96.25 336 LEU A CA 1
ATOM 2530 C C . LEU A 1 336 ? 15.464 -16.663 -9.076 1.00 96.25 336 LEU A C 1
ATOM 2532 O O . LEU A 1 336 ? 15.829 -15.503 -8.927 1.00 96.25 336 LEU A O 1
ATOM 2536 N N . ASN A 1 337 ? 15.588 -17.308 -10.236 1.00 96.31 337 ASN A N 1
ATOM 2537 C CA . ASN A 1 337 ? 16.134 -16.648 -11.423 1.00 96.31 337 ASN A CA 1
ATOM 2538 C C . ASN A 1 337 ? 15.123 -15.596 -11.924 1.00 96.31 337 ASN A C 1
ATOM 2540 O O . ASN A 1 337 ? 13.993 -15.983 -12.217 1.00 96.31 337 ASN A O 1
ATOM 2544 N N . PRO A 1 338 ? 15.461 -14.298 -12.018 1.00 95.94 338 PRO A N 1
ATOM 2545 C CA . PRO A 1 338 ? 14.520 -13.252 -12.431 1.00 95.94 338 PRO A CA 1
ATOM 2546 C C . PRO A 1 338 ? 13.972 -13.407 -13.861 1.00 95.94 338 PRO A C 1
ATOM 2548 O O . PRO A 1 338 ? 12.871 -12.930 -14.122 1.00 95.94 338 PRO A O 1
ATOM 2551 N N . TYR A 1 339 ? 14.684 -14.116 -14.745 1.00 96.00 339 TYR A N 1
ATOM 2552 C CA . TYR A 1 339 ? 14.388 -14.243 -16.179 1.00 96.00 339 TYR A CA 1
ATOM 2553 C C . TYR A 1 339 ? 13.822 -15.624 -16.552 1.00 96.00 339 TYR A C 1
ATOM 2555 O O . TYR A 1 339 ? 14.162 -16.221 -17.571 1.00 96.00 339 TYR A O 1
ATOM 2563 N N . THR A 1 340 ? 12.969 -16.187 -15.693 1.00 95.62 340 THR A N 1
ATOM 2564 C CA . THR A 1 340 ? 12.183 -17.388 -16.015 1.00 95.62 340 THR A CA 1
ATOM 2565 C C . THR A 1 340 ? 10.759 -17.260 -15.494 1.00 95.62 340 THR A C 1
ATOM 2567 O O . THR A 1 340 ? 10.535 -16.746 -14.401 1.00 95.62 340 THR A O 1
ATOM 2570 N N . THR A 1 341 ? 9.780 -17.760 -16.246 1.00 96.69 341 THR A N 1
ATOM 2571 C CA . THR A 1 341 ? 8.367 -17.806 -15.830 1.00 96.69 341 THR A CA 1
ATOM 2572 C C . THR A 1 341 ? 8.107 -18.883 -14.778 1.00 96.69 341 THR A C 1
ATOM 2574 O O . THR A 1 341 ? 7.133 -18.820 -14.020 1.00 96.69 341 THR A O 1
ATOM 2577 N N . ARG A 1 342 ? 9.010 -19.864 -14.665 1.00 96.38 342 ARG A N 1
ATOM 2578 C CA . ARG A 1 342 ? 8.866 -20.989 -13.745 1.00 96.38 342 ARG A CA 1
ATOM 2579 C C . ARG A 1 342 ? 8.799 -20.508 -12.295 1.00 96.38 342 ARG A C 1
ATOM 2581 O O . ARG A 1 342 ? 9.525 -19.607 -11.878 1.00 96.38 342 ARG A O 1
ATOM 2588 N N . ALA A 1 343 ? 7.927 -21.144 -11.512 1.00 97.00 343 ALA A N 1
ATOM 2589 C CA . ALA A 1 343 ? 7.641 -20.854 -10.102 1.00 97.00 343 ALA A CA 1
ATOM 2590 C C . ALA A 1 343 ? 7.012 -19.478 -9.794 1.00 97.00 343 ALA A C 1
ATOM 2592 O O . ALA A 1 343 ? 6.372 -19.348 -8.745 1.00 97.00 343 ALA A O 1
ATOM 2593 N N . LYS A 1 344 ? 7.108 -18.480 -10.686 1.00 97.62 344 LYS A N 1
ATOM 2594 C CA . LYS A 1 344 ? 6.650 -17.103 -10.424 1.00 97.62 344 LYS A CA 1
ATOM 2595 C C . LYS A 1 344 ? 5.170 -17.016 -10.062 1.00 97.62 344 LYS A C 1
ATOM 2597 O O . LYS A 1 344 ? 4.882 -16.486 -8.985 1.00 97.62 344 LYS A O 1
ATOM 2602 N N . PRO A 1 345 ? 4.232 -17.614 -10.829 1.00 98.19 345 PRO A N 1
ATOM 2603 C CA . PRO A 1 345 ? 2.810 -17.552 -10.490 1.00 98.19 345 PRO A CA 1
ATOM 2604 C C . PRO A 1 345 ? 2.495 -18.116 -9.105 1.00 98.19 345 PRO A C 1
ATOM 2606 O O . PRO A 1 345 ? 1.634 -17.601 -8.391 1.00 98.19 345 PRO A O 1
ATOM 2609 N N . ARG A 1 346 ? 3.231 -19.151 -8.683 1.00 98.06 346 ARG A N 1
ATOM 2610 C CA . ARG A 1 346 ? 3.012 -19.816 -7.398 1.00 98.06 346 ARG A CA 1
ATOM 2611 C C . ARG A 1 346 ? 3.519 -18.996 -6.216 1.00 98.06 346 ARG A C 1
ATOM 2613 O O . ARG A 1 346 ? 2.831 -18.943 -5.196 1.00 98.06 346 ARG A O 1
ATOM 2620 N N . PHE A 1 347 ? 4.668 -18.333 -6.352 1.00 98.00 347 PHE A N 1
ATOM 2621 C CA . PHE A 1 347 ? 5.158 -17.418 -5.321 1.00 98.00 347 PHE A CA 1
ATOM 2622 C C . PHE A 1 347 ? 4.327 -16.140 -5.238 1.00 98.00 347 PHE A C 1
ATOM 2624 O O . PHE A 1 347 ? 4.024 -15.717 -4.125 1.00 98.00 347 PHE A O 1
ATOM 2631 N N . VAL A 1 348 ? 3.876 -15.577 -6.365 1.00 98.56 348 VAL A N 1
ATOM 2632 C CA . VAL A 1 348 ? 2.930 -14.447 -6.352 1.00 98.56 348 VAL A CA 1
ATOM 2633 C C . VAL A 1 348 ? 1.641 -14.850 -5.630 1.00 98.56 348 VAL A C 1
ATOM 2635 O O . VAL A 1 348 ? 1.260 -14.199 -4.661 1.00 98.56 348 VAL A O 1
ATOM 2638 N N . TYR A 1 349 ? 1.045 -15.995 -5.989 1.00 98.44 349 TYR A N 1
ATOM 2639 C CA . TYR A 1 349 ? -0.126 -16.539 -5.292 1.00 98.44 349 TYR A CA 1
ATOM 2640 C C . TYR A 1 349 ? 0.100 -16.681 -3.775 1.00 98.44 349 TYR A C 1
ATOM 2642 O O . TYR A 1 349 ? -0.763 -16.305 -2.975 1.00 98.44 349 TYR A O 1
ATOM 2650 N N . PHE A 1 350 ? 1.253 -17.225 -3.370 1.00 97.94 350 PHE A N 1
ATOM 2651 C CA . PHE A 1 350 ? 1.612 -17.409 -1.965 1.00 97.94 350 PHE A CA 1
ATOM 2652 C C . PHE A 1 350 ? 1.753 -16.079 -1.218 1.00 97.94 350 PHE A C 1
ATOM 2654 O O . PHE A 1 350 ? 1.126 -15.916 -0.169 1.00 97.94 350 PHE A O 1
ATOM 2661 N N . PHE A 1 351 ? 2.528 -15.131 -1.750 1.00 98.12 351 PHE A N 1
ATOM 2662 C CA . PHE A 1 351 ? 2.765 -13.847 -1.093 1.00 98.12 351 PHE A CA 1
ATOM 2663 C C . PHE A 1 351 ? 1.504 -13.001 -1.012 1.00 98.12 351 PHE A C 1
ATOM 2665 O O . PHE A 1 351 ? 1.255 -12.433 0.041 1.00 98.12 351 PHE A O 1
ATOM 2672 N N . GLU A 1 352 ? 0.657 -12.985 -2.039 1.00 98.31 352 GLU A N 1
ATOM 2673 C CA . GLU A 1 352 ? -0.623 -12.272 -1.979 1.00 98.31 352 GLU A CA 1
ATOM 2674 C C . GLU A 1 352 ? -1.539 -12.831 -0.879 1.00 98.31 352 GLU A C 1
ATOM 2676 O O . GLU A 1 352 ? -2.185 -12.071 -0.158 1.00 98.31 352 GLU A O 1
ATOM 2681 N N . ASN A 1 353 ? -1.553 -14.156 -0.683 1.00 98.06 353 ASN A N 1
ATOM 2682 C CA . ASN A 1 353 ? -2.295 -14.771 0.422 1.00 98.06 353 ASN A CA 1
ATOM 2683 C C . ASN A 1 353 ? -1.686 -14.405 1.777 1.00 98.06 353 ASN A C 1
ATOM 2685 O O . ASN A 1 353 ? -2.402 -14.035 2.707 1.00 98.06 353 ASN A O 1
ATOM 2689 N N . LEU A 1 354 ? -0.364 -14.518 1.900 1.00 97.69 354 LEU A N 1
ATOM 2690 C CA . LEU A 1 354 ? 0.344 -14.195 3.131 1.00 97.69 354 LEU A CA 1
ATOM 2691 C C . LEU A 1 354 ? 0.154 -12.718 3.500 1.00 97.69 354 LEU A C 1
ATOM 2693 O O . LEU A 1 354 ? -0.155 -12.412 4.646 1.00 97.69 354 LEU A O 1
ATOM 2697 N N . TYR A 1 355 ? 0.281 -11.809 2.539 1.00 97.88 355 TYR A N 1
ATOM 2698 C CA . TYR A 1 355 ? 0.205 -10.367 2.755 1.00 97.88 355 TYR A CA 1
ATOM 2699 C C . TYR A 1 355 ? -1.225 -9.915 3.046 1.00 97.88 355 TYR A C 1
ATOM 2701 O O . TYR A 1 355 ? -1.418 -9.104 3.949 1.00 97.88 355 TYR A O 1
ATOM 2709 N N . ALA A 1 356 ? -2.241 -10.498 2.400 1.00 97.94 356 ALA A N 1
ATOM 2710 C CA . ALA A 1 356 ? -3.638 -10.268 2.775 1.00 97.94 356 ALA A CA 1
ATOM 2711 C C . ALA A 1 356 ? -3.921 -10.689 4.232 1.00 97.94 356 ALA A C 1
ATOM 2713 O O . ALA A 1 356 ? -4.613 -9.980 4.971 1.00 97.94 356 ALA A O 1
ATOM 2714 N N . ALA A 1 357 ? -3.338 -11.808 4.682 1.00 96.56 357 ALA A N 1
ATOM 2715 C CA . ALA A 1 357 ? -3.431 -12.234 6.077 1.00 96.56 357 ALA A CA 1
ATOM 2716 C C . ALA A 1 357 ? -2.676 -11.282 7.025 1.00 96.56 357 ALA A C 1
ATOM 2718 O O . ALA A 1 357 ? -3.244 -10.851 8.025 1.00 96.56 357 ALA A O 1
ATOM 2719 N N . ILE A 1 358 ? -1.435 -10.903 6.702 1.00 96.56 358 ILE A N 1
ATOM 2720 C CA . ILE A 1 358 ? -0.622 -9.965 7.499 1.00 96.56 358 ILE A CA 1
ATOM 2721 C C . ILE A 1 358 ? -1.321 -8.607 7.648 1.00 96.56 358 ILE A C 1
ATOM 2723 O O . ILE A 1 358 ? -1.397 -8.077 8.757 1.00 96.56 358 ILE A O 1
ATOM 2727 N N . ASN A 1 359 ? -1.883 -8.076 6.560 1.00 95.44 359 ASN A N 1
ATOM 2728 C CA . ASN A 1 359 ? -2.616 -6.809 6.565 1.00 95.44 359 ASN A CA 1
ATOM 2729 C C . ASN A 1 359 ? -3.863 -6.890 7.458 1.00 95.44 359 ASN A C 1
ATOM 2731 O O . ASN A 1 359 ? -4.141 -5.959 8.209 1.00 95.44 359 ASN A O 1
ATOM 2735 N N . SER A 1 360 ? -4.569 -8.027 7.446 1.00 95.69 360 SER A N 1
ATOM 2736 C CA . SER A 1 360 ? -5.722 -8.271 8.329 1.00 95.69 360 SER A CA 1
ATOM 2737 C C . SER A 1 360 ? -5.328 -8.355 9.810 1.00 95.69 360 SER A C 1
ATOM 2739 O O . SER A 1 360 ? -6.118 -7.999 10.679 1.00 95.69 360 SER A O 1
ATOM 2741 N N . LEU A 1 361 ? -4.103 -8.804 10.104 1.00 93.44 361 LEU A N 1
ATOM 2742 C CA . LEU A 1 361 ? -3.518 -8.803 11.450 1.00 93.44 361 LEU A CA 1
ATOM 2743 C C . LEU A 1 361 ? -2.946 -7.435 11.856 1.00 93.44 361 LEU A C 1
ATOM 2745 O O . LEU A 1 361 ? -2.454 -7.306 12.975 1.00 93.44 361 LEU A O 1
ATOM 2749 N N . GLN A 1 362 ? -2.948 -6.447 10.954 1.00 92.19 362 GLN A N 1
ATOM 2750 C CA . GLN A 1 362 ? -2.340 -5.125 11.149 1.00 92.19 362 GLN A CA 1
ATOM 2751 C C . GLN A 1 362 ? -0.867 -5.198 11.596 1.00 92.19 362 GLN A C 1
ATOM 2753 O O . GLN A 1 362 ? -0.390 -4.387 12.387 1.00 92.19 362 GLN A O 1
ATOM 2758 N N . THR A 1 363 ? -0.129 -6.192 11.092 1.00 91.88 363 THR A N 1
ATOM 2759 C CA . THR A 1 363 ? 1.307 -6.365 11.365 1.00 91.88 363 THR A CA 1
ATOM 2760 C C . THR A 1 363 ? 2.138 -5.868 10.180 1.00 91.88 363 THR A C 1
ATOM 2762 O O . THR A 1 363 ? 1.716 -5.963 9.033 1.00 91.88 363 THR A O 1
ATOM 2765 N N . CYS A 1 364 ? 3.340 -5.342 10.434 1.00 94.44 364 CYS A N 1
ATOM 2766 C CA . CYS A 1 364 ? 4.217 -4.834 9.376 1.00 94.44 364 CYS A CA 1
ATOM 2767 C C . CYS A 1 364 ? 4.681 -5.949 8.420 1.00 94.44 364 CYS A C 1
ATOM 2769 O O . CYS A 1 364 ? 5.200 -6.977 8.865 1.00 94.44 364 CYS A O 1
ATOM 2771 N N . GLN A 1 365 ? 4.573 -5.724 7.107 1.00 95.31 365 GLN A N 1
ATOM 2772 C CA . GLN A 1 365 ? 4.984 -6.689 6.078 1.00 95.31 365 GLN A CA 1
ATOM 2773 C C . GLN A 1 365 ? 6.496 -6.960 6.050 1.00 95.31 365 GLN A C 1
ATOM 2775 O O . GLN A 1 365 ? 6.897 -8.049 5.643 1.00 95.31 365 GLN A O 1
ATOM 2780 N N . PHE A 1 366 ? 7.341 -6.054 6.559 1.00 95.44 366 PHE A N 1
ATOM 2781 C CA . PHE A 1 366 ? 8.792 -6.289 6.673 1.00 95.44 366 PHE A CA 1
ATOM 2782 C C . PHE A 1 366 ? 9.154 -7.444 7.618 1.00 95.44 366 PHE A C 1
ATOM 2784 O O . PHE A 1 366 ? 10.278 -7.936 7.603 1.00 95.44 366 PHE A O 1
ATOM 2791 N N . THR A 1 367 ? 8.198 -7.931 8.412 1.00 95.06 367 THR A N 1
ATOM 2792 C CA . THR A 1 367 ? 8.377 -9.147 9.217 1.00 95.06 367 THR A CA 1
ATOM 2793 C C . THR A 1 367 ? 8.343 -10.437 8.385 1.00 95.06 367 THR A C 1
ATOM 2795 O O . THR A 1 367 ? 8.842 -11.465 8.841 1.00 95.06 367 THR A O 1
ATOM 2798 N N . SER A 1 368 ? 7.787 -10.399 7.168 1.00 94.81 368 SER A N 1
ATOM 2799 C CA . SER A 1 368 ? 7.461 -11.592 6.374 1.00 94.81 368 SER A CA 1
ATOM 2800 C C . SER A 1 368 ? 8.682 -12.438 6.026 1.00 94.81 368 SER A C 1
ATOM 2802 O O . SER A 1 368 ? 8.712 -13.620 6.363 1.00 94.81 368 SER A O 1
ATOM 2804 N N . TYR A 1 369 ? 9.719 -11.847 5.431 1.00 93.88 369 TYR A N 1
ATOM 2805 C CA . TYR A 1 369 ? 10.933 -12.580 5.070 1.00 93.88 369 TYR A CA 1
ATOM 2806 C C . TYR A 1 369 ? 11.711 -13.075 6.283 1.00 93.88 369 TYR A C 1
ATOM 2808 O O . TYR A 1 369 ? 12.225 -14.190 6.253 1.00 93.88 369 TYR A O 1
ATOM 2816 N N . ALA A 1 370 ? 11.730 -12.313 7.380 1.00 94.25 370 ALA A N 1
ATOM 2817 C CA . ALA A 1 370 ? 12.307 -12.795 8.628 1.00 94.25 370 ALA A CA 1
ATOM 2818 C C . ALA A 1 370 ? 11.562 -14.036 9.145 1.00 94.25 370 ALA A C 1
ATOM 2820 O O . ALA A 1 370 ? 12.183 -14.979 9.624 1.00 94.25 370 ALA A O 1
ATOM 2821 N N . TYR A 1 371 ? 10.233 -14.079 9.045 1.00 94.25 371 TYR A N 1
ATOM 2822 C CA . TYR A 1 371 ? 9.466 -15.230 9.527 1.00 94.25 371 TYR A CA 1
ATOM 2823 C C . TYR A 1 371 ? 9.534 -16.423 8.575 1.00 94.25 371 TYR A C 1
ATOM 2825 O O . TYR A 1 371 ? 9.561 -17.551 9.053 1.00 94.25 371 TYR A O 1
ATOM 2833 N N . VAL A 1 372 ? 9.626 -16.186 7.266 1.00 92.75 372 VAL A N 1
ATOM 2834 C CA . VAL A 1 372 ? 9.671 -17.236 6.238 1.00 92.75 372 VAL A CA 1
ATOM 2835 C C . VAL A 1 372 ? 11.063 -17.858 6.084 1.00 92.75 372 VAL A C 1
ATOM 2837 O O . VAL A 1 372 ? 11.156 -19.070 5.905 1.00 92.75 372 VAL A O 1
ATOM 2840 N N . LEU A 1 373 ? 12.140 -17.064 6.147 1.00 91.69 373 LEU A N 1
ATOM 2841 C CA . LEU A 1 373 ? 13.493 -17.513 5.774 1.00 91.69 373 LEU A CA 1
ATOM 2842 C C . LEU A 1 373 ? 14.406 -17.849 6.954 1.00 91.69 373 LEU A C 1
ATOM 2844 O O . LEU A 1 373 ? 15.389 -18.566 6.791 1.00 91.69 373 LEU A O 1
ATOM 2848 N N . GLU A 1 374 ? 14.096 -17.363 8.152 1.00 93.56 374 GLU A N 1
ATOM 2849 C CA . GLU A 1 374 ? 14.886 -17.684 9.338 1.00 93.56 374 GLU A CA 1
ATOM 2850 C C . GLU A 1 374 ? 14.569 -19.024 10.035 1.00 93.56 374 GLU A C 1
ATOM 2852 O O . GLU A 1 374 ? 15.418 -19.474 10.812 1.00 93.56 374 GLU A O 1
ATOM 2857 N N . PRO A 1 375 ? 13.420 -19.708 9.847 1.00 91.69 375 PRO A N 1
ATOM 2858 C CA . PRO A 1 375 ? 13.225 -21.051 10.391 1.00 91.69 375 PRO A CA 1
ATOM 2859 C C . PRO A 1 375 ? 14.424 -21.974 10.092 1.00 91.69 375 PRO A C 1
ATOM 2861 O O . PRO A 1 375 ? 14.963 -21.901 8.987 1.00 91.69 375 PRO A O 1
ATOM 2864 N N . PRO A 1 376 ? 14.853 -22.842 11.035 1.00 89.00 376 PRO A N 1
ATOM 2865 C CA . PRO A 1 376 ? 16.111 -23.588 10.920 1.00 89.00 376 PRO A CA 1
ATOM 2866 C C . PRO A 1 376 ? 16.287 -24.331 9.594 1.00 89.00 376 PRO A C 1
ATOM 2868 O O . PRO A 1 376 ? 17.355 -24.262 8.996 1.00 89.00 376 PRO A O 1
ATOM 2871 N N . ILE A 1 377 ? 15.226 -24.978 9.104 1.00 88.81 377 ILE A N 1
ATOM 2872 C CA . ILE A 1 377 ? 15.271 -25.725 7.845 1.00 88.81 377 ILE A CA 1
ATOM 2873 C C . ILE A 1 377 ? 15.643 -24.832 6.657 1.00 88.81 377 ILE A C 1
ATOM 2875 O O . ILE A 1 377 ? 16.456 -25.227 5.833 1.00 88.81 377 ILE A O 1
ATOM 2879 N N . VAL A 1 378 ? 15.122 -23.605 6.593 1.00 89.19 378 VAL A N 1
ATOM 2880 C CA . VAL A 1 378 ? 15.422 -22.672 5.501 1.00 89.19 378 VAL A CA 1
ATOM 2881 C C . VAL A 1 378 ? 16.783 -22.016 5.719 1.00 89.19 378 VAL A C 1
ATOM 2883 O O . VAL A 1 378 ? 17.589 -21.961 4.797 1.00 89.19 378 VAL A O 1
ATOM 2886 N N . LYS A 1 379 ? 17.071 -21.581 6.951 1.00 89.81 379 LYS A N 1
ATOM 2887 C CA . LYS A 1 379 ? 18.298 -20.848 7.291 1.00 89.81 379 LYS A CA 1
ATOM 2888 C C . LYS A 1 379 ? 19.574 -21.653 7.056 1.00 89.81 379 LYS A C 1
ATOM 2890 O O . LYS A 1 379 ? 20.572 -21.082 6.628 1.00 89.81 379 LYS A O 1
ATOM 2895 N N . TYR A 1 380 ? 19.553 -22.943 7.388 1.00 90.62 380 TYR A N 1
ATOM 2896 C CA . TYR A 1 380 ? 20.732 -23.806 7.308 1.00 90.62 380 TYR A CA 1
ATOM 2897 C C . TYR A 1 380 ? 20.817 -24.600 6.000 1.00 90.62 380 TYR A C 1
ATOM 2899 O O . TYR A 1 380 ? 21.828 -25.257 5.768 1.00 90.62 380 TYR A O 1
ATOM 2907 N N . THR A 1 381 ? 19.805 -24.528 5.128 1.00 91.94 381 THR A N 1
ATOM 2908 C CA . THR A 1 381 ? 19.902 -25.114 3.786 1.00 91.94 381 THR A CA 1
ATOM 2909 C C . THR A 1 381 ? 20.841 -24.262 2.923 1.00 91.94 381 THR A C 1
ATOM 2911 O O . THR A 1 381 ? 20.604 -23.061 2.778 1.00 91.94 381 THR A O 1
ATOM 2914 N N . PRO A 1 382 ? 21.886 -24.848 2.308 1.00 94.00 382 PRO A N 1
ATOM 2915 C CA . PRO A 1 382 ? 22.753 -24.143 1.371 1.00 94.00 382 PRO A CA 1
ATOM 2916 C C . PRO A 1 382 ? 21.971 -23.407 0.278 1.00 94.00 382 PRO A C 1
ATOM 2918 O O . PRO A 1 382 ? 21.078 -23.976 -0.352 1.00 94.00 382 PRO A O 1
ATOM 2921 N N . LYS A 1 383 ? 22.341 -22.146 0.020 1.00 92.19 383 LYS A N 1
ATOM 2922 C CA . LYS A 1 383 ? 21.613 -21.230 -0.877 1.00 92.19 383 LYS A CA 1
ATOM 2923 C C . LYS A 1 383 ? 21.320 -21.830 -2.256 1.00 92.19 383 LYS A C 1
ATOM 2925 O O . LYS A 1 383 ? 20.211 -21.674 -2.751 1.00 92.19 383 LYS A O 1
ATOM 2930 N N . PHE A 1 384 ? 22.279 -22.542 -2.851 1.00 92.44 384 PHE A N 1
ATOM 2931 C CA . PHE A 1 384 ? 22.097 -23.206 -4.147 1.00 92.44 384 PHE A CA 1
ATOM 2932 C C . PHE A 1 384 ? 21.001 -24.283 -4.108 1.00 92.44 384 PHE A C 1
ATOM 2934 O O . PHE A 1 384 ? 20.118 -24.286 -4.961 1.00 92.44 384 PHE A O 1
ATOM 2941 N N . MET A 1 385 ? 20.998 -25.149 -3.087 1.00 93.69 385 MET A N 1
ATOM 2942 C CA . MET A 1 385 ? 19.944 -26.157 -2.918 1.00 93.69 385 MET A CA 1
ATOM 2943 C C . MET A 1 385 ? 18.586 -25.511 -2.647 1.00 93.69 385 MET A C 1
ATOM 2945 O O . MET A 1 385 ? 17.577 -25.941 -3.208 1.00 93.69 385 MET A O 1
ATOM 2949 N N . LEU A 1 386 ? 18.553 -24.456 -1.827 1.00 92.94 386 LEU A N 1
ATOM 2950 C CA . LEU A 1 386 ? 17.327 -23.710 -1.562 1.00 92.94 386 LEU A CA 1
ATOM 2951 C C . LEU A 1 386 ? 16.780 -23.072 -2.845 1.00 92.94 386 LEU A C 1
ATOM 2953 O O . LEU A 1 386 ? 15.594 -23.212 -3.129 1.00 92.94 386 LEU A O 1
ATOM 2957 N N . GLY A 1 387 ? 17.643 -22.438 -3.642 1.00 94.12 387 GLY A N 1
ATOM 2958 C CA . GLY A 1 387 ? 17.277 -21.827 -4.917 1.00 94.12 387 GLY A CA 1
ATOM 2959 C C . GLY A 1 387 ? 16.764 -22.847 -5.933 1.00 94.12 387 GLY A C 1
ATOM 2960 O O . GLY A 1 387 ? 15.700 -22.647 -6.513 1.00 94.12 387 GLY A O 1
ATOM 2961 N N . LEU A 1 388 ? 17.441 -23.992 -6.083 1.00 94.50 388 LEU A N 1
ATOM 2962 C CA . LEU A 1 388 ? 16.950 -25.098 -6.912 1.00 94.50 388 LEU A CA 1
ATOM 2963 C C . LEU A 1 388 ? 15.573 -25.583 -6.446 1.00 94.50 388 LEU A C 1
ATOM 2965 O O . LEU A 1 388 ? 14.652 -25.722 -7.250 1.00 94.50 388 LEU A O 1
ATOM 2969 N N . THR A 1 389 ? 15.405 -25.797 -5.143 1.00 94.44 389 THR A N 1
ATOM 2970 C CA . THR A 1 389 ? 14.138 -26.283 -4.586 1.00 94.44 389 THR A CA 1
ATOM 2971 C C . THR A 1 389 ? 13.018 -25.273 -4.824 1.00 94.44 389 THR A C 1
ATOM 2973 O O . THR A 1 389 ? 11.960 -25.643 -5.321 1.00 94.44 389 THR A O 1
ATOM 2976 N N . MET A 1 390 ? 13.246 -23.984 -4.558 1.00 95.19 390 MET A N 1
ATOM 2977 C CA . MET A 1 390 ? 12.256 -22.936 -4.817 1.00 95.19 390 MET A CA 1
ATOM 2978 C C . MET A 1 390 ? 11.916 -22.817 -6.309 1.00 95.19 390 MET A C 1
ATOM 2980 O O . MET A 1 390 ? 10.748 -22.674 -6.660 1.00 95.19 390 MET A O 1
ATOM 2984 N N . GLN A 1 391 ? 12.908 -22.905 -7.194 1.00 96.25 391 GLN A N 1
ATOM 2985 C CA . GLN A 1 391 ? 12.718 -22.705 -8.630 1.00 96.25 391 GLN A CA 1
ATOM 2986 C C . GLN A 1 391 ? 12.025 -23.892 -9.318 1.00 96.25 391 GLN A C 1
ATOM 2988 O O . GLN A 1 391 ? 11.199 -23.687 -10.213 1.00 96.25 391 GLN A O 1
ATOM 2993 N N . TYR A 1 392 ? 12.354 -25.125 -8.923 1.00 96.44 392 TYR A N 1
ATOM 2994 C CA . TYR A 1 392 ? 11.909 -26.342 -9.610 1.00 96.44 392 TYR A CA 1
ATOM 2995 C C . TYR A 1 392 ? 10.803 -27.101 -8.873 1.00 96.44 392 TYR A C 1
ATOM 2997 O O . TYR A 1 392 ? 9.978 -27.725 -9.544 1.00 96.44 392 TYR A O 1
ATOM 3005 N N . LEU A 1 393 ? 10.744 -26.985 -7.542 1.00 96.12 393 LEU A N 1
ATOM 3006 C CA . LEU A 1 393 ? 9.776 -27.624 -6.640 1.00 96.12 393 LEU A CA 1
ATOM 3007 C C . LEU A 1 393 ? 9.069 -26.573 -5.748 1.00 96.12 393 LEU A C 1
ATOM 3009 O O . LEU A 1 393 ? 9.119 -26.635 -4.513 1.00 96.12 393 LEU A O 1
ATOM 3013 N N . PRO A 1 394 ? 8.420 -25.546 -6.339 1.00 95.75 394 PRO A N 1
ATOM 3014 C CA . PRO A 1 394 ? 7.886 -24.421 -5.572 1.00 95.75 394 PRO A CA 1
ATOM 3015 C C . PRO A 1 394 ? 6.744 -24.821 -4.628 1.00 95.75 394 PRO A C 1
ATOM 3017 O O . PRO A 1 394 ? 6.504 -24.146 -3.630 1.00 95.75 394 PRO A O 1
ATOM 3020 N N . ALA A 1 395 ? 6.006 -25.896 -4.924 1.00 93.94 395 ALA A N 1
ATOM 3021 C CA . ALA A 1 395 ? 4.928 -26.369 -4.061 1.00 93.94 395 ALA A CA 1
ATOM 3022 C C . ALA A 1 395 ? 5.463 -26.910 -2.738 1.00 93.94 395 ALA A C 1
ATOM 3024 O O . ALA A 1 395 ? 4.971 -26.535 -1.676 1.00 93.94 395 ALA A O 1
ATOM 3025 N N . GLU A 1 396 ? 6.488 -27.742 -2.832 1.00 92.12 396 GLU A N 1
ATOM 3026 C CA . GLU A 1 396 ? 7.193 -28.382 -1.738 1.00 92.12 396 GLU A CA 1
ATOM 3027 C C . GLU A 1 396 ? 7.955 -27.330 -0.931 1.00 92.12 396 GLU A C 1
ATOM 3029 O O . GLU A 1 396 ? 7.826 -27.284 0.291 1.00 92.12 396 GLU A O 1
ATOM 3034 N N . ALA A 1 397 ? 8.651 -26.413 -1.614 1.00 92.19 397 ALA A N 1
ATOM 3035 C CA . ALA A 1 397 ? 9.346 -25.299 -0.977 1.00 92.19 397 ALA A CA 1
ATOM 3036 C C . ALA A 1 397 ? 8.396 -24.455 -0.114 1.00 92.19 397 ALA A C 1
ATOM 3038 O O . ALA A 1 397 ? 8.674 -24.224 1.061 1.00 92.19 397 ALA A O 1
ATOM 3039 N N . ILE A 1 398 ? 7.244 -24.046 -0.665 1.00 92.06 398 ILE A N 1
ATOM 3040 C CA . ILE A 1 398 ? 6.223 -23.297 0.082 1.00 92.06 398 ILE A CA 1
ATOM 3041 C C . ILE A 1 398 ? 5.654 -24.137 1.232 1.00 92.06 398 ILE A C 1
ATOM 3043 O O . ILE A 1 398 ? 5.374 -23.589 2.297 1.00 92.06 398 ILE A O 1
ATOM 3047 N N . MET A 1 399 ? 5.493 -25.454 1.057 1.00 87.06 399 MET A N 1
ATOM 3048 C CA . MET A 1 399 ? 4.989 -26.303 2.137 1.00 87.06 399 MET A CA 1
ATOM 3049 C C . MET A 1 399 ? 5.923 -26.364 3.351 1.00 87.06 399 MET A C 1
ATOM 3051 O O . MET A 1 399 ? 5.445 -26.490 4.479 1.00 87.06 399 MET A O 1
ATOM 3055 N N . LEU A 1 400 ? 7.233 -26.253 3.124 1.00 84.94 400 LEU A N 1
ATOM 3056 C CA . LEU A 1 400 ? 8.257 -26.262 4.170 1.00 84.94 400 LEU A CA 1
ATOM 3057 C C . LEU A 1 400 ? 8.467 -24.889 4.835 1.00 84.94 400 LEU A C 1
ATOM 3059 O O . LEU A 1 400 ? 9.144 -24.809 5.861 1.00 84.94 400 LEU A O 1
ATOM 3063 N N . MET A 1 401 ? 7.886 -23.813 4.294 1.00 88.44 401 MET A N 1
ATOM 3064 C CA . MET A 1 401 ? 7.949 -22.483 4.905 1.00 88.44 401 MET A CA 1
ATOM 3065 C C . MET A 1 401 ? 7.092 -22.418 6.182 1.00 88.44 401 MET A C 1
ATOM 3067 O O . MET A 1 401 ? 5.896 -22.721 6.175 1.00 88.44 401 MET A O 1
ATOM 3071 N N . ASP A 1 402 ? 7.691 -21.971 7.290 1.00 90.00 402 ASP A N 1
ATOM 3072 C CA . ASP A 1 402 ? 7.008 -21.799 8.580 1.00 90.00 402 ASP A CA 1
ATOM 3073 C C . ASP A 1 402 ? 6.519 -20.353 8.746 1.00 90.00 402 ASP A C 1
ATOM 3075 O O . ASP A 1 402 ? 7.257 -19.475 9.185 1.00 90.00 402 ASP A O 1
ATOM 3079 N N . VAL A 1 403 ? 5.238 -20.108 8.457 1.00 92.94 403 VAL A N 1
ATOM 3080 C CA . VAL A 1 403 ? 4.569 -18.822 8.753 1.00 92.94 403 VAL A CA 1
ATOM 3081 C C . VAL A 1 403 ? 3.756 -18.878 10.050 1.00 92.94 403 VAL A C 1
ATOM 3083 O O . VAL A 1 403 ? 2.924 -18.008 10.324 1.00 92.94 403 VAL A O 1
ATOM 3086 N N . SER A 1 404 ? 3.982 -19.897 10.889 1.00 94.94 404 SER A N 1
ATOM 3087 C CA . SER A 1 404 ? 3.177 -20.143 12.085 1.00 94.94 404 SER A CA 1
ATOM 3088 C C . SER A 1 404 ? 3.309 -19.055 13.146 1.00 94.94 404 SER A C 1
ATOM 3090 O O . SER A 1 404 ? 2.415 -18.959 13.987 1.00 94.94 404 SER A O 1
ATOM 3092 N N . ILE A 1 405 ? 4.355 -18.217 13.107 1.00 96.25 405 ILE A N 1
ATOM 3093 C CA . ILE A 1 405 ? 4.522 -17.074 14.022 1.00 96.25 405 ILE A CA 1
ATOM 3094 C C . ILE A 1 405 ? 3.264 -16.201 14.026 1.00 96.25 405 ILE A C 1
ATOM 3096 O O . ILE A 1 405 ? 2.698 -15.975 15.094 1.00 96.25 405 ILE A O 1
ATOM 3100 N N . TYR A 1 406 ? 2.761 -15.805 12.855 1.00 96.81 406 TYR A N 1
ATOM 3101 C CA . TYR A 1 406 ? 1.550 -14.987 12.749 1.00 96.81 406 TYR A CA 1
ATOM 3102 C C . TYR A 1 406 ? 0.321 -15.691 13.345 1.00 96.81 406 TYR A C 1
ATOM 3104 O O . TYR A 1 406 ? -0.379 -15.123 14.180 1.00 96.81 406 TYR A O 1
ATOM 3112 N N . SER A 1 407 ? 0.091 -16.962 12.991 1.00 96.69 407 SER A N 1
ATOM 3113 C CA . SER A 1 407 ? -1.059 -17.730 13.502 1.00 96.69 407 SER A CA 1
ATOM 3114 C C . SER A 1 407 ? -1.000 -17.957 15.020 1.00 96.69 407 SER A C 1
ATOM 3116 O O . SER A 1 407 ? -2.026 -17.936 15.706 1.00 96.69 407 SER A O 1
ATOM 3118 N N . LYS A 1 408 ? 0.210 -18.126 15.570 1.00 97.25 408 LYS A N 1
ATOM 3119 C CA . LYS A 1 408 ? 0.455 -18.302 17.004 1.00 97.25 408 LYS A CA 1
ATOM 3120 C C . LYS A 1 408 ? 0.251 -16.998 17.769 1.00 97.25 408 LYS A C 1
ATOM 3122 O O . LYS A 1 408 ? -0.353 -17.060 18.834 1.00 97.25 408 LYS A O 1
ATOM 3127 N N . LEU A 1 409 ? 0.695 -15.859 17.227 1.00 95.81 409 LEU A N 1
ATOM 3128 C CA . LEU A 1 409 ? 0.414 -14.534 17.792 1.00 95.81 409 LEU A CA 1
ATOM 3129 C C . LEU A 1 409 ? -1.092 -14.256 17.797 1.00 95.81 409 LEU A C 1
ATOM 3131 O O . LEU A 1 409 ? -1.639 -13.936 18.846 1.00 95.81 409 LEU A O 1
ATOM 3135 N N . PHE A 1 410 ? -1.780 -14.478 16.673 1.00 96.62 410 PHE A N 1
ATOM 3136 C CA . PHE A 1 410 ? -3.237 -14.335 16.595 1.00 96.62 410 PHE A CA 1
ATOM 3137 C C . PHE A 1 410 ? -3.959 -15.201 17.635 1.00 96.62 410 PHE A C 1
ATOM 3139 O O . PHE A 1 410 ? -4.828 -14.709 18.354 1.00 96.62 410 PHE A O 1
ATOM 3146 N N . SER A 1 411 ? -3.577 -16.478 17.747 1.00 96.94 411 SER A N 1
ATOM 3147 C CA . SER A 1 411 ? -4.195 -17.396 18.711 1.00 96.94 411 SER A CA 1
ATOM 3148 C C . SER A 1 411 ? -3.941 -16.966 20.157 1.00 96.94 411 SER A C 1
ATOM 3150 O O . SER A 1 411 ? -4.837 -17.080 20.986 1.00 96.94 411 SER A O 1
ATOM 3152 N N . ALA A 1 412 ? -2.739 -16.469 20.467 1.00 96.62 412 ALA A N 1
ATOM 3153 C CA . ALA A 1 412 ? -2.391 -16.005 21.809 1.00 96.62 412 ALA A CA 1
ATOM 3154 C C . ALA A 1 412 ? -3.136 -14.716 22.192 1.00 96.62 412 ALA A C 1
ATOM 3156 O O . ALA A 1 412 ? -3.579 -14.570 23.327 1.00 96.62 412 ALA A O 1
ATOM 3157 N N . VAL A 1 413 ? -3.329 -13.797 21.238 1.00 95.50 413 VAL A N 1
ATOM 3158 C CA . VAL A 1 413 ? -4.074 -12.552 21.469 1.00 95.50 413 VAL A CA 1
ATOM 3159 C C . VAL A 1 413 ? -5.572 -12.819 21.611 1.00 95.50 413 VAL A C 1
ATOM 3161 O O . VAL A 1 413 ? -6.189 -12.342 22.557 1.00 95.50 413 VAL A O 1
ATOM 3164 N N . THR A 1 414 ? -6.163 -13.592 20.698 1.00 95.88 414 THR A N 1
ATOM 3165 C CA . THR A 1 414 ? -7.629 -13.736 20.596 1.00 95.88 414 THR A CA 1
ATOM 3166 C C . THR A 1 414 ? -8.204 -14.921 21.372 1.00 95.88 414 THR A C 1
ATOM 3168 O O . THR A 1 414 ? -9.405 -14.958 21.632 1.00 95.88 414 THR A O 1
ATOM 3171 N N . GLY A 1 415 ? -7.385 -15.924 21.700 1.00 93.75 415 GLY A N 1
ATOM 3172 C CA . GLY A 1 415 ? -7.839 -17.225 22.203 1.00 93.75 415 GLY A CA 1
ATOM 3173 C C . GLY A 1 415 ? -8.446 -18.143 21.131 1.00 93.75 415 GLY A C 1
ATOM 3174 O O . GLY A 1 415 ? -8.795 -19.283 21.433 1.00 93.75 415 GLY A O 1
ATOM 3175 N N . ILE A 1 416 ? -8.566 -17.689 19.879 1.00 95.88 416 ILE A N 1
ATOM 3176 C CA . ILE A 1 416 ? -9.111 -18.482 18.772 1.00 95.88 416 ILE A CA 1
ATOM 3177 C C . ILE A 1 416 ? -7.991 -19.335 18.181 1.00 95.88 416 ILE A C 1
ATOM 3179 O O . ILE A 1 416 ? -6.985 -18.817 17.698 1.00 95.88 416 ILE A O 1
ATOM 3183 N N . ARG A 1 417 ? -8.163 -20.660 18.187 1.00 93.94 417 ARG A N 1
ATOM 3184 C CA . ARG A 1 417 ? -7.187 -21.580 17.593 1.00 93.94 417 ARG A CA 1
ATOM 3185 C C . ARG A 1 417 ? -7.128 -21.377 16.078 1.00 93.94 417 ARG A C 1
ATOM 3187 O O . ARG A 1 417 ? -8.139 -21.511 15.400 1.00 93.94 417 ARG A O 1
ATOM 3194 N N . MET A 1 418 ? -5.929 -21.114 15.564 1.00 94.62 418 MET A N 1
ATOM 3195 C CA . MET A 1 418 ? -5.657 -21.018 14.130 1.00 94.62 418 MET A CA 1
ATOM 3196 C C . MET A 1 418 ? -4.290 -21.626 13.812 1.00 94.62 418 MET A C 1
ATOM 3198 O O . MET A 1 418 ? -3.295 -21.308 14.467 1.00 94.62 418 MET A O 1
ATOM 3202 N N . CYS A 1 419 ? -4.224 -22.491 12.802 1.00 95.81 419 CYS A N 1
ATOM 3203 C CA . CYS A 1 419 ? -2.960 -22.955 12.229 1.00 95.81 419 CYS A CA 1
ATOM 3204 C C . CYS A 1 419 ? -2.545 -22.116 11.005 1.00 95.81 419 CYS A C 1
ATOM 3206 O O . CYS A 1 419 ? -3.320 -21.324 10.465 1.00 95.81 419 CYS A O 1
ATOM 3208 N N . GLN A 1 420 ? -1.310 -22.304 10.531 1.00 95.25 420 GLN A N 1
ATOM 3209 C CA . GLN A 1 420 ? -0.769 -21.528 9.410 1.00 95.25 420 GLN A CA 1
ATOM 3210 C C . GLN A 1 420 ? -1.548 -21.710 8.096 1.00 95.25 420 GLN A C 1
ATOM 3212 O O . GLN A 1 420 ? -1.720 -20.755 7.343 1.00 95.25 420 GLN A O 1
ATOM 3217 N N . TRP A 1 421 ? -2.072 -22.911 7.836 1.00 95.69 421 TRP A N 1
ATOM 3218 C CA . TRP A 1 421 ? -2.832 -23.209 6.618 1.00 95.69 421 TRP A CA 1
ATOM 3219 C C . TRP A 1 421 ? -4.190 -22.516 6.606 1.00 95.69 421 TRP A C 1
ATOM 3221 O O . TRP A 1 421 ? -4.612 -21.990 5.578 1.00 95.69 421 TRP A O 1
ATOM 3231 N N . GLU A 1 422 ? -4.860 -22.472 7.757 1.00 95.88 422 GLU A N 1
ATOM 3232 C CA . GLU A 1 422 ? -6.116 -21.741 7.926 1.00 95.88 422 GLU A CA 1
ATOM 3233 C C . GLU A 1 422 ? -5.902 -20.239 7.750 1.00 95.88 422 GLU A C 1
ATOM 3235 O O . GLU A 1 422 ? -6.704 -19.583 7.088 1.00 95.88 422 GLU A O 1
ATOM 3240 N N . MET A 1 423 ? -4.786 -19.711 8.261 1.00 95.88 423 MET A N 1
ATOM 3241 C CA . MET A 1 423 ? -4.399 -18.314 8.079 1.00 95.88 423 MET A CA 1
ATOM 3242 C C . MET A 1 423 ? -4.127 -17.977 6.604 1.00 95.88 423 MET A C 1
ATOM 3244 O O . MET A 1 423 ? -4.670 -17.001 6.091 1.00 95.88 423 MET A O 1
ATOM 3248 N N . LEU A 1 424 ? -3.360 -18.805 5.885 1.00 97.00 424 LEU A N 1
ATOM 3249 C CA . LEU A 1 424 ? -3.136 -18.628 4.443 1.00 97.00 424 LEU A CA 1
ATOM 3250 C C . LEU A 1 424 ? -4.443 -18.761 3.643 1.00 97.00 424 LEU A C 1
ATOM 3252 O O . LEU A 1 424 ? -4.671 -18.008 2.696 1.00 97.00 424 LEU A O 1
ATOM 3256 N N . LYS A 1 425 ? -5.342 -19.674 4.039 1.00 97.19 425 LYS A N 1
ATOM 3257 C CA . LYS A 1 425 ? -6.686 -19.792 3.452 1.00 97.19 425 LYS A CA 1
ATOM 3258 C C . LYS A 1 425 ? -7.529 -18.540 3.717 1.00 97.19 425 LYS A C 1
ATOM 3260 O O . LYS A 1 425 ? -8.277 -18.130 2.831 1.00 97.19 425 LYS A O 1
ATOM 3265 N N . ALA A 1 426 ? -7.419 -17.927 4.897 1.00 96.88 426 ALA A N 1
ATOM 3266 C CA . ALA A 1 426 ? -8.086 -16.666 5.212 1.00 96.88 426 ALA A CA 1
ATOM 3267 C C . ALA A 1 426 ? -7.553 -15.514 4.350 1.00 96.88 426 ALA A C 1
ATOM 3269 O O . ALA A 1 426 ? -8.353 -14.772 3.788 1.00 96.88 426 ALA A O 1
ATOM 3270 N N . GLY A 1 427 ? -6.236 -15.435 4.150 1.00 97.81 427 GLY A N 1
ATOM 3271 C CA . GLY A 1 427 ? -5.631 -14.498 3.205 1.00 97.81 427 GLY A CA 1
ATOM 3272 C C . GLY A 1 427 ? -6.130 -14.689 1.769 1.00 97.81 427 GLY A C 1
ATOM 3273 O O . GLY A 1 427 ? -6.561 -13.730 1.134 1.00 97.81 427 GLY A O 1
ATOM 3274 N N . ASN A 1 428 ? -6.194 -15.937 1.286 1.00 98.38 428 ASN A N 1
ATOM 3275 C CA . ASN A 1 428 ? -6.756 -16.245 -0.035 1.00 98.38 428 ASN A CA 1
ATOM 3276 C C . ASN A 1 428 ? -8.234 -15.838 -0.153 1.00 98.38 428 ASN A C 1
ATOM 3278 O O . ASN A 1 428 ? -8.661 -15.316 -1.181 1.00 98.38 428 ASN A O 1
ATOM 3282 N N . ARG A 1 429 ? -9.023 -16.031 0.911 1.00 98.25 429 ARG A N 1
ATOM 3283 C CA . ARG A 1 429 ? -10.414 -15.566 0.968 1.00 98.25 429 ARG A CA 1
ATOM 3284 C C . ARG A 1 429 ? -10.506 -14.049 0.816 1.00 98.25 429 ARG A C 1
ATOM 3286 O O . ARG A 1 429 ? -11.313 -13.597 0.014 1.00 98.25 429 ARG A O 1
ATOM 3293 N N . VAL A 1 430 ? -9.703 -13.288 1.562 1.00 97.75 430 VAL A N 1
ATOM 3294 C CA . VAL A 1 430 ? -9.691 -11.816 1.493 1.00 97.75 430 VAL A CA 1
ATOM 3295 C C . VAL A 1 430 ? -9.310 -11.354 0.088 1.00 97.75 430 VAL A C 1
ATOM 3297 O O . VAL A 1 430 ? -10.082 -10.643 -0.547 1.00 97.75 430 VAL A O 1
ATOM 3300 N N . HIS A 1 431 ? -8.195 -11.853 -0.445 1.00 98.25 431 HIS A N 1
ATOM 3301 C CA . HIS A 1 431 ? -7.721 -11.480 -1.776 1.00 98.25 431 HIS A CA 1
ATOM 3302 C C . HIS A 1 431 ? -8.726 -11.846 -2.886 1.00 98.25 431 HIS A C 1
ATOM 3304 O O . HIS A 1 431 ? -8.958 -11.071 -3.812 1.00 98.25 431 HIS A O 1
ATOM 3310 N N . THR A 1 432 ? -9.370 -13.014 -2.794 1.00 98.31 432 THR A N 1
ATOM 3311 C CA . THR A 1 432 ? -10.398 -13.429 -3.764 1.00 98.31 432 THR A CA 1
ATOM 3312 C C . THR A 1 432 ? -11.672 -12.588 -3.642 1.00 98.31 432 THR A C 1
ATOM 3314 O O . THR A 1 432 ? -12.309 -12.301 -4.652 1.00 98.31 432 THR A O 1
ATOM 3317 N N . LEU A 1 433 ? -12.057 -12.178 -2.428 1.00 96.56 433 LEU A N 1
ATOM 3318 C CA . LEU A 1 433 ? -13.211 -11.304 -2.206 1.00 96.56 433 LEU A CA 1
ATOM 3319 C C . LEU A 1 433 ? -12.977 -9.910 -2.801 1.00 96.56 433 LEU A C 1
ATOM 3321 O O . LEU A 1 433 ? -13.850 -9.393 -3.491 1.00 96.56 433 LEU A O 1
ATOM 3325 N N . GLU A 1 434 ? -11.796 -9.334 -2.592 1.00 96.56 434 GLU A N 1
ATOM 3326 C CA . GLU A 1 434 ? -11.385 -8.083 -3.240 1.00 96.56 434 GLU A CA 1
ATOM 3327 C C . GLU A 1 434 ? -11.420 -8.212 -4.769 1.00 96.56 434 GLU A C 1
ATOM 3329 O O . GLU A 1 434 ? -11.997 -7.363 -5.450 1.00 96.56 434 GLU A O 1
ATOM 3334 N N . ARG A 1 435 ? -10.888 -9.315 -5.320 1.00 97.12 435 ARG A N 1
ATOM 3335 C CA . ARG A 1 435 ? -10.964 -9.576 -6.763 1.00 97.12 435 ARG A CA 1
ATOM 3336 C C . ARG A 1 435 ? -12.408 -9.653 -7.244 1.00 97.12 435 ARG A C 1
ATOM 3338 O O . ARG A 1 435 ? -12.735 -9.079 -8.277 1.00 97.12 435 ARG A O 1
ATOM 3345 N N . LEU A 1 436 ? -13.277 -10.334 -6.501 1.00 94.25 436 LEU A N 1
ATOM 3346 C CA . LEU A 1 436 ? -14.694 -10.432 -6.831 1.00 94.25 436 LEU A CA 1
ATOM 3347 C C . LEU A 1 436 ? -15.354 -9.044 -6.860 1.00 94.25 436 LEU A C 1
ATOM 3349 O O . LEU A 1 436 ? -16.064 -8.735 -7.816 1.00 94.25 436 LEU A O 1
ATOM 3353 N N . MET A 1 437 ? -15.075 -8.194 -5.866 1.00 92.12 437 MET A N 1
ATOM 3354 C CA . MET A 1 437 ? -15.542 -6.803 -5.842 1.00 92.12 437 MET A CA 1
ATOM 3355 C C . MET A 1 437 ? -15.068 -6.044 -7.085 1.00 92.12 437 MET A C 1
ATOM 3357 O O . MET A 1 437 ? -15.885 -5.456 -7.782 1.00 92.12 437 MET A O 1
ATOM 3361 N N . ASN A 1 438 ? -13.790 -6.147 -7.441 1.00 91.44 438 ASN A N 1
ATOM 3362 C CA . ASN A 1 438 ? -13.248 -5.514 -8.643 1.00 91.44 438 ASN A CA 1
ATOM 3363 C C . ASN A 1 438 ? -13.908 -6.016 -9.932 1.00 91.44 438 ASN A C 1
ATOM 3365 O O . ASN A 1 438 ? -14.223 -5.229 -10.821 1.00 91.44 438 ASN A O 1
ATOM 3369 N N . THR A 1 439 ? -14.150 -7.324 -10.046 1.00 89.81 439 THR A N 1
ATOM 3370 C CA . THR A 1 439 ? -14.834 -7.883 -11.220 1.00 89.81 439 THR A CA 1
ATOM 3371 C C . THR A 1 439 ? -16.293 -7.432 -11.300 1.00 89.81 439 THR A C 1
ATOM 3373 O O . THR A 1 439 ? -16.812 -7.234 -12.399 1.00 89.81 439 THR A O 1
ATOM 3376 N N . ARG A 1 440 ? -16.953 -7.174 -10.166 1.00 87.38 440 ARG A N 1
ATOM 3377 C CA . ARG A 1 440 ? -18.272 -6.528 -10.159 1.00 87.38 440 ARG A CA 1
ATOM 3378 C C . ARG A 1 440 ? -18.198 -5.114 -10.741 1.00 87.38 440 ARG A C 1
ATOM 3380 O O . ARG A 1 440 ? -19.058 -4.763 -11.537 1.00 87.38 440 ARG A O 1
ATOM 3387 N N . GLU A 1 441 ? -17.145 -4.363 -10.421 1.00 85.12 441 GLU A N 1
ATOM 3388 C CA . GLU A 1 441 ? -16.888 -3.014 -10.962 1.00 85.12 441 GLU A CA 1
ATOM 3389 C C . GLU A 1 441 ? -16.287 -3.012 -12.385 1.00 85.12 441 GLU A C 1
ATOM 3391 O O . GLU A 1 441 ? -15.918 -1.965 -12.908 1.00 85.12 441 GLU A O 1
ATOM 3396 N N . GLY A 1 442 ? -16.192 -4.175 -13.040 1.00 84.06 442 GLY A N 1
ATOM 3397 C CA . GLY A 1 442 ? -15.810 -4.277 -14.452 1.00 84.06 442 GLY A CA 1
ATOM 3398 C C . GLY A 1 442 ? -14.358 -4.668 -14.732 1.00 84.06 442 GLY A C 1
ATOM 3399 O O . GLY A 1 442 ? -14.026 -4.853 -15.900 1.00 84.06 442 GLY A O 1
ATOM 3400 N N . ILE A 1 443 ? -13.521 -4.887 -13.709 1.00 90.81 443 ILE A N 1
ATOM 3401 C CA . ILE A 1 443 ? -12.150 -5.394 -13.904 1.00 90.81 443 ILE A CA 1
ATOM 3402 C C . ILE A 1 443 ? -12.184 -6.798 -14.517 1.00 90.81 443 ILE A C 1
ATOM 3404 O O . ILE A 1 443 ? -12.900 -7.686 -14.041 1.00 90.81 443 ILE A O 1
ATOM 3408 N N . ARG A 1 444 ? -11.421 -7.009 -15.586 1.00 92.88 444 ARG A N 1
ATOM 3409 C CA . ARG A 1 444 ? -11.302 -8.275 -16.330 1.00 92.88 444 ARG A CA 1
ATOM 3410 C C . ARG A 1 444 ? -9.839 -8.552 -16.682 1.00 92.88 444 ARG A C 1
ATOM 3412 O O . ARG A 1 444 ? -8.957 -7.755 -16.380 1.00 92.88 444 ARG A O 1
ATOM 3419 N N . ARG A 1 445 ? -9.586 -9.660 -17.388 1.00 95.19 445 ARG A N 1
ATOM 3420 C CA . ARG A 1 445 ? -8.257 -10.033 -17.910 1.00 95.19 445 ARG A CA 1
ATOM 3421 C C . ARG A 1 445 ? -7.558 -8.905 -18.670 1.00 95.19 445 ARG A C 1
ATOM 3423 O O . ARG A 1 445 ? -6.358 -8.742 -18.507 1.00 95.19 445 ARG A O 1
ATOM 3430 N N . LYS A 1 446 ? -8.292 -8.100 -19.446 1.00 95.00 446 LYS A N 1
ATOM 3431 C CA . LYS A 1 446 ? -7.728 -6.948 -20.180 1.00 95.00 446 LYS A CA 1
ATOM 3432 C C . LYS A 1 446 ? -7.039 -5.915 -19.271 1.00 95.00 446 LYS A C 1
ATOM 3434 O O . LYS A 1 446 ? -6.176 -5.183 -19.735 1.00 95.00 446 LYS A O 1
ATOM 3439 N N . ASP A 1 447 ? -7.431 -5.856 -17.997 1.00 96.62 447 ASP A N 1
ATOM 3440 C CA . ASP A 1 447 ? -6.894 -4.927 -17.000 1.00 96.62 447 ASP A CA 1
ATOM 3441 C C . ASP A 1 447 ? -5.754 -5.556 -16.175 1.00 96.62 447 ASP A C 1
ATOM 3443 O O . ASP A 1 447 ? -5.100 -4.867 -15.386 1.00 96.62 447 ASP A O 1
ATOM 3447 N N . ASP A 1 448 ? -5.513 -6.862 -16.337 1.00 97.81 448 ASP A N 1
ATOM 3448 C CA . ASP A 1 448 ? -4.374 -7.581 -15.766 1.00 97.81 448 ASP A CA 1
ATOM 3449 C C . ASP A 1 448 ? -3.202 -7.581 -16.755 1.00 97.81 448 ASP A C 1
ATOM 3451 O O . ASP A 1 448 ? -2.739 -8.622 -17.216 1.00 97.81 448 ASP A O 1
ATOM 3455 N N . THR A 1 449 ? -2.749 -6.377 -17.101 1.00 97.50 449 THR A N 1
ATOM 3456 C CA . THR A 1 449 ? -1.660 -6.130 -18.052 1.00 97.50 449 THR A CA 1
ATOM 3457 C C . THR A 1 449 ? -0.566 -5.263 -17.427 1.00 97.50 449 THR A C 1
ATOM 3459 O O . THR A 1 449 ? -0.717 -4.756 -16.315 1.00 97.50 449 THR A O 1
ATOM 3462 N N . LEU A 1 450 ? 0.525 -5.072 -18.162 1.00 97.81 450 LEU A N 1
ATOM 3463 C CA . LEU A 1 450 ? 1.546 -4.062 -17.905 1.00 97.81 450 LEU A CA 1
ATOM 3464 C C . LEU A 1 450 ? 1.516 -2.990 -19.012 1.00 97.81 450 LEU A C 1
ATOM 3466 O O . LEU A 1 450 ? 1.011 -3.271 -20.104 1.00 97.81 450 LEU A O 1
ATOM 3470 N N . PRO A 1 451 ? 2.051 -1.783 -18.750 1.00 96.25 451 PRO A N 1
ATOM 3471 C CA . PRO A 1 451 ? 2.392 -0.811 -19.789 1.00 96.25 451 PRO A CA 1
ATOM 3472 C C . PRO A 1 451 ? 3.209 -1.433 -20.925 1.00 96.25 451 PRO A C 1
ATOM 3474 O O . PRO A 1 451 ? 4.037 -2.317 -20.688 1.00 96.25 451 PRO A O 1
ATOM 3477 N N . GLU A 1 452 ? 2.997 -0.949 -22.150 1.00 95.75 452 GLU A N 1
ATOM 3478 C CA . GLU A 1 452 ? 3.620 -1.500 -23.361 1.00 95.75 452 GLU A CA 1
ATOM 3479 C C . GLU A 1 452 ? 5.148 -1.486 -23.286 1.00 95.75 452 GLU A C 1
ATOM 3481 O O . GLU A 1 452 ? 5.774 -2.481 -23.657 1.00 95.75 452 GLU A O 1
ATOM 3486 N N . ARG A 1 453 ? 5.724 -0.438 -22.679 1.00 95.38 453 ARG A N 1
ATOM 3487 C CA . ARG A 1 453 ? 7.148 -0.349 -22.338 1.00 95.38 453 ARG A CA 1
ATOM 3488 C C . ARG A 1 453 ? 7.699 -1.652 -21.751 1.00 95.38 453 ARG A C 1
ATOM 3490 O O . ARG A 1 453 ? 8.721 -2.147 -22.200 1.00 95.38 453 ARG A O 1
ATOM 3497 N N . PHE A 1 454 ? 7.024 -2.261 -20.777 1.00 97.12 454 PHE A N 1
ATOM 3498 C CA . PHE A 1 454 ? 7.550 -3.466 -20.119 1.00 97.12 454 PHE A CA 1
ATOM 3499 C C . PHE A 1 454 ? 7.314 -4.757 -20.904 1.00 97.12 454 PHE A C 1
ATOM 3501 O O . PHE A 1 454 ? 7.960 -5.771 -20.635 1.00 97.12 454 PHE A O 1
ATOM 3508 N N . LEU A 1 455 ? 6.376 -4.731 -21.850 1.00 96.81 455 LEU A N 1
ATOM 3509 C CA . LEU A 1 455 ? 6.021 -5.875 -22.684 1.00 96.81 455 LEU A CA 1
ATOM 3510 C C . LEU A 1 455 ? 6.844 -5.926 -23.977 1.00 96.81 455 LEU A C 1
ATOM 3512 O O . LEU A 1 455 ? 6.979 -7.003 -24.553 1.00 96.81 455 LEU A O 1
ATOM 3516 N N . LYS A 1 456 ? 7.372 -4.785 -24.439 1.00 95.44 456 LYS A N 1
ATOM 3517 C CA . LYS A 1 456 ? 8.019 -4.667 -25.754 1.00 95.44 456 LYS A CA 1
ATOM 3518 C C . LYS A 1 456 ? 9.408 -4.036 -25.741 1.00 95.44 456 LYS A C 1
ATOM 3520 O O . LYS A 1 456 ? 10.184 -4.329 -26.642 1.00 95.44 456 LYS A O 1
ATOM 3525 N N . GLU A 1 457 ? 9.741 -3.210 -24.752 1.00 93.44 457 GLU A N 1
ATOM 3526 C CA . GLU A 1 457 ? 11.009 -2.475 -24.725 1.00 93.44 457 GLU A CA 1
ATOM 3527 C C . GLU A 1 457 ? 11.950 -3.027 -23.652 1.00 93.44 457 GLU A C 1
ATOM 3529 O O . GLU A 1 457 ? 11.625 -3.052 -22.461 1.00 93.44 457 GLU A O 1
ATOM 3534 N N . GLY A 1 458 ? 13.157 -3.423 -24.058 1.00 89.25 458 GLY A N 1
ATOM 3535 C CA . GLY A 1 458 ? 14.230 -3.747 -23.122 1.00 89.25 458 GLY A CA 1
ATOM 3536 C C . GLY A 1 458 ? 14.714 -2.518 -22.346 1.00 89.25 458 GLY A C 1
ATOM 3537 O O . GLY A 1 458 ? 14.514 -1.376 -22.758 1.00 89.25 458 GLY A O 1
ATOM 3538 N N . ARG A 1 459 ? 15.376 -2.746 -21.209 1.00 90.06 459 ARG A N 1
ATOM 3539 C CA . ARG A 1 459 ? 16.064 -1.672 -20.471 1.00 90.06 459 ARG A CA 1
ATOM 3540 C C . ARG A 1 459 ? 17.346 -1.283 -21.205 1.00 90.06 459 ARG A C 1
ATOM 3542 O O . ARG A 1 459 ? 18.015 -2.149 -21.761 1.00 90.06 459 ARG A O 1
ATOM 3549 N N . SER A 1 460 ? 17.742 -0.015 -21.117 1.00 81.62 460 SER A N 1
ATOM 3550 C CA . SER A 1 460 ? 19.028 0.454 -21.659 1.00 81.62 460 SER A CA 1
ATOM 3551 C C . SER A 1 460 ? 20.250 -0.192 -20.993 1.00 81.62 460 SER A C 1
ATOM 3553 O O . SER A 1 460 ? 21.295 -0.323 -21.618 1.00 81.62 460 SER A O 1
ATOM 3555 N N . CYS A 1 461 ? 20.120 -0.622 -19.735 1.00 84.75 461 CYS A N 1
ATOM 3556 C CA . CYS A 1 461 ? 21.177 -1.283 -18.966 1.00 84.75 461 CYS A CA 1
ATOM 3557 C C . CYS A 1 461 ? 21.226 -2.814 -19.145 1.00 84.75 461 CYS A C 1
ATOM 3559 O O . CYS A 1 461 ? 21.989 -3.476 -18.448 1.00 84.75 461 CYS A O 1
ATOM 3561 N N . ASP A 1 462 ? 20.369 -3.387 -19.992 1.00 87.50 462 ASP A N 1
ATOM 3562 C CA . ASP A 1 462 ? 20.226 -4.832 -20.191 1.00 87.50 462 ASP A CA 1
ATOM 3563 C C . ASP A 1 462 ? 20.523 -5.178 -21.651 1.00 87.50 462 ASP A C 1
ATOM 3565 O O . ASP A 1 462 ? 19.681 -4.959 -22.519 1.00 87.50 462 ASP A O 1
ATOM 3569 N N . GLU A 1 463 ? 21.714 -5.721 -21.918 1.00 86.06 463 GLU A N 1
ATOM 3570 C CA . GLU A 1 463 ? 22.184 -6.054 -23.274 1.00 86.06 463 GLU A CA 1
ATOM 3571 C C . GLU A 1 463 ? 21.296 -7.085 -23.983 1.00 86.06 463 GLU A C 1
ATOM 3573 O O . GLU A 1 463 ? 21.165 -7.071 -25.204 1.00 86.06 463 GLU A O 1
ATOM 3578 N N . ALA A 1 464 ? 20.656 -7.972 -23.220 1.00 89.19 464 ALA A N 1
ATOM 3579 C CA . ALA A 1 464 ? 19.730 -8.963 -23.754 1.00 89.19 464 ALA A CA 1
ATOM 3580 C C . ALA A 1 464 ? 18.316 -8.394 -23.972 1.00 89.19 464 ALA A C 1
ATOM 3582 O O . ALA A 1 464 ? 17.443 -9.102 -24.472 1.00 89.19 464 ALA A O 1
ATOM 3583 N N . HIS A 1 465 ? 18.089 -7.127 -23.603 1.00 90.56 465 HIS A N 1
ATOM 3584 C CA . HIS A 1 465 ? 16.839 -6.394 -23.789 1.00 90.56 465 HIS A CA 1
ATOM 3585 C C . HIS A 1 465 ? 15.599 -7.175 -23.326 1.00 90.56 465 HIS A C 1
ATOM 3587 O O . HIS A 1 465 ? 14.572 -7.194 -24.007 1.00 90.56 465 HIS A O 1
ATOM 3593 N N . HIS A 1 466 ? 15.679 -7.812 -22.151 1.00 94.56 466 HIS A N 1
ATOM 3594 C CA . HIS A 1 466 ? 14.582 -8.625 -21.637 1.00 94.56 466 HIS A CA 1
ATOM 3595 C C . HIS A 1 466 ? 13.301 -7.801 -21.451 1.00 94.56 466 HIS A C 1
ATOM 3597 O O . HIS A 1 466 ? 13.308 -6.692 -20.907 1.00 94.56 466 HIS A O 1
ATOM 3603 N N . THR A 1 467 ? 12.178 -8.404 -21.835 1.00 96.50 467 THR A N 1
ATOM 3604 C CA . THR A 1 467 ? 10.814 -7.923 -21.589 1.00 96.50 467 THR A CA 1
ATOM 3605 C C . THR A 1 467 ? 10.075 -8.908 -20.686 1.00 96.50 467 THR A C 1
ATOM 3607 O O . THR A 1 467 ? 10.559 -10.011 -20.429 1.00 96.50 467 THR A O 1
ATOM 3610 N N . VAL A 1 468 ? 8.918 -8.521 -20.147 1.00 97.38 468 VAL A N 1
ATOM 3611 C CA . VAL A 1 468 ? 8.149 -9.389 -19.243 1.00 97.38 468 VAL A CA 1
ATOM 3612 C C . VAL A 1 468 ? 7.237 -10.331 -20.048 1.00 97.38 468 VAL A C 1
ATOM 3614 O O . VAL A 1 468 ? 6.275 -9.849 -20.654 1.00 97.38 468 VAL A O 1
ATOM 3617 N N . PRO A 1 469 ? 7.422 -11.667 -19.997 1.00 96.62 469 PRO A N 1
ATOM 3618 C CA . PRO A 1 469 ? 6.546 -12.642 -20.660 1.00 96.62 469 PRO A CA 1
ATOM 3619 C C . PRO A 1 469 ? 5.246 -12.857 -19.864 1.00 96.62 469 PRO A C 1
ATOM 3621 O O . PRO A 1 469 ? 4.979 -13.919 -19.298 1.00 96.62 469 PRO A O 1
ATOM 3624 N N . LEU A 1 470 ? 4.426 -11.808 -19.767 1.00 97.31 470 LEU A N 1
ATOM 3625 C CA . LEU A 1 470 ? 3.270 -11.770 -18.870 1.00 97.31 470 LEU A CA 1
ATOM 3626 C C . LEU A 1 470 ? 2.214 -12.836 -19.200 1.00 97.31 470 LEU A C 1
ATOM 3628 O O . LEU A 1 470 ? 1.686 -13.469 -18.286 1.00 97.31 470 LEU A O 1
ATOM 3632 N N . ASN A 1 471 ? 1.905 -13.036 -20.485 1.00 94.31 471 ASN A N 1
ATOM 3633 C CA . ASN A 1 471 ? 0.816 -13.921 -20.914 1.00 94.31 471 ASN A CA 1
ATOM 3634 C C . ASN A 1 471 ? 1.019 -15.371 -20.449 1.00 94.31 471 ASN A C 1
ATOM 3636 O O . ASN A 1 471 ? 0.070 -15.977 -19.954 1.00 94.31 471 ASN A O 1
ATOM 3640 N N . GLU A 1 472 ? 2.252 -15.884 -20.529 1.00 92.69 472 GLU A N 1
ATOM 3641 C CA . GLU A 1 472 ? 2.613 -17.227 -20.053 1.00 92.69 472 GLU A CA 1
ATOM 3642 C C . GLU A 1 472 ? 2.343 -17.385 -18.552 1.00 92.69 472 GLU A C 1
ATOM 3644 O O . GLU A 1 472 ? 1.754 -18.365 -18.101 1.00 92.69 472 GLU A O 1
ATOM 3649 N N . MET A 1 473 ? 2.725 -16.382 -17.759 1.00 97.50 473 MET A N 1
ATOM 3650 C CA . MET A 1 473 ? 2.554 -16.412 -16.308 1.00 97.50 473 MET A CA 1
ATOM 3651 C C . MET A 1 473 ? 1.098 -16.209 -15.865 1.00 97.50 473 MET A C 1
ATOM 3653 O O . MET A 1 473 ? 0.679 -16.747 -14.835 1.00 97.50 473 MET A O 1
ATOM 3657 N N . LEU A 1 474 ? 0.326 -15.414 -16.610 1.00 97.12 474 LEU A N 1
ATOM 3658 C CA . LEU A 1 474 ? -1.031 -15.014 -16.235 1.00 97.12 474 LEU A CA 1
ATOM 3659 C C . LEU A 1 474 ? -2.012 -16.195 -16.253 1.00 97.12 474 LEU A C 1
ATOM 3661 O O . LEU A 1 474 ? -2.881 -16.298 -15.387 1.00 97.12 474 LEU A O 1
ATOM 3665 N N . GLU A 1 475 ? -1.869 -17.105 -17.216 1.00 94.75 475 GLU A N 1
ATOM 3666 C CA . GLU A 1 475 ? -2.714 -18.302 -17.321 1.00 94.75 475 GLU A CA 1
ATOM 3667 C C . GLU A 1 475 ? -2.493 -19.266 -16.154 1.00 94.75 475 GLU A C 1
ATOM 3669 O O . GLU A 1 475 ? -3.451 -19.681 -15.490 1.00 94.75 475 GLU A O 1
ATOM 3674 N N . ASP A 1 476 ? -1.229 -19.546 -15.837 1.00 96.50 476 ASP A N 1
ATOM 3675 C CA . ASP A 1 476 ? -0.853 -20.352 -14.677 1.00 96.50 476 ASP A CA 1
ATOM 3676 C C . ASP A 1 476 ? -1.352 -19.727 -13.372 1.00 96.50 476 ASP A C 1
ATOM 3678 O O . ASP A 1 476 ? -1.865 -20.421 -12.486 1.00 96.50 476 ASP A O 1
ATOM 3682 N N . TYR A 1 477 ? -1.260 -18.402 -13.259 1.00 98.44 477 TYR A N 1
ATOM 3683 C CA . TYR A 1 477 ? -1.770 -17.669 -12.110 1.00 98.44 477 TYR A CA 1
ATOM 3684 C C . TYR A 1 477 ? -3.293 -17.822 -11.953 1.00 98.44 477 TYR A C 1
ATOM 3686 O O . TYR A 1 477 ? -3.767 -18.162 -10.863 1.00 98.44 477 TYR A O 1
ATOM 3694 N N . TYR A 1 478 ? -4.075 -17.651 -13.025 1.00 98.12 478 TYR A N 1
ATOM 3695 C CA . TYR A 1 478 ? -5.531 -17.847 -12.983 1.00 98.12 478 TYR A CA 1
ATOM 3696 C C . TYR A 1 478 ? -5.911 -19.278 -12.620 1.00 98.12 478 TYR A C 1
ATOM 3698 O O . TYR A 1 478 ? -6.808 -19.486 -11.796 1.00 98.12 478 TYR A O 1
ATOM 3706 N N . LYS A 1 479 ? -5.187 -20.270 -13.145 1.00 97.12 479 LYS A N 1
ATOM 3707 C CA . LYS A 1 479 ? -5.383 -21.676 -12.784 1.00 97.12 479 LYS A CA 1
ATOM 3708 C C . LYS A 1 479 ? -5.142 -21.918 -11.293 1.00 97.12 479 LYS A C 1
ATOM 3710 O O . LYS A 1 479 ? -5.958 -22.575 -10.645 1.00 97.12 479 LYS A O 1
ATOM 3715 N N . LEU A 1 480 ? -4.070 -21.358 -10.724 1.00 97.31 480 LEU A N 1
ATOM 3716 C CA . LEU A 1 480 ? -3.766 -21.450 -9.288 1.00 97.31 480 LEU A CA 1
ATOM 3717 C C . LEU A 1 480 ? -4.840 -20.780 -8.422 1.00 97.31 480 LEU A C 1
ATOM 3719 O O . LEU A 1 480 ? -5.233 -21.323 -7.386 1.00 97.31 480 LEU A O 1
ATOM 3723 N N . ARG A 1 481 ? -5.337 -19.620 -8.858 1.00 97.81 481 ARG A N 1
ATOM 3724 C CA . ARG A 1 481 ? -6.425 -18.884 -8.202 1.00 97.81 481 ARG A CA 1
ATOM 3725 C C . ARG A 1 481 ? -7.793 -19.549 -8.363 1.00 97.81 481 ARG A C 1
ATOM 3727 O O . ARG A 1 481 ? -8.697 -19.292 -7.571 1.00 97.81 481 ARG A O 1
ATOM 3734 N N . GLY A 1 482 ? -7.955 -20.418 -9.360 1.00 97.25 482 GLY A N 1
ATOM 3735 C CA . GLY A 1 482 ? -9.249 -20.966 -9.755 1.00 97.25 482 GLY A CA 1
ATOM 3736 C C . GLY A 1 482 ? -10.175 -19.883 -10.315 1.00 97.25 482 GLY A C 1
ATOM 3737 O O . GLY A 1 482 ? -11.361 -19.838 -9.960 1.00 97.25 482 GLY A O 1
ATOM 3738 N N . TYR A 1 483 ? -9.605 -18.987 -11.119 1.00 96.81 483 TYR A N 1
ATOM 3739 C CA . TYR A 1 483 ? -10.312 -17.981 -11.906 1.00 96.81 483 TYR A CA 1
ATOM 3740 C C . TYR A 1 483 ? -10.580 -18.525 -13.313 1.00 96.81 483 TYR A C 1
ATOM 3742 O O . TYR A 1 483 ? -9.918 -19.465 -13.756 1.00 96.81 483 TYR A O 1
ATOM 3750 N N . ASP A 1 484 ? -11.571 -17.967 -13.999 1.00 92.81 484 ASP A N 1
ATOM 3751 C CA . ASP A 1 484 ? -11.796 -18.256 -15.413 1.00 92.81 484 ASP A CA 1
ATOM 3752 C C . ASP A 1 484 ? -10.833 -17.469 -16.326 1.00 92.81 484 ASP A C 1
ATOM 3754 O O . ASP A 1 484 ? -9.987 -16.696 -15.871 1.00 92.81 484 ASP A O 1
ATOM 3758 N N . HIS A 1 485 ? -10.973 -17.654 -17.640 1.00 92.38 485 HIS A N 1
ATOM 3759 C CA . HIS A 1 485 ? -10.161 -16.963 -18.644 1.00 92.38 485 HIS A CA 1
ATOM 3760 C C . HIS A 1 485 ? -10.377 -15.436 -18.672 1.00 92.38 485 HIS A C 1
ATOM 3762 O O . HIS A 1 485 ? -9.557 -14.720 -19.235 1.00 92.38 485 HIS A O 1
ATOM 3768 N N . GLN A 1 486 ? -11.451 -14.920 -18.066 1.00 90.75 486 GLN A N 1
ATOM 3769 C CA . GLN A 1 486 ? -11.706 -13.485 -17.907 1.00 90.75 486 GLN A CA 1
ATOM 3770 C C . GLN A 1 486 ? -11.123 -12.937 -16.594 1.00 90.75 486 GLN A C 1
ATOM 3772 O O . GLN A 1 486 ? -11.254 -11.742 -16.314 1.00 90.75 486 GLN A O 1
ATOM 3777 N N . GLY A 1 487 ? -10.481 -13.785 -15.784 1.00 92.88 487 GLY A N 1
ATOM 3778 C CA . GLY A 1 487 ? -9.953 -13.428 -14.472 1.00 92.88 487 GLY A CA 1
ATOM 3779 C C . GLY A 1 487 ? -11.045 -13.254 -13.412 1.00 92.88 487 GLY A C 1
ATOM 3780 O O . GLY A 1 487 ? -10.840 -12.499 -12.455 1.00 92.88 487 GLY A O 1
ATOM 3781 N N . ILE A 1 488 ? -12.205 -13.899 -13.585 1.00 94.12 488 ILE A N 1
ATOM 3782 C CA . ILE A 1 488 ? -13.324 -13.883 -12.636 1.00 94.12 488 ILE A CA 1
ATOM 3783 C C . ILE A 1 488 ? -13.216 -15.098 -11.701 1.00 94.12 488 ILE A C 1
ATOM 3785 O O . ILE A 1 488 ? -13.043 -16.226 -12.174 1.00 94.12 488 ILE A O 1
ATOM 3789 N N . PRO A 1 489 ? -13.333 -14.920 -10.370 1.00 96.00 489 PRO A N 1
ATOM 3790 C CA . PRO A 1 489 ? -13.364 -16.039 -9.436 1.00 96.00 489 PRO A CA 1
ATOM 3791 C C . PRO A 1 489 ? -14.478 -17.046 -9.747 1.00 96.00 489 PRO A C 1
ATOM 3793 O O . PRO A 1 489 ? -15.658 -16.701 -9.756 1.00 96.00 489 PRO A O 1
ATOM 3796 N N . SER A 1 490 ? -14.119 -18.318 -9.951 1.00 94.62 490 SER A N 1
ATOM 3797 C CA . SER A 1 490 ? -15.116 -19.350 -10.252 1.00 94.62 490 SER A CA 1
ATOM 3798 C C . SER A 1 490 ? -16.020 -19.646 -9.049 1.00 94.62 490 SER A C 1
ATOM 3800 O O . SER A 1 490 ? -15.584 -19.631 -7.894 1.00 94.62 490 SER A O 1
ATOM 3802 N N . ALA A 1 491 ? -17.270 -20.045 -9.305 1.00 90.38 491 ALA A N 1
ATOM 3803 C CA . ALA A 1 491 ? -18.210 -20.439 -8.250 1.00 90.38 491 ALA A CA 1
ATOM 3804 C C . ALA A 1 491 ? -17.665 -21.569 -7.350 1.00 90.38 491 ALA A C 1
ATOM 3806 O O . ALA A 1 491 ? -17.929 -21.604 -6.147 1.00 90.38 491 ALA A O 1
ATOM 3807 N N . LYS A 1 492 ? -16.859 -22.484 -7.912 1.00 94.31 492 LYS A N 1
ATOM 3808 C CA . LYS A 1 492 ? -16.171 -23.542 -7.156 1.00 94.31 492 LYS A CA 1
ATOM 3809 C C . LYS A 1 492 ? -15.171 -22.955 -6.158 1.00 94.31 492 LYS A C 1
ATOM 3811 O O . LYS A 1 492 ? -15.163 -23.369 -4.998 1.00 94.31 492 LYS A O 1
ATOM 3816 N N . THR A 1 493 ? -14.349 -22.000 -6.592 1.00 95.50 493 THR A N 1
ATOM 3817 C CA . THR A 1 493 ? -13.381 -21.302 -5.734 1.00 95.50 493 THR A CA 1
ATOM 3818 C C . THR A 1 493 ? -14.086 -20.540 -4.619 1.00 95.50 493 THR A C 1
ATOM 3820 O O . THR A 1 493 ? -13.712 -20.682 -3.455 1.00 95.50 493 THR A O 1
ATOM 3823 N N . LEU A 1 494 ? -15.152 -19.809 -4.948 1.00 94.50 494 LEU A N 1
ATOM 3824 C CA . LEU A 1 494 ? -15.935 -19.050 -3.974 1.00 94.50 494 LEU A CA 1
ATOM 3825 C C . LEU A 1 49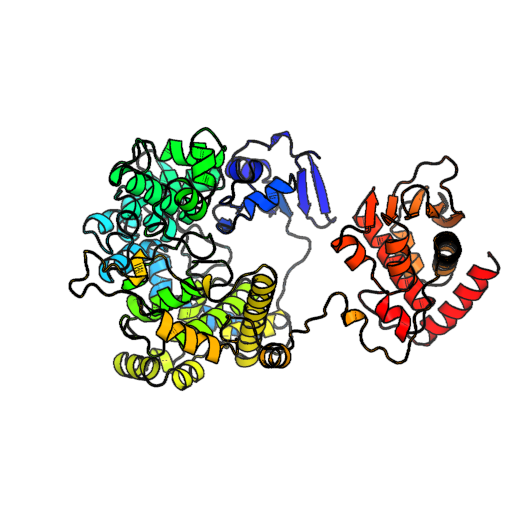4 ? -16.531 -19.958 -2.892 1.00 94.50 494 LEU A C 1
ATOM 3827 O O . LEU A 1 494 ? -16.310 -19.717 -1.705 1.00 94.50 494 LEU A O 1
ATOM 3831 N N . ARG A 1 495 ? -17.163 -21.078 -3.280 1.00 93.50 495 ARG A N 1
ATOM 3832 C CA . ARG A 1 495 ? -17.653 -22.090 -2.327 1.00 93.50 495 ARG A CA 1
ATOM 3833 C C . ARG A 1 495 ? -16.530 -22.672 -1.466 1.00 93.50 495 ARG A C 1
ATOM 3835 O O . ARG A 1 495 ? -16.672 -22.746 -0.251 1.00 93.50 495 ARG A O 1
ATOM 3842 N N . LYS A 1 496 ? -15.387 -23.037 -2.063 1.00 94.94 496 LYS A N 1
ATOM 3843 C CA . LYS A 1 496 ? -14.220 -23.585 -1.338 1.00 94.94 496 LYS A CA 1
ATOM 3844 C C . LYS A 1 496 ? -13.682 -22.616 -0.278 1.00 94.94 496 LYS A C 1
ATOM 3846 O O . LYS A 1 496 ? -13.207 -23.045 0.783 1.00 94.94 496 LYS A O 1
ATOM 3851 N N . LEU A 1 497 ? -13.719 -21.320 -0.574 1.00 95.88 497 LEU A N 1
ATOM 3852 C CA . LEU A 1 497 ? -13.283 -20.266 0.334 1.00 95.88 497 LEU A CA 1
ATOM 3853 C C . LEU A 1 497 ? -14.383 -19.840 1.313 1.00 95.88 497 LEU A C 1
ATOM 3855 O O . LEU A 1 497 ? -14.060 -19.184 2.299 1.00 95.88 497 LEU A O 1
ATOM 3859 N N . GLY A 1 498 ? -15.634 -20.263 1.130 1.00 93.44 498 GLY A N 1
ATOM 3860 C CA . GLY A 1 498 ? -16.762 -19.818 1.951 1.00 93.44 498 GLY A CA 1
ATOM 3861 C C . GLY A 1 498 ? -17.125 -18.356 1.688 1.00 93.44 498 GLY A C 1
ATOM 3862 O O . GLY A 1 498 ? -17.492 -17.639 2.612 1.00 93.44 498 GLY A O 1
ATOM 3863 N N . ILE A 1 499 ? -16.941 -17.894 0.448 1.00 92.19 499 ILE A N 1
ATOM 3864 C CA . ILE A 1 499 ? -17.417 -16.589 -0.010 1.00 92.19 499 ILE A CA 1
ATOM 3865 C C . ILE A 1 499 ? -18.828 -16.805 -0.544 1.00 92.19 499 ILE A C 1
ATOM 3867 O O . ILE A 1 499 ? -19.020 -17.354 -1.629 1.00 92.19 499 ILE A O 1
ATOM 3871 N N . GLU A 1 500 ? -19.815 -16.401 0.244 1.00 82.06 500 GLU A N 1
ATOM 3872 C CA . GLU A 1 500 ? -21.210 -16.410 -0.174 1.00 82.06 500 GLU A CA 1
ATOM 3873 C C . GLU A 1 500 ? -21.479 -15.166 -1.021 1.00 82.06 500 GLU A C 1
ATOM 3875 O O . GLU A 1 500 ? -21.512 -14.046 -0.504 1.00 82.06 500 GLU A O 1
ATOM 3880 N N . ILE A 1 501 ? -21.692 -15.355 -2.326 1.00 65.06 501 ILE A N 1
ATOM 3881 C CA . ILE A 1 501 ? -22.337 -14.328 -3.144 1.00 65.06 501 ILE A CA 1
ATOM 3882 C C . ILE A 1 501 ? -23.806 -14.352 -2.756 1.00 65.06 501 ILE A C 1
ATOM 3884 O O . ILE A 1 501 ? -24.598 -15.113 -3.302 1.00 65.06 501 ILE A O 1
ATOM 3888 N N . LYS A 1 502 ? -24.163 -13.533 -1.773 1.00 56.47 502 LYS A N 1
ATOM 3889 C CA . LYS A 1 502 ? -25.553 -13.133 -1.617 1.00 56.47 502 LYS A CA 1
ATOM 3890 C C . LYS A 1 502 ? -25.786 -12.103 -2.702 1.00 56.47 502 LYS A C 1
ATOM 3892 O O . LYS A 1 502 ? -25.385 -10.950 -2.541 1.00 56.47 502 LYS A O 1
ATOM 3897 N N . ASP A 1 503 ? -26.367 -12.523 -3.821 1.00 45.38 503 ASP A N 1
ATOM 3898 C CA . ASP A 1 503 ? -27.006 -11.557 -4.701 1.00 45.38 503 ASP A CA 1
ATOM 3899 C C . ASP A 1 503 ? -27.942 -10.728 -3.793 1.00 45.38 503 ASP A C 1
ATOM 3901 O O . ASP A 1 503 ? -28.646 -11.300 -2.950 1.00 45.38 503 ASP A O 1
ATOM 3905 N N . PRO A 1 504 ? -27.926 -9.389 -3.855 1.00 41.38 504 PRO A N 1
ATOM 3906 C CA . PRO A 1 504 ? -28.963 -8.560 -3.255 1.00 41.38 504 PRO A CA 1
ATOM 3907 C C . PRO A 1 504 ? -30.386 -9.109 -3.437 1.00 41.38 504 PRO A C 1
ATOM 3909 O O . PRO A 1 504 ? -31.236 -8.841 -2.587 1.00 41.38 504 PRO A O 1
ATOM 3912 N N . GLY A 1 505 ? -30.625 -9.848 -4.532 1.00 41.16 505 GLY A N 1
ATOM 3913 C CA . GLY A 1 505 ? -31.842 -10.609 -4.814 1.00 41.16 505 GLY A CA 1
ATOM 3914 C C . GLY A 1 505 ? -31.867 -12.067 -4.315 1.00 41.16 505 GLY A C 1
ATOM 3915 O O . GLY A 1 505 ? -32.950 -12.617 -4.158 1.00 41.16 505 GLY A O 1
ATOM 3916 N N . ASP A 1 506 ? -30.735 -12.702 -4.007 1.00 36.31 506 ASP A N 1
ATOM 3917 C CA . ASP A 1 506 ? -30.651 -14.103 -3.547 1.00 36.31 506 ASP A CA 1
ATOM 3918 C C . ASP A 1 506 ? -30.709 -14.252 -2.025 1.00 36.31 506 ASP A C 1
ATOM 3920 O O . ASP A 1 506 ? -30.961 -15.346 -1.532 1.00 36.31 506 ASP A O 1
ATOM 3924 N N . SER A 1 507 ? -30.657 -13.157 -1.257 1.00 39.91 507 SER A N 1
ATOM 3925 C CA . SER A 1 507 ? -31.280 -13.161 0.079 1.00 39.91 507 SER A CA 1
ATOM 3926 C C . SER A 1 507 ? -32.796 -13.442 0.030 1.00 39.91 507 SER A C 1
ATOM 3928 O O . SER A 1 507 ? -33.415 -13.588 1.081 1.00 39.91 507 SER A O 1
ATOM 3930 N N . PHE A 1 508 ? -33.383 -13.546 -1.172 1.00 43.22 508 PHE A N 1
ATOM 3931 C CA . PHE A 1 508 ? -34.794 -13.844 -1.415 1.00 43.22 508 PHE A CA 1
ATOM 3932 C C . PHE A 1 508 ? -35.063 -15.114 -2.222 1.00 43.22 508 PHE A C 1
ATOM 3934 O O . PHE A 1 508 ? -36.233 -15.470 -2.383 1.00 43.22 508 PHE A O 1
ATOM 3941 N N . LYS A 1 509 ? -34.042 -15.818 -2.726 1.00 36.22 509 LYS A N 1
ATOM 3942 C CA . LYS A 1 509 ? -34.269 -17.076 -3.444 1.00 36.22 509 LYS A CA 1
ATOM 3943 C C . LYS A 1 509 ? -34.046 -18.270 -2.524 1.00 36.22 509 LYS A C 1
ATOM 3945 O O . LYS A 1 509 ? -32.946 -18.553 -2.077 1.00 36.22 509 LYS A O 1
ATOM 3950 N N . GLU A 1 510 ? -35.166 -18.954 -2.302 1.00 35.25 510 GLU A N 1
ATOM 3951 C CA . GLU A 1 510 ? -35.343 -20.214 -1.579 1.00 35.25 510 GLU A CA 1
ATOM 3952 C C . GLU A 1 510 ? -35.337 -20.141 -0.047 1.00 35.25 510 GLU A C 1
ATOM 3954 O O . GLU A 1 510 ? -34.674 -20.911 0.635 1.00 35.25 510 GLU A O 1
ATOM 3959 N N . ASN A 1 511 ? -36.245 -19.338 0.509 1.00 37.53 511 ASN A N 1
ATOM 3960 C CA . ASN A 1 511 ? -37.112 -19.902 1.545 1.00 37.53 511 ASN A CA 1
ATOM 3961 C C . ASN A 1 511 ? -38.407 -20.338 0.840 1.00 37.53 511 ASN A C 1
ATOM 3963 O O . ASN A 1 511 ? -39.375 -19.582 0.774 1.00 37.53 511 ASN A O 1
ATOM 3967 N N . LYS A 1 512 ? -38.394 -21.529 0.216 1.00 40.00 512 LYS A N 1
ATOM 3968 C CA . LYS A 1 512 ? -39.561 -22.101 -0.496 1.00 40.00 512 LYS A CA 1
ATOM 3969 C C . LYS A 1 512 ? -40.800 -22.227 0.408 1.00 40.00 512 LYS A C 1
ATOM 3971 O O . LYS A 1 512 ? -41.912 -22.311 -0.104 1.00 40.00 512 LYS A O 1
ATOM 3976 N N . ASP A 1 513 ? -40.608 -22.123 1.721 1.00 42.03 513 ASP A N 1
ATOM 3977 C CA . ASP A 1 513 ? -41.647 -22.303 2.731 1.00 42.03 513 ASP A CA 1
ATOM 3978 C C . ASP A 1 513 ? -42.375 -21.008 3.138 1.00 42.03 513 ASP A C 1
ATOM 3980 O O . ASP A 1 513 ? -43.366 -21.077 3.862 1.00 42.03 513 ASP A O 1
ATOM 3984 N N . PHE A 1 514 ? -41.944 -19.821 2.681 1.00 42.94 514 PHE A N 1
ATOM 3985 C CA . PHE A 1 514 ? -42.587 -18.553 3.063 1.00 42.94 514 PHE A CA 1
ATOM 3986 C C . PHE A 1 514 ? -42.889 -17.644 1.864 1.00 42.94 514 PHE A C 1
ATOM 3988 O O . PHE A 1 514 ? -42.039 -16.912 1.361 1.00 42.94 514 PHE A O 1
ATOM 3995 N N . ARG A 1 515 ? -44.160 -17.623 1.442 1.00 45.09 515 ARG A N 1
ATOM 3996 C CA . ARG A 1 515 ? -44.696 -16.573 0.563 1.00 45.09 515 ARG A CA 1
ATOM 3997 C C . ARG A 1 515 ? -44.886 -15.287 1.374 1.00 45.09 515 ARG A C 1
ATOM 3999 O O . ARG A 1 515 ? -45.848 -15.173 2.128 1.00 45.09 515 ARG A O 1
ATOM 4006 N N . PHE A 1 516 ? -44.003 -14.303 1.206 1.00 53.91 516 PHE A N 1
ATOM 4007 C CA . PHE A 1 516 ? -44.241 -12.956 1.734 1.00 53.91 516 PHE A CA 1
ATOM 4008 C C . PHE A 1 516 ? -45.423 -12.319 0.993 1.00 53.91 516 PHE A C 1
ATOM 4010 O O . PHE A 1 516 ? -45.387 -12.125 -0.223 1.00 53.91 516 PHE A O 1
ATOM 4017 N N . ILE A 1 517 ? -46.488 -11.991 1.724 1.00 57.78 517 ILE A N 1
ATOM 4018 C CA . ILE A 1 517 ? -47.626 -11.251 1.179 1.00 57.78 517 ILE A CA 1
ATOM 4019 C C . ILE A 1 517 ? -47.195 -9.789 1.050 1.00 57.78 517 ILE A C 1
ATOM 4021 O O . ILE A 1 517 ? -47.163 -9.055 2.034 1.00 57.78 517 ILE A O 1
ATOM 4025 N N . VAL A 1 518 ? -46.851 -9.359 -0.164 1.00 63.19 518 VAL A N 1
ATOM 4026 C CA . VAL A 1 518 ? -46.601 -7.943 -0.462 1.00 63.19 518 VAL A CA 1
ATOM 4027 C C . VAL A 1 518 ? -47.928 -7.293 -0.864 1.00 63.19 518 VAL A C 1
ATOM 4029 O O . VAL A 1 518 ? -48.498 -7.679 -1.890 1.00 63.19 518 VAL A O 1
ATOM 4032 N N . PRO A 1 519 ? -48.442 -6.304 -0.106 1.00 69.50 519 PRO A N 1
ATOM 4033 C CA . PRO A 1 519 ? -49.673 -5.615 -0.472 1.00 69.50 519 PRO A CA 1
ATOM 4034 C C . PRO A 1 519 ? -49.531 -4.952 -1.850 1.00 69.50 519 PRO A C 1
ATOM 4036 O O . PRO A 1 519 ? -48.603 -4.172 -2.083 1.00 69.50 519 PRO A O 1
ATOM 4039 N N . LYS A 1 520 ? -50.450 -5.247 -2.778 1.00 72.88 520 LYS A N 1
ATOM 4040 C CA . LYS A 1 520 ? -50.502 -4.592 -4.094 1.00 72.88 520 LYS A CA 1
ATOM 4041 C C . LYS A 1 520 ? -51.283 -3.278 -3.997 1.00 72.88 520 LYS A C 1
ATOM 4043 O O . LYS A 1 520 ? -52.332 -3.220 -3.366 1.00 72.88 520 LYS A O 1
ATOM 4048 N N . GLY A 1 521 ? -50.774 -2.230 -4.645 1.00 78.62 521 GLY A N 1
ATOM 4049 C CA . GLY A 1 521 ? -51.403 -0.906 -4.682 1.00 78.62 521 GLY A CA 1
ATOM 4050 C C . GLY A 1 521 ? -50.955 0.045 -3.562 1.00 78.62 521 GLY A C 1
ATOM 4051 O O . GLY A 1 521 ? -50.732 -0.345 -2.416 1.00 78.62 521 GLY A O 1
ATOM 4052 N N . LYS A 1 522 ? -50.822 1.334 -3.904 1.00 81.50 522 LYS A N 1
ATOM 4053 C CA . LYS A 1 522 ? -50.278 2.389 -3.026 1.00 81.50 522 LYS A CA 1
ATOM 4054 C C . LYS A 1 522 ? -51.084 2.570 -1.733 1.00 81.50 522 LYS A C 1
ATOM 4056 O O . LYS A 1 522 ? -50.492 2.770 -0.674 1.00 81.50 522 LYS A O 1
ATOM 4061 N N . TRP A 1 523 ? -52.413 2.475 -1.809 1.00 86.88 523 TRP A N 1
ATOM 4062 C CA . TRP A 1 523 ? -53.301 2.594 -0.647 1.00 86.88 523 TRP A CA 1
ATOM 4063 C C . TRP A 1 523 ? -53.113 1.431 0.338 1.00 86.88 523 TRP A C 1
ATOM 4065 O O . TRP A 1 523 ? -52.832 1.674 1.507 1.00 86.88 523 TRP A O 1
ATOM 4075 N N . MET A 1 524 ? -53.126 0.184 -0.147 1.00 84.75 524 MET A N 1
ATOM 4076 C CA . MET A 1 524 ? -52.890 -1.010 0.679 1.00 84.75 524 MET A CA 1
ATOM 4077 C C . MET A 1 524 ? -51.520 -0.979 1.363 1.00 84.75 524 MET A C 1
ATOM 4079 O O . MET A 1 524 ? -51.422 -1.238 2.561 1.00 84.75 524 MET A O 1
ATOM 4083 N N . LYS A 1 525 ? -50.462 -0.598 0.630 1.00 87.44 525 LYS A N 1
ATOM 4084 C CA . LYS A 1 525 ? -49.113 -0.426 1.194 1.00 87.44 525 LYS A CA 1
ATOM 4085 C C . LYS A 1 525 ? -49.104 0.625 2.303 1.00 87.44 525 LYS A C 1
ATOM 4087 O O . LYS A 1 525 ? -48.544 0.396 3.369 1.00 87.44 525 LYS A O 1
ATOM 4092 N N . ARG A 1 526 ? -49.757 1.769 2.088 1.00 90.88 526 ARG A N 1
ATOM 4093 C CA . ARG A 1 526 ? -49.827 2.848 3.082 1.00 90.88 526 ARG A CA 1
ATOM 4094 C C . ARG A 1 526 ? -50.594 2.413 4.336 1.00 90.88 526 ARG A C 1
ATOM 4096 O O . ARG A 1 526 ? -50.130 2.692 5.442 1.00 90.88 526 ARG A O 1
ATOM 4103 N N . SER A 1 527 ? -51.707 1.698 4.180 1.00 89.56 527 SER A N 1
ATOM 4104 C CA . SER A 1 527 ? -52.497 1.155 5.293 1.00 89.56 527 SER A CA 1
ATOM 4105 C C . SER A 1 527 ? -51.711 0.114 6.091 1.00 89.56 527 SER A C 1
ATOM 4107 O O . SER A 1 527 ? -51.611 0.236 7.310 1.00 89.56 527 SER A O 1
ATOM 4109 N N . TYR A 1 528 ? -51.061 -0.837 5.412 1.00 91.19 528 TYR A N 1
ATOM 4110 C CA . TYR A 1 528 ? -50.193 -1.834 6.044 1.00 91.19 528 TYR A CA 1
ATOM 4111 C C . TYR A 1 528 ? -49.091 -1.182 6.890 1.00 91.19 528 TYR A C 1
ATOM 4113 O O . TYR A 1 528 ? -48.952 -1.480 8.074 1.00 91.19 528 TYR A O 1
ATOM 4121 N N . ILE A 1 529 ? -48.355 -0.226 6.312 1.00 92.19 529 ILE A N 1
ATOM 4122 C CA . ILE A 1 529 ? -47.273 0.473 7.016 1.00 92.19 529 ILE A CA 1
ATOM 4123 C C . ILE A 1 529 ? -47.803 1.299 8.194 1.00 92.19 529 ILE A C 1
ATOM 4125 O O . ILE A 1 529 ? -47.161 1.356 9.238 1.00 92.19 529 ILE A O 1
ATOM 4129 N N . SER A 1 530 ? -48.992 1.895 8.067 1.00 92.88 530 SER A N 1
ATOM 4130 C CA . SER A 1 530 ? -49.631 2.629 9.168 1.00 92.88 530 SER A CA 1
ATOM 4131 C C . SER A 1 530 ? -49.956 1.713 10.348 1.00 92.88 530 SER A C 1
ATOM 4133 O O . SER A 1 530 ? -49.671 2.067 11.490 1.00 92.88 530 SER A O 1
ATOM 4135 N N . ILE A 1 531 ? -50.502 0.524 10.074 1.00 91.69 531 ILE A N 1
ATOM 4136 C CA . ILE A 1 531 ? -50.812 -0.486 11.095 1.00 91.69 531 ILE A CA 1
ATOM 4137 C C . ILE A 1 531 ? -49.525 -0.994 11.752 1.00 91.69 531 ILE A C 1
ATOM 4139 O O . ILE A 1 531 ? -49.457 -1.079 12.977 1.00 91.69 531 ILE A O 1
ATOM 4143 N N . MET A 1 532 ? -48.488 -1.278 10.959 1.00 91.06 532 MET A N 1
ATOM 4144 C CA . MET A 1 532 ? -47.197 -1.743 11.473 1.00 91.06 532 MET A CA 1
ATOM 4145 C C . MET A 1 532 ? -46.522 -0.711 12.368 1.00 91.06 532 MET A C 1
ATOM 4147 O O . MET A 1 532 ? -46.150 -1.039 13.488 1.00 91.06 532 MET A O 1
ATOM 4151 N N . LEU A 1 533 ? -46.425 0.545 11.937 1.00 92.88 533 LEU A N 1
ATOM 4152 C CA . LEU A 1 533 ? -45.829 1.607 12.749 1.00 92.88 533 LEU A CA 1
ATOM 4153 C C . LEU A 1 533 ? -46.632 1.877 14.029 1.00 92.88 533 LEU A C 1
ATOM 4155 O O . LEU A 1 533 ? -46.046 2.065 15.094 1.00 92.88 533 LEU A O 1
ATOM 4159 N N . TRP A 1 534 ? -47.966 1.827 13.958 1.00 93.62 534 TRP A N 1
ATOM 4160 C CA . TRP A 1 534 ? -48.817 1.913 15.146 1.00 93.62 534 TRP A CA 1
ATOM 4161 C C . TRP A 1 534 ? -48.540 0.769 16.130 1.00 93.62 534 TRP A C 1
ATOM 4163 O O . TRP A 1 534 ? -48.363 1.011 17.328 1.00 93.62 534 TRP A O 1
ATOM 4173 N N . PHE A 1 535 ? -48.456 -0.462 15.625 1.00 90.88 535 PHE A N 1
ATOM 4174 C CA . PHE A 1 535 ? -48.212 -1.643 16.443 1.00 90.88 535 PHE A CA 1
ATOM 4175 C C . PHE A 1 535 ? -46.808 -1.633 17.057 1.00 90.88 535 PHE A C 1
ATOM 4177 O O . PHE A 1 535 ? -46.668 -1.869 18.254 1.00 90.88 535 PHE A O 1
ATOM 4184 N N . VAL A 1 536 ? -45.778 -1.296 16.276 1.00 91.06 536 VAL A N 1
ATOM 4185 C CA . VAL A 1 536 ? -44.389 -1.193 16.748 1.00 91.06 536 VAL A CA 1
ATOM 4186 C C . VAL A 1 536 ? -44.272 -0.143 17.852 1.00 91.06 536 VAL A C 1
ATOM 4188 O O . VAL A 1 536 ? -43.717 -0.441 18.909 1.00 91.06 536 VAL A O 1
ATOM 4191 N N . GLY A 1 537 ? -44.862 1.044 17.678 1.00 93.00 537 GLY A N 1
ATOM 4192 C CA . GLY A 1 537 ? -44.858 2.081 18.715 1.00 93.00 537 GLY A CA 1
ATOM 4193 C C . GLY A 1 537 ? -45.519 1.617 20.021 1.00 93.00 537 GLY A C 1
ATOM 4194 O O . GLY A 1 537 ? -44.952 1.767 21.109 1.00 93.00 537 GLY A O 1
ATOM 4195 N N . ARG A 1 538 ? -46.689 0.969 19.929 1.00 92.38 538 ARG A N 1
ATOM 4196 C CA . ARG A 1 538 ? -47.382 0.370 21.086 1.00 92.38 538 ARG A CA 1
ATOM 4197 C C . ARG A 1 538 ? -46.564 -0.741 21.744 1.00 92.38 538 ARG A C 1
ATOM 4199 O O . ARG A 1 538 ? -46.476 -0.787 22.972 1.00 92.38 538 ARG A O 1
ATOM 4206 N N . ALA A 1 539 ? -45.937 -1.601 20.951 1.00 91.62 539 ALA A N 1
ATOM 4207 C CA . ALA A 1 539 ? -45.112 -2.691 21.446 1.00 91.62 539 ALA A CA 1
ATOM 4208 C C . ALA A 1 539 ? -43.850 -2.185 22.152 1.00 91.62 539 ALA A C 1
ATOM 4210 O O . ALA A 1 539 ? -43.501 -2.723 23.198 1.00 91.62 539 ALA A O 1
ATOM 4211 N N . MET A 1 540 ? -43.207 -1.121 21.660 1.00 93.44 540 MET A N 1
ATOM 4212 C CA . MET A 1 540 ? -42.079 -0.481 22.348 1.00 93.44 540 MET A CA 1
ATOM 4213 C C . MET A 1 540 ? -42.494 0.091 23.708 1.00 93.44 540 MET A C 1
ATOM 4215 O O . MET A 1 540 ? -41.804 -0.136 24.703 1.00 93.44 540 MET A O 1
ATOM 4219 N N . GLN A 1 541 ? -43.636 0.788 23.774 1.00 93.75 541 GLN A N 1
ATOM 4220 C CA . GLN A 1 541 ? -44.187 1.281 25.042 1.00 93.75 541 GLN A CA 1
ATOM 4221 C C . GLN A 1 541 ? -44.451 0.127 26.019 1.00 93.75 541 GLN A C 1
ATOM 4223 O O . GLN A 1 541 ? -44.094 0.218 27.194 1.00 93.75 541 GLN A O 1
ATOM 4228 N N . ALA A 1 542 ? -45.074 -0.954 25.544 1.00 91.69 542 ALA A N 1
ATOM 4229 C CA . ALA A 1 542 ? -45.351 -2.124 26.365 1.00 91.69 542 ALA A CA 1
ATOM 4230 C C . ALA A 1 542 ? -44.047 -2.777 26.844 1.00 91.69 542 ALA A C 1
ATOM 4232 O O . ALA A 1 542 ? -43.862 -2.957 28.046 1.00 91.69 542 ALA A O 1
ATOM 4233 N N . ALA A 1 543 ? -43.113 -3.059 25.933 1.00 90.25 543 ALA A N 1
ATOM 4234 C CA . ALA A 1 543 ? -41.838 -3.713 26.211 1.00 90.25 543 ALA A CA 1
ATOM 4235 C C . ALA A 1 543 ? -40.989 -2.952 27.237 1.00 90.25 543 ALA A C 1
ATOM 4237 O O . ALA A 1 543 ? -40.415 -3.582 28.122 1.00 90.25 543 ALA A O 1
ATOM 4238 N N . ALA A 1 544 ? -41.000 -1.615 27.211 1.00 91.75 544 ALA A N 1
ATOM 4239 C CA . ALA A 1 544 ? -40.335 -0.787 28.220 1.00 91.75 544 ALA A CA 1
ATOM 4240 C C . ALA A 1 544 ? -40.843 -1.029 29.658 1.00 91.75 544 ALA A C 1
ATOM 4242 O O . ALA A 1 544 ? -40.123 -0.760 30.619 1.00 91.75 544 ALA A O 1
ATOM 4243 N N . LYS A 1 545 ? -42.068 -1.552 29.826 1.00 88.75 545 LYS A N 1
ATOM 4244 C CA . LYS A 1 545 ? -42.654 -1.898 31.133 1.00 88.75 545 LYS A CA 1
ATOM 4245 C C . LYS A 1 545 ? -42.452 -3.359 31.540 1.00 88.75 545 LYS A C 1
ATOM 4247 O O . LYS A 1 545 ? -42.631 -3.664 32.716 1.00 88.75 545 LYS A O 1
ATOM 4252 N N . VAL A 1 546 ? -42.183 -4.268 30.600 1.00 85.69 546 VAL A N 1
ATOM 4253 C CA . VAL A 1 546 ? -42.172 -5.726 30.860 1.00 85.69 546 VAL A CA 1
ATOM 4254 C C . VAL A 1 546 ? -40.826 -6.404 30.647 1.00 85.69 546 VAL A C 1
ATOM 4256 O O . VAL A 1 546 ? -40.568 -7.401 31.315 1.00 85.69 546 VAL A O 1
ATOM 4259 N N . ASP A 1 547 ? -39.945 -5.877 29.795 1.00 89.38 547 ASP A N 1
ATOM 4260 C CA . ASP A 1 547 ? -38.601 -6.427 29.612 1.00 89.38 547 ASP A CA 1
ATOM 4261 C C . ASP A 1 547 ? -37.540 -5.526 30.258 1.00 89.38 547 ASP A C 1
ATOM 4263 O O . ASP A 1 547 ? -37.397 -4.349 29.924 1.00 89.38 547 ASP A O 1
ATOM 4267 N N . LYS A 1 548 ? -36.756 -6.101 31.180 1.00 85.81 548 LYS A N 1
ATOM 4268 C CA . LYS A 1 548 ? -35.695 -5.381 31.905 1.00 85.81 548 LYS A CA 1
ATOM 4269 C C . LYS A 1 548 ? -34.608 -4.836 30.974 1.00 85.81 548 LYS A C 1
ATOM 4271 O O . LYS A 1 548 ? -34.047 -3.784 31.254 1.00 85.81 548 LYS A O 1
ATOM 4276 N N . GLY A 1 549 ? -34.296 -5.542 29.888 1.00 85.88 549 GLY A N 1
ATOM 4277 C CA . GLY A 1 549 ? -33.274 -5.105 28.943 1.00 85.88 549 GLY A CA 1
ATOM 4278 C C . GLY A 1 549 ? -33.761 -3.947 28.072 1.00 85.88 549 GLY A C 1
ATOM 4279 O O . GLY A 1 549 ? -33.042 -2.965 27.927 1.00 85.88 549 GLY A O 1
ATOM 4280 N N . VAL A 1 550 ? -35.002 -4.013 27.579 1.00 88.94 550 VAL A N 1
ATOM 4281 C CA . VAL A 1 550 ? -35.630 -2.891 26.859 1.00 88.94 550 VAL A CA 1
ATOM 4282 C C . VAL A 1 550 ? -35.720 -1.661 27.764 1.00 88.94 550 VAL A C 1
ATOM 4284 O O . VAL A 1 550 ? -35.376 -0.559 27.341 1.00 88.94 550 VAL A O 1
ATOM 4287 N N . LYS A 1 551 ? -36.109 -1.845 29.033 1.00 90.81 551 LYS A N 1
ATOM 4288 C CA . LYS A 1 551 ? -36.118 -0.769 30.032 1.00 90.81 551 LYS A CA 1
ATOM 4289 C C . LYS A 1 551 ? -34.734 -0.125 30.196 1.00 90.81 551 LYS A C 1
ATOM 4291 O O . LYS A 1 551 ? -34.644 1.097 30.141 1.00 90.81 551 LYS A O 1
ATOM 4296 N N . LYS A 1 552 ? -33.671 -0.927 30.323 1.00 89.88 552 LYS A N 1
ATOM 4297 C CA . LYS A 1 552 ? -32.286 -0.443 30.457 1.00 89.88 552 LYS A CA 1
ATOM 4298 C C . LYS A 1 552 ? -31.837 0.399 29.256 1.00 89.88 552 LYS A C 1
ATOM 4300 O O . LYS A 1 552 ? -31.211 1.440 29.431 1.00 89.88 552 LYS A O 1
ATOM 4305 N N . GLU A 1 553 ? -32.176 -0.008 28.034 1.00 90.75 553 GLU A N 1
ATOM 4306 C CA . GLU A 1 553 ? -31.857 0.797 26.846 1.00 90.75 553 GLU A CA 1
ATOM 4307 C C . GLU A 1 553 ? -32.614 2.137 26.857 1.00 90.75 553 GLU A C 1
ATOM 4309 O O . GLU A 1 553 ? -32.019 3.180 26.586 1.00 90.75 553 GLU A O 1
ATOM 4314 N N . PHE A 1 554 ? -33.893 2.154 27.252 1.00 91.50 554 PHE A N 1
ATOM 4315 C CA . PHE A 1 554 ? -34.654 3.400 27.420 1.00 91.50 554 PHE A CA 1
ATOM 4316 C C . PHE A 1 554 ? -34.156 4.274 28.581 1.00 91.50 554 PHE A C 1
ATOM 4318 O O . PHE A 1 554 ? -34.305 5.495 28.524 1.00 91.50 554 PHE A O 1
ATOM 4325 N N . GLU A 1 555 ? -33.566 3.702 29.633 1.00 90.12 555 GLU A N 1
ATOM 4326 C CA . GLU A 1 555 ? -32.939 4.462 30.725 1.00 90.12 555 GLU A CA 1
ATOM 4327 C C . GLU A 1 555 ? -31.787 5.326 30.211 1.00 90.12 555 GLU A C 1
ATOM 4329 O O . GLU A 1 555 ? -31.671 6.469 30.647 1.00 90.12 555 GLU A O 1
ATOM 4334 N N . SER A 1 556 ? -31.039 4.847 29.209 1.00 88.38 556 SER A N 1
ATOM 4335 C CA . SER A 1 556 ? -29.967 5.627 28.584 1.00 88.38 556 SER A CA 1
ATOM 4336 C C . SER A 1 556 ? -30.469 6.881 27.858 1.00 88.38 556 SER A C 1
ATOM 4338 O O . SER A 1 556 ? -29.713 7.840 27.733 1.00 88.38 556 SER A O 1
ATOM 4340 N N . ILE A 1 557 ? -31.722 6.903 27.383 1.00 90.94 557 ILE A N 1
ATOM 4341 C CA . ILE A 1 557 ? -32.315 8.034 26.649 1.00 90.94 557 ILE A CA 1
ATOM 4342 C C . ILE A 1 557 ? -32.684 9.168 27.632 1.00 90.94 557 ILE A C 1
ATOM 4344 O O . ILE A 1 557 ? -33.272 8.876 28.672 1.00 90.94 557 ILE A O 1
ATOM 4348 N N . PRO A 1 558 ? -32.410 10.455 27.343 1.00 89.81 558 PRO A N 1
ATOM 4349 C CA . PRO A 1 558 ? -32.765 11.564 28.237 1.00 89.81 558 PRO A CA 1
ATOM 4350 C C . PRO A 1 558 ? -34.273 11.686 28.512 1.00 89.81 558 PRO A C 1
ATOM 4352 O O . PRO A 1 558 ? -35.111 11.315 27.688 1.00 89.81 558 PRO A O 1
ATOM 4355 N N . ALA A 1 559 ? -34.637 12.223 29.678 1.00 91.44 559 ALA A N 1
ATOM 4356 C CA . ALA A 1 559 ? -36.024 12.584 29.966 1.00 91.44 559 ALA A CA 1
ATOM 4357 C C . ALA A 1 559 ? -36.459 13.767 29.080 1.00 91.44 559 ALA A C 1
ATOM 4359 O O . ALA A 1 559 ? -35.680 14.679 28.834 1.00 91.44 559 ALA A O 1
ATOM 4360 N N . GLY A 1 560 ? -37.694 13.738 28.582 1.00 89.69 560 GLY A N 1
ATOM 4361 C CA . GLY A 1 560 ? -38.212 14.698 27.599 1.00 89.69 560 GLY A CA 1
ATOM 4362 C C . GLY A 1 560 ? -37.947 14.327 26.134 1.00 89.69 560 GLY A C 1
ATOM 4363 O O . GLY A 1 560 ? -38.546 14.939 25.256 1.00 89.69 560 GLY A O 1
ATOM 4364 N N . PHE A 1 561 ? -37.120 13.310 25.861 1.00 93.25 561 PHE A N 1
ATOM 4365 C CA . PHE A 1 561 ? -36.697 12.957 24.503 1.00 93.25 561 PHE A CA 1
ATOM 4366 C C . PHE A 1 561 ? -37.845 12.404 23.646 1.00 93.25 561 PHE A C 1
ATOM 4368 O O . PHE A 1 561 ? -38.519 11.435 24.026 1.00 93.25 561 PHE A O 1
ATOM 4375 N N . ARG A 1 562 ? -38.034 12.977 22.456 1.00 94.69 562 ARG A N 1
ATOM 4376 C CA . ARG A 1 562 ? -39.045 12.602 21.462 1.00 94.69 562 ARG A CA 1
ATOM 4377 C C . ARG A 1 562 ? -38.382 12.163 20.166 1.00 94.69 562 ARG A C 1
ATOM 4379 O O . ARG A 1 562 ? -37.610 12.904 19.564 1.00 94.69 562 ARG A O 1
ATOM 4386 N N . PHE A 1 563 ? -38.755 10.984 19.675 1.00 95.00 563 PHE A N 1
ATOM 4387 C CA . PHE A 1 563 ? -38.275 10.492 18.386 1.00 95.00 563 PHE A CA 1
ATOM 4388 C C . PHE A 1 563 ? -39.398 9.991 17.490 1.00 95.00 563 PHE A C 1
ATOM 4390 O O . PHE A 1 563 ? -40.479 9.622 17.954 1.00 95.00 563 PHE A O 1
ATOM 4397 N N . SER A 1 564 ? -39.128 9.968 16.187 1.00 94.81 564 SER A N 1
ATOM 4398 C CA . SER A 1 564 ? -40.039 9.415 15.187 1.00 94.81 564 SER A CA 1
ATOM 4399 C C . SER A 1 564 ? -39.354 8.399 14.283 1.00 94.81 564 SER A C 1
ATOM 4401 O O . SER A 1 564 ? -38.179 8.550 13.955 1.00 94.81 564 SER A O 1
ATOM 4403 N N . LEU A 1 565 ? -40.121 7.398 13.855 1.00 94.50 565 LEU A N 1
ATOM 4404 C CA . LEU A 1 565 ? -39.789 6.505 12.748 1.00 94.50 565 LEU A CA 1
ATOM 4405 C C . LEU A 1 565 ? -40.931 6.580 11.736 1.00 94.50 565 LEU A C 1
ATOM 4407 O O . LEU A 1 565 ? -42.084 6.347 12.098 1.00 94.50 565 LEU A O 1
ATOM 4411 N N . GLY A 1 566 ? -40.649 6.918 10.483 1.00 93.31 566 GLY A N 1
ATOM 4412 C CA . GLY A 1 566 ? -41.715 7.079 9.497 1.00 93.31 566 GLY A CA 1
ATOM 4413 C C . GLY A 1 566 ? -41.252 7.161 8.056 1.00 93.31 566 GLY A C 1
ATOM 4414 O O . GLY A 1 566 ? -40.062 7.122 7.758 1.00 93.31 566 GLY A O 1
ATOM 4415 N N . VAL A 1 567 ? -42.219 7.265 7.150 1.00 93.31 567 VAL A N 1
ATOM 4416 C CA . VAL A 1 567 ? -42.003 7.292 5.700 1.00 93.31 567 VAL A CA 1
ATOM 4417 C C . VAL A 1 567 ? -42.077 8.724 5.174 1.00 93.31 567 VAL A C 1
ATOM 4419 O O . VAL A 1 567 ? -43.021 9.458 5.461 1.00 93.31 567 VAL A O 1
ATOM 4422 N N . SER A 1 568 ? -41.098 9.114 4.364 1.00 87.25 568 SER A N 1
ATOM 4423 C CA . SER A 1 568 ? -41.032 10.402 3.671 1.00 87.25 568 SER A CA 1
ATOM 4424 C C . SER A 1 568 ? -41.436 10.262 2.191 1.00 87.25 568 SER A C 1
ATOM 4426 O O . SER A 1 568 ? -41.276 9.175 1.632 1.00 87.25 568 SER A O 1
ATOM 4428 N N . PRO A 1 569 ? -41.941 11.328 1.537 1.00 82.81 569 PRO A N 1
ATOM 4429 C CA . PRO A 1 569 ? -42.530 12.531 2.129 1.00 82.81 569 PRO A CA 1
ATOM 4430 C C . PRO A 1 569 ? -43.980 12.282 2.582 1.00 82.81 569 PRO A C 1
ATOM 4432 O O . PRO A 1 569 ? -44.759 11.620 1.895 1.00 82.81 569 PRO A O 1
ATOM 4435 N N . GLY A 1 570 ? -44.357 12.816 3.751 1.00 81.25 570 GLY A N 1
ATOM 4436 C CA . GLY A 1 570 ? -45.746 12.811 4.238 1.00 81.25 570 GLY A CA 1
ATOM 4437 C C . GLY A 1 570 ? -46.398 11.424 4.351 1.00 81.25 570 GLY A C 1
ATOM 4438 O O . GLY A 1 570 ? -47.608 11.293 4.145 1.00 81.25 570 GLY A O 1
ATOM 4439 N N . GLY A 1 571 ? -45.614 10.375 4.602 1.00 87.56 571 GLY A N 1
ATOM 4440 C CA . GLY A 1 571 ? -46.089 9.006 4.776 1.00 87.56 571 GLY A CA 1
ATOM 4441 C C . GLY A 1 571 ? -46.438 8.672 6.232 1.00 87.56 571 GLY A C 1
ATOM 4442 O O . GLY A 1 571 ? -46.381 9.539 7.105 1.00 87.56 571 GLY A O 1
ATOM 4443 N N . PRO A 1 572 ? -46.846 7.421 6.509 1.00 93.81 572 PRO A N 1
ATOM 4444 C CA . PRO A 1 572 ? -47.141 6.982 7.869 1.00 93.81 572 PRO A CA 1
ATOM 4445 C C . PRO A 1 572 ? -45.903 7.072 8.768 1.00 93.81 572 PRO A C 1
ATOM 4447 O O . PRO A 1 572 ? -44.784 6.830 8.315 1.00 93.81 572 PRO A O 1
ATOM 4450 N N . ALA A 1 573 ? -46.107 7.397 10.040 1.00 94.06 573 ALA A N 1
ATOM 4451 C CA . ALA A 1 573 ? -45.052 7.499 11.040 1.00 94.06 573 ALA A CA 1
ATOM 4452 C C . ALA A 1 573 ? -45.543 6.972 12.393 1.00 94.06 573 ALA A C 1
ATOM 4454 O O . ALA A 1 573 ? -46.747 6.850 12.616 1.00 94.06 573 ALA A O 1
ATOM 4455 N N . MET A 1 574 ? -44.604 6.694 13.290 1.00 95.06 574 MET A N 1
ATOM 4456 C CA . MET A 1 574 ? -44.825 6.531 14.722 1.00 95.06 574 MET A CA 1
ATOM 4457 C C . MET A 1 574 ? -43.981 7.553 15.480 1.00 95.06 574 MET A C 1
ATOM 4459 O O . MET A 1 574 ? -42.850 7.841 15.084 1.00 95.06 574 MET A O 1
ATOM 4463 N N . VAL A 1 575 ? -44.521 8.090 16.571 1.00 95.38 575 VAL A N 1
ATOM 4464 C CA . VAL A 1 575 ? -43.838 9.037 17.455 1.00 95.38 575 VAL A CA 1
ATOM 4465 C C . VAL A 1 575 ? -43.830 8.495 18.875 1.00 95.38 575 VAL A C 1
ATOM 4467 O O . VAL A 1 575 ? -44.865 8.082 19.401 1.00 95.38 575 VAL A O 1
ATOM 4470 N N . MET A 1 576 ? -42.656 8.524 19.495 1.00 95.50 576 MET A N 1
ATOM 4471 C CA . MET A 1 576 ? -42.400 8.054 20.851 1.00 95.50 576 MET A CA 1
ATOM 4472 C C . MET A 1 576 ? -41.854 9.199 21.704 1.00 95.50 576 MET A C 1
ATOM 4474 O O . MET A 1 576 ? -41.124 10.055 21.208 1.00 95.50 576 MET A O 1
ATOM 4478 N N . GLU A 1 577 ? -42.185 9.199 22.991 1.00 94.44 577 GLU A N 1
ATOM 4479 C CA . GLU A 1 577 ? -41.730 10.183 23.975 1.00 94.44 577 GLU A CA 1
ATOM 4480 C C . GLU A 1 577 ? -41.303 9.478 25.262 1.00 94.44 577 GLU A C 1
ATOM 4482 O O . GLU A 1 577 ? -42.066 8.689 25.829 1.00 94.44 577 GLU A O 1
ATOM 4487 N N . LYS A 1 578 ? -40.104 9.788 25.760 1.00 93.75 578 LYS A N 1
ATOM 4488 C CA . LYS A 1 578 ? -39.751 9.539 27.157 1.00 93.75 578 LYS A CA 1
ATOM 4489 C C . LYS A 1 578 ? -40.141 10.780 27.946 1.00 93.75 578 LYS A C 1
ATOM 4491 O O . LYS A 1 578 ? -39.498 11.813 27.848 1.00 93.75 578 LYS A O 1
ATOM 4496 N N . THR A 1 579 ? -41.225 10.694 28.704 1.00 90.50 579 THR A N 1
ATOM 4497 C CA . THR A 1 579 ? -41.741 11.811 29.511 1.00 90.50 579 THR A CA 1
ATOM 4498 C C . THR A 1 579 ? -40.704 12.305 30.528 1.00 90.50 579 THR A C 1
ATOM 4500 O O . THR A 1 579 ? -39.787 11.566 30.892 1.00 90.50 579 THR A O 1
ATOM 4503 N N . ALA A 1 580 ? -40.883 13.524 31.046 1.00 85.75 580 ALA A N 1
ATOM 4504 C CA . ALA A 1 580 ? -40.054 14.069 32.128 1.00 85.75 580 ALA A CA 1
ATOM 4505 C C . ALA A 1 580 ? -40.004 13.142 33.363 1.00 85.75 580 ALA A C 1
ATOM 4507 O O . ALA A 1 580 ? -38.968 13.004 34.000 1.00 85.75 580 ALA A O 1
ATOM 4508 N N . ALA A 1 581 ? -41.092 12.414 33.635 1.00 84.69 581 ALA A N 1
ATOM 4509 C CA . ALA A 1 581 ? -41.181 11.409 34.698 1.00 84.69 581 ALA A CA 1
ATOM 4510 C C . ALA A 1 581 ? -40.529 10.051 34.338 1.00 84.69 581 ALA A C 1
ATOM 4512 O O . ALA A 1 581 ? -40.803 9.037 34.979 1.00 84.69 581 ALA A O 1
ATOM 4513 N N . GLY A 1 582 ? -39.746 9.978 33.256 1.00 84.69 582 GLY A N 1
ATOM 4514 C CA . GLY A 1 582 ? -39.035 8.774 32.813 1.00 84.69 582 GLY A CA 1
ATOM 4515 C C . GLY A 1 582 ? -39.902 7.701 32.142 1.00 84.69 582 GLY A C 1
ATOM 4516 O O . GLY A 1 582 ? -39.371 6.686 31.691 1.00 84.69 582 GLY A O 1
ATOM 4517 N N . ARG A 1 583 ? -41.224 7.898 32.036 1.00 88.88 583 ARG A N 1
ATOM 4518 C CA . ARG A 1 583 ? -42.142 6.941 31.388 1.00 88.88 583 ARG A CA 1
ATOM 4519 C C . ARG A 1 583 ? -42.038 7.011 29.866 1.00 88.88 583 ARG A C 1
ATOM 4521 O O . ARG A 1 583 ? -42.050 8.107 29.314 1.00 88.88 583 ARG A O 1
ATOM 4528 N N . VAL A 1 584 ? -42.025 5.856 29.203 1.00 92.88 584 VAL A N 1
ATOM 4529 C CA . VAL A 1 584 ? -42.056 5.732 27.736 1.00 92.88 584 VAL A CA 1
ATOM 4530 C C . VAL A 1 584 ? -43.504 5.719 27.251 1.00 92.88 584 VAL A C 1
ATOM 4532 O O . VAL A 1 584 ? -44.320 4.955 27.772 1.00 92.88 584 VAL A O 1
ATOM 4535 N N . LYS A 1 585 ? -43.825 6.554 26.260 1.00 92.94 585 LYS A N 1
ATOM 4536 C CA . LYS A 1 585 ? -45.174 6.723 25.713 1.00 92.94 585 LYS A CA 1
ATOM 4537 C C . LYS A 1 585 ? -45.159 6.753 24.183 1.00 92.94 585 LYS A C 1
ATOM 4539 O O . LYS A 1 585 ? -44.373 7.480 23.583 1.00 92.94 585 LYS A O 1
ATOM 4544 N N . TYR A 1 586 ? -46.069 6.010 23.561 1.00 93.88 586 TYR A N 1
ATOM 4545 C CA . TYR A 1 586 ? -46.435 6.151 22.157 1.00 93.88 586 TYR A CA 1
ATOM 4546 C C . TYR A 1 586 ? -47.404 7.327 22.008 1.00 93.88 586 TYR A C 1
ATOM 4548 O O . TYR A 1 586 ? -48.483 7.344 22.602 1.00 93.88 586 TYR A O 1
ATOM 4556 N N . VAL A 1 587 ? -46.990 8.337 21.247 1.00 91.12 587 VAL A N 1
ATOM 4557 C CA . VAL A 1 587 ? -47.704 9.613 21.100 1.00 91.12 587 VAL A CA 1
ATOM 4558 C C . VAL A 1 587 ? -48.699 9.571 19.938 1.00 91.12 587 VAL A C 1
ATOM 4560 O O . VAL A 1 587 ? -49.720 10.252 19.984 1.00 91.12 587 VAL A O 1
ATOM 4563 N N . GLY A 1 588 ? -48.438 8.751 18.918 1.00 90.56 588 GLY A N 1
ATOM 4564 C CA . GLY A 1 588 ? -49.303 8.602 17.748 1.00 90.56 588 GLY A CA 1
ATOM 4565 C C . GLY A 1 588 ? -48.529 8.677 16.436 1.00 90.56 588 GLY A C 1
ATOM 4566 O O . GLY A 1 588 ? -47.313 8.498 16.406 1.00 90.56 588 GLY A O 1
ATOM 4567 N N . SER A 1 589 ? -49.244 8.955 15.342 1.00 87.31 589 SER A N 1
ATOM 4568 C CA . SER A 1 589 ? -48.684 8.968 13.984 1.00 87.31 589 SER A CA 1
ATOM 4569 C C . SER A 1 589 ? -48.186 10.332 13.502 1.00 87.31 589 SER A C 1
ATOM 4571 O O . SER A 1 589 ? -47.645 10.447 12.403 1.00 87.31 589 SER A O 1
ATOM 4573 N N . LYS A 1 590 ? -48.364 11.379 14.315 1.00 84.06 590 LYS A N 1
ATOM 4574 C CA . LYS A 1 590 ? -47.900 12.742 14.041 1.00 84.06 590 LYS A CA 1
ATOM 4575 C C . LYS A 1 590 ? -47.226 13.336 15.285 1.00 84.06 590 LYS A C 1
ATOM 4577 O O . LYS A 1 590 ? -47.642 13.025 16.398 1.00 84.06 590 LYS A O 1
ATOM 4582 N N . PRO A 1 591 ? -46.230 14.226 15.118 1.00 75.81 591 PRO A N 1
ATOM 4583 C CA . PRO A 1 591 ? -45.496 14.828 16.236 1.00 75.81 591 PRO A CA 1
ATOM 4584 C C . PRO A 1 591 ? -46.317 15.793 17.108 1.00 75.81 591 PRO A C 1
ATOM 4586 O O . PRO A 1 591 ? -45.904 16.088 18.231 1.00 75.81 591 PRO A O 1
ATOM 4589 N N . GLY A 1 592 ? -47.485 16.246 16.631 1.00 74.12 592 GLY A N 1
ATOM 4590 C CA . GLY A 1 592 ? -48.442 17.025 17.428 1.00 74.12 592 GLY A CA 1
ATOM 4591 C C . GLY A 1 592 ? -47.937 18.411 17.840 1.00 74.12 592 GLY A C 1
ATOM 4592 O O . GLY A 1 592 ? -48.232 18.855 18.941 1.00 74.12 592 GLY A O 1
ATOM 4593 N N . GLY A 1 593 ? -47.128 19.061 16.995 1.00 71.69 593 GLY A N 1
ATOM 4594 C CA . GLY A 1 593 ? -46.634 20.428 17.212 1.00 71.69 593 GLY A CA 1
ATOM 4595 C C . GLY A 1 593 ? -45.427 20.564 18.147 1.00 71.69 593 GLY A C 1
ATOM 4596 O O . GLY A 1 593 ? -44.823 21.629 18.182 1.00 71.69 593 GLY A O 1
ATOM 4597 N N . LYS A 1 594 ? -45.019 19.505 18.860 1.00 83.38 594 LYS A N 1
ATOM 4598 C CA . LYS A 1 594 ? -43.771 19.517 19.642 1.00 83.38 594 LYS A CA 1
ATOM 4599 C C . LYS A 1 594 ? -42.566 19.121 18.776 1.00 83.38 594 LYS A C 1
ATOM 4601 O O . LYS A 1 594 ? -42.726 18.255 17.906 1.00 83.38 594 LYS A O 1
ATOM 4606 N N . PRO A 1 595 ? -41.373 19.698 19.018 1.00 86.81 595 PRO A N 1
ATOM 4607 C CA . PRO A 1 595 ? -40.161 19.320 18.300 1.00 86.81 595 PRO A CA 1
ATOM 4608 C C . PRO A 1 595 ? -39.808 17.841 18.524 1.00 86.81 595 PRO A C 1
ATOM 4610 O O . PRO A 1 595 ? -40.222 17.219 19.505 1.00 86.81 595 PRO A O 1
ATOM 4613 N N . LEU A 1 596 ? -39.081 17.274 17.562 1.00 91.06 596 LEU A N 1
ATOM 4614 C CA . LEU A 1 596 ? -38.534 15.919 17.622 1.00 91.06 596 LEU A CA 1
ATOM 4615 C C . LEU A 1 596 ? -37.017 16.030 17.733 1.00 91.06 596 LEU A C 1
ATOM 4617 O O . LEU A 1 596 ? -36.408 16.661 16.872 1.00 91.06 596 LEU A O 1
ATOM 4621 N N . ASP A 1 597 ? -36.439 15.371 18.731 1.00 93.06 597 ASP A N 1
ATOM 4622 C CA . ASP A 1 597 ? -34.991 15.304 18.952 1.00 93.06 597 ASP A CA 1
ATOM 4623 C C . ASP A 1 597 ? -34.308 14.338 17.971 1.00 93.06 597 ASP A C 1
ATOM 4625 O O . ASP A 1 597 ? -33.128 14.474 17.657 1.00 93.06 597 ASP A O 1
ATOM 4629 N N . LEU A 1 598 ? -35.061 13.352 17.468 1.00 94.25 598 LEU A N 1
ATOM 4630 C CA . LEU A 1 598 ? -34.579 12.362 16.507 1.00 94.25 598 LEU A CA 1
ATOM 4631 C C . LEU A 1 598 ? -35.659 11.992 15.481 1.00 94.25 598 LEU A C 1
ATOM 4633 O O . LEU A 1 598 ? -36.793 11.642 15.823 1.00 94.25 598 LEU A O 1
ATOM 4637 N N . LYS A 1 599 ? -35.303 12.003 14.195 1.00 93.88 599 LYS A N 1
ATOM 4638 C CA . LYS A 1 599 ? -36.178 11.586 13.093 1.00 93.88 599 LYS A CA 1
ATOM 4639 C C . LYS A 1 599 ? -35.490 10.516 12.256 1.00 93.88 599 LYS A C 1
ATOM 4641 O O . LYS A 1 599 ? -34.503 10.776 11.579 1.00 93.88 599 LYS A O 1
ATOM 4646 N N . MET A 1 600 ? -36.051 9.315 12.262 1.00 93.50 600 MET A N 1
ATOM 4647 C CA . MET A 1 600 ? -35.644 8.209 11.402 1.00 93.50 600 MET A CA 1
ATOM 4648 C C . MET A 1 600 ? -36.637 8.121 10.240 1.00 93.50 600 MET A C 1
ATOM 4650 O O . MET A 1 600 ? -37.815 7.812 10.432 1.00 93.50 600 MET A O 1
ATOM 4654 N N . LYS A 1 601 ? -36.187 8.448 9.029 1.00 93.31 601 LYS A N 1
ATOM 4655 C CA . LYS A 1 601 ? -37.036 8.576 7.840 1.00 93.31 601 LYS A CA 1
ATOM 4656 C C . LYS A 1 601 ? -36.683 7.523 6.803 1.00 93.31 601 LYS A C 1
ATOM 4658 O O . LYS A 1 601 ? -35.543 7.444 6.366 1.00 93.31 601 LYS A O 1
ATOM 4663 N N . ILE A 1 602 ? -37.673 6.777 6.336 1.00 93.94 602 ILE A N 1
ATOM 4664 C CA . ILE A 1 602 ? -37.554 5.893 5.176 1.00 93.94 602 ILE A CA 1
ATOM 4665 C C . ILE A 1 602 ? -37.956 6.703 3.940 1.00 93.94 602 ILE A C 1
ATOM 4667 O O . ILE A 1 602 ? -39.061 7.243 3.902 1.00 93.94 602 ILE A O 1
ATOM 4671 N N . LYS A 1 603 ? -37.069 6.834 2.945 1.00 89.81 603 LYS A N 1
ATOM 4672 C CA . LYS A 1 603 ? -37.196 7.818 1.849 1.00 89.81 603 LYS A CA 1
ATOM 4673 C C . LYS A 1 603 ? -38.416 7.624 0.944 1.00 89.81 603 LYS A C 1
ATOM 4675 O O . LYS A 1 603 ? -38.798 8.563 0.256 1.00 89.81 603 LYS A O 1
ATOM 4680 N N . HIS A 1 604 ? -39.003 6.428 0.915 1.00 88.38 604 HIS A N 1
ATOM 4681 C CA . HIS A 1 604 ? -40.183 6.127 0.108 1.00 88.38 604 HIS A CA 1
ATOM 4682 C C . HIS A 1 604 ? -40.955 4.912 0.644 1.00 88.38 604 HIS A C 1
ATOM 4684 O O . HIS A 1 604 ? -40.421 4.062 1.361 1.00 88.38 604 HIS A O 1
ATOM 4690 N N . LEU A 1 605 ? -42.229 4.805 0.250 1.00 87.88 605 LEU A N 1
ATOM 4691 C CA . LEU A 1 605 ? -43.145 3.752 0.705 1.00 87.88 605 LEU A CA 1
ATOM 4692 C C . LEU A 1 605 ? -42.672 2.338 0.335 1.00 87.88 605 LEU A C 1
ATOM 4694 O O . LEU A 1 605 ? -42.847 1.419 1.126 1.00 87.88 605 LEU A O 1
ATOM 4698 N N . GLU A 1 606 ? -42.034 2.166 -0.825 1.00 84.38 606 GLU A N 1
ATOM 4699 C CA . GLU A 1 606 ? -41.487 0.861 -1.234 1.00 84.38 606 GLU A CA 1
ATOM 4700 C C . GLU A 1 606 ? -40.350 0.395 -0.320 1.00 84.38 606 GLU A C 1
ATOM 4702 O O . GLU A 1 606 ? -40.297 -0.773 0.046 1.00 84.38 606 GLU A O 1
ATOM 4707 N N . GLY A 1 607 ? -39.488 1.314 0.127 1.00 85.62 607 GLY A N 1
ATOM 4708 C CA . GLY A 1 607 ? -38.433 1.001 1.083 1.00 85.62 607 GLY A CA 1
ATOM 4709 C C . GLY A 1 607 ? -39.046 0.565 2.406 1.00 85.62 607 GLY A C 1
ATOM 4710 O O . GLY A 1 607 ? -38.640 -0.437 2.976 1.00 85.62 607 GLY A O 1
ATOM 4711 N N . ALA A 1 608 ? -40.109 1.244 2.847 1.00 88.69 608 ALA A N 1
ATOM 4712 C CA . ALA A 1 608 ? -40.809 0.870 4.070 1.00 88.69 608 ALA A CA 1
ATOM 4713 C C . ALA A 1 608 ? -41.434 -0.526 3.970 1.00 88.69 608 ALA A C 1
ATOM 4715 O O . ALA A 1 608 ? -41.359 -1.292 4.923 1.00 88.69 608 ALA A O 1
ATOM 4716 N N . ILE A 1 609 ? -41.995 -0.895 2.816 1.00 88.31 609 ILE A N 1
ATOM 4717 C CA . ILE A 1 609 ? -42.497 -2.255 2.596 1.00 88.31 609 ILE A CA 1
ATOM 4718 C C . ILE A 1 609 ? -41.373 -3.278 2.726 1.00 88.31 609 ILE A C 1
ATOM 4720 O O . ILE A 1 609 ? -41.585 -4.284 3.394 1.00 88.31 609 ILE A O 1
ATOM 4724 N N . LEU A 1 610 ? -40.184 -3.016 2.179 1.00 83.38 610 LEU A N 1
ATOM 4725 C CA . LEU A 1 610 ? -39.047 -3.926 2.338 1.00 83.38 610 LEU A CA 1
ATOM 4726 C C . LEU A 1 610 ? -38.676 -4.126 3.816 1.00 83.38 610 LEU A C 1
ATOM 4728 O O . LEU A 1 610 ? -38.530 -5.266 4.252 1.00 83.38 610 LEU A O 1
ATOM 4732 N N . LEU A 1 611 ? -38.607 -3.054 4.612 1.00 83.44 611 LEU A N 1
ATOM 4733 C CA . LEU A 1 611 ? -38.302 -3.168 6.045 1.00 83.44 611 LEU A CA 1
ATOM 4734 C C . LEU A 1 611 ? -39.419 -3.886 6.820 1.00 83.44 611 LEU A C 1
ATOM 4736 O O . LEU A 1 611 ? -39.177 -4.870 7.511 1.00 83.44 611 LEU A O 1
ATOM 4740 N N . PHE A 1 612 ? -40.666 -3.436 6.673 1.00 85.94 612 PHE A N 1
ATOM 4741 C CA . PHE A 1 612 ? -41.804 -3.927 7.464 1.00 85.94 612 PHE A CA 1
ATOM 4742 C C . PHE A 1 612 ? -42.404 -5.246 6.957 1.00 85.94 612 PHE A C 1
ATOM 4744 O O . PHE A 1 612 ? -43.366 -5.748 7.536 1.00 85.94 612 PHE A O 1
ATOM 4751 N N . THR A 1 613 ? -41.860 -5.819 5.884 1.00 81.75 613 THR A N 1
ATOM 4752 C CA . THR A 1 613 ? -42.093 -7.221 5.495 1.00 81.75 613 THR A CA 1
ATOM 4753 C C . THR A 1 613 ? -40.859 -8.094 5.731 1.00 81.75 613 THR A C 1
ATOM 4755 O O . THR A 1 613 ? -40.832 -9.237 5.285 1.00 81.75 613 THR A O 1
ATOM 4758 N N . PHE A 1 614 ? -39.858 -7.573 6.457 1.00 79.38 614 PHE A N 1
ATOM 4759 C CA . PHE A 1 614 ? -38.614 -8.261 6.826 1.00 79.38 614 PHE A CA 1
ATOM 4760 C C . PHE A 1 614 ? -37.804 -8.751 5.626 1.00 79.38 614 PHE A C 1
ATOM 4762 O O . PHE A 1 614 ? -37.053 -9.721 5.710 1.00 79.38 614 PHE A O 1
ATOM 4769 N N . GLN A 1 615 ? -37.965 -8.058 4.502 1.00 72.31 615 GLN A N 1
ATOM 4770 C CA . GLN A 1 615 ? -37.175 -8.268 3.305 1.00 72.31 615 GLN A CA 1
ATOM 4771 C C . GLN A 1 615 ? -35.823 -7.549 3.414 1.00 72.31 615 GLN A C 1
ATOM 4773 O O . GLN A 1 615 ? -34.819 -8.000 2.876 1.00 72.31 615 GLN A O 1
ATOM 4778 N N . GLU A 1 616 ? -35.759 -6.445 4.153 1.00 73.69 616 GLU A N 1
ATOM 4779 C CA . GLU A 1 616 ? -34.537 -5.672 4.345 1.00 73.69 616 GLU A CA 1
ATOM 4780 C C . GLU A 1 616 ? -34.359 -5.290 5.816 1.00 73.69 616 GLU A C 1
ATOM 4782 O O . GLU A 1 616 ? -35.304 -4.844 6.461 1.00 73.69 616 GLU A O 1
ATOM 4787 N N . SER A 1 617 ? -33.145 -5.438 6.355 1.00 75.25 617 SER A N 1
ATOM 4788 C CA . SER A 1 617 ? -32.842 -4.954 7.706 1.00 75.25 617 SER A CA 1
ATOM 4789 C C . SER A 1 617 ? -32.559 -3.454 7.702 1.00 75.25 617 SER A C 1
ATOM 4791 O O . SER A 1 617 ? -32.063 -2.893 6.719 1.00 75.25 617 SER A O 1
ATOM 4793 N N . THR A 1 618 ? -32.779 -2.806 8.844 1.00 75.00 618 THR A N 1
ATOM 4794 C CA . THR A 1 618 ? -32.514 -1.373 9.038 1.00 75.00 618 THR A CA 1
ATOM 4795 C C . THR A 1 618 ? -31.075 -0.986 8.668 1.00 75.00 618 THR A C 1
ATOM 4797 O O . THR A 1 618 ? -30.849 0.048 8.045 1.00 75.00 618 THR A O 1
ATOM 4800 N N . ALA A 1 619 ? -30.089 -1.838 8.974 1.00 68.06 619 ALA A N 1
ATOM 4801 C CA . ALA A 1 619 ? -28.685 -1.583 8.646 1.00 68.06 619 ALA A CA 1
ATOM 4802 C C . ALA A 1 619 ? -28.413 -1.584 7.129 1.00 68.06 619 ALA A C 1
ATOM 4804 O O . ALA A 1 619 ? -27.649 -0.753 6.640 1.00 68.06 619 ALA A O 1
ATOM 4805 N N . ILE A 1 620 ? -29.046 -2.496 6.381 1.00 69.81 620 ILE A N 1
ATOM 4806 C CA . ILE A 1 620 ? -28.914 -2.561 4.918 1.00 69.81 620 ILE A CA 1
ATOM 4807 C C . ILE A 1 620 ? -29.648 -1.379 4.277 1.00 69.81 620 ILE A C 1
ATOM 4809 O O . ILE A 1 620 ? -29.114 -0.755 3.362 1.00 69.81 620 ILE A O 1
ATOM 4813 N N . ALA A 1 621 ? -30.823 -1.018 4.799 1.00 77.62 621 ALA A N 1
ATOM 4814 C CA . ALA A 1 621 ? -31.579 0.135 4.327 1.00 77.62 621 ALA A CA 1
ATOM 4815 C C . ALA A 1 621 ? -30.791 1.449 4.457 1.00 77.62 621 ALA A C 1
ATOM 4817 O O . ALA A 1 621 ? -30.825 2.273 3.545 1.00 77.62 621 ALA A O 1
ATOM 4818 N N . VAL A 1 622 ? -30.043 1.634 5.552 1.00 76.00 622 VAL A N 1
ATOM 4819 C CA . VAL A 1 622 ? -29.118 2.771 5.715 1.00 76.00 622 VAL A CA 1
ATOM 4820 C C . VAL A 1 622 ? -27.962 2.684 4.717 1.00 76.00 622 VAL A C 1
ATOM 4822 O O . VAL A 1 622 ? -27.677 3.659 4.030 1.00 76.00 622 VAL A O 1
ATOM 4825 N N . ALA A 1 623 ? -27.328 1.514 4.576 1.00 70.50 623 ALA A N 1
ATOM 4826 C CA . ALA A 1 623 ? -26.203 1.325 3.654 1.00 70.50 623 ALA A CA 1
ATOM 4827 C C . ALA A 1 623 ? -26.572 1.557 2.175 1.00 70.50 623 ALA A C 1
ATOM 4829 O O . ALA A 1 623 ? -25.717 1.940 1.382 1.00 70.50 623 ALA A O 1
ATOM 4830 N N . ARG A 1 624 ? -27.839 1.334 1.804 1.00 76.69 624 ARG A N 1
ATOM 4831 C CA . ARG A 1 624 ? -28.387 1.580 0.459 1.00 76.69 624 ARG A CA 1
ATOM 4832 C C . ARG A 1 624 ? -29.070 2.938 0.308 1.00 76.69 624 ARG A C 1
ATOM 4834 O O . ARG A 1 624 ? -29.809 3.129 -0.653 1.00 76.69 624 ARG A O 1
ATOM 4841 N N . ASP A 1 625 ? -28.870 3.847 1.260 1.00 81.56 625 ASP A N 1
ATOM 4842 C CA . ASP A 1 625 ? -29.410 5.207 1.211 1.00 81.56 625 ASP A CA 1
ATOM 4843 C C . ASP A 1 625 ? -30.958 5.267 1.131 1.00 81.56 625 ASP A C 1
ATOM 4845 O O . ASP A 1 625 ? -31.556 6.207 0.610 1.00 81.56 625 ASP A O 1
ATOM 4849 N N . ARG A 1 626 ? -31.648 4.254 1.677 1.00 84.44 626 ARG A N 1
ATOM 4850 C CA . ARG A 1 626 ? -33.125 4.180 1.754 1.00 84.44 626 ARG A CA 1
ATOM 4851 C C . ARG A 1 626 ? -33.681 4.719 3.065 1.00 84.44 626 ARG A C 1
ATOM 4853 O O . ARG A 1 626 ? -34.869 5.038 3.135 1.00 84.44 626 ARG A O 1
ATOM 4860 N N . MET A 1 627 ? -32.843 4.821 4.093 1.00 89.00 627 MET A N 1
ATOM 4861 C CA . MET A 1 627 ? -33.193 5.384 5.392 1.00 89.00 627 MET A CA 1
ATOM 4862 C C . MET A 1 627 ? -32.222 6.504 5.766 1.00 89.00 627 MET A C 1
ATOM 4864 O O . MET A 1 627 ? -31.014 6.354 5.621 1.00 89.00 627 MET A O 1
ATOM 4868 N N . VAL A 1 628 ? -32.761 7.613 6.264 1.00 87.31 628 VAL A N 1
ATOM 4869 C CA . VAL A 1 628 ? -32.029 8.799 6.721 1.00 87.31 628 VAL A CA 1
ATOM 4870 C C . VAL A 1 628 ? -32.304 8.995 8.203 1.00 87.31 628 VAL A C 1
ATOM 4872 O O . VAL A 1 628 ? -33.426 8.786 8.668 1.00 87.31 628 VAL A O 1
ATOM 4875 N N . VAL A 1 629 ? -31.285 9.413 8.942 1.00 90.38 629 VAL A N 1
ATOM 4876 C CA . VAL A 1 629 ? -31.391 9.767 10.355 1.00 90.38 629 VAL A CA 1
ATOM 4877 C C . VAL A 1 629 ? -31.072 11.251 10.498 1.00 90.38 629 VAL A C 1
ATOM 4879 O O . VAL A 1 629 ? -30.000 11.688 10.098 1.00 90.38 629 VAL A O 1
ATOM 4882 N N . GLU A 1 630 ? -32.002 12.015 11.064 1.00 89.31 630 GLU A N 1
ATOM 4883 C CA . GLU A 1 630 ? -31.809 13.417 11.447 1.00 89.31 630 GLU A CA 1
ATOM 4884 C C . GLU A 1 630 ? -31.831 13.502 12.978 1.00 89.31 630 GLU A C 1
ATOM 4886 O O . GLU A 1 630 ? -32.864 13.223 13.591 1.00 89.31 630 GLU A O 1
ATOM 4891 N N . GLY A 1 631 ? -30.704 13.857 13.593 1.00 88.69 631 GLY A N 1
ATOM 4892 C CA . GLY A 1 631 ? -30.533 13.925 15.048 1.00 88.69 631 GLY A CA 1
ATOM 4893 C C . GLY A 1 631 ? -29.279 13.187 15.521 1.00 88.69 631 GLY A C 1
ATOM 4894 O O . GLY A 1 631 ? -28.406 12.844 14.727 1.00 88.69 631 GLY A O 1
ATOM 4895 N N . ASP A 1 632 ? -29.200 12.934 16.825 1.00 83.44 632 ASP A N 1
ATOM 4896 C CA . ASP A 1 632 ? -28.064 12.276 17.482 1.00 83.44 632 ASP A CA 1
ATOM 4897 C C . ASP A 1 632 ? -27.929 10.794 17.045 1.00 83.44 632 ASP A C 1
ATOM 4899 O O . ASP A 1 632 ? -28.794 9.954 17.323 1.00 83.44 632 ASP A O 1
ATOM 4903 N N . VAL A 1 633 ? -26.836 10.463 16.340 1.00 83.19 633 VAL A N 1
ATOM 4904 C CA . VAL A 1 633 ? -26.559 9.123 15.783 1.00 83.19 633 VAL A CA 1
ATOM 4905 C C . VAL A 1 633 ? -26.396 8.057 16.877 1.00 83.19 633 VAL A C 1
ATOM 4907 O O . VAL A 1 633 ? -27.049 7.013 16.768 1.00 83.19 633 VAL A O 1
ATOM 4910 N N . PRO A 1 634 ? -25.601 8.266 17.948 1.00 84.62 634 PRO A N 1
ATOM 4911 C CA . PRO A 1 634 ? -25.630 7.412 19.134 1.00 84.62 634 PRO A CA 1
ATOM 4912 C C . PRO A 1 634 ? -27.045 7.085 19.632 1.00 84.62 634 PRO A C 1
ATOM 4914 O O . PRO A 1 634 ? -27.350 5.919 19.909 1.00 84.62 634 PRO A O 1
ATOM 4917 N N . ARG A 1 635 ? -27.947 8.075 19.686 1.00 89.62 635 ARG A N 1
ATOM 4918 C CA . ARG A 1 635 ? -29.344 7.861 20.114 1.00 89.62 635 ARG A CA 1
ATOM 4919 C C . ARG A 1 635 ? -30.146 7.078 19.092 1.00 89.62 635 ARG A C 1
ATOM 4921 O O . ARG A 1 635 ? -30.916 6.203 19.485 1.00 89.62 635 ARG A O 1
ATOM 4928 N N . ALA A 1 636 ? -29.926 7.318 17.804 1.00 88.88 636 ALA A N 1
ATOM 4929 C CA . ALA A 1 636 ? -30.508 6.509 16.741 1.00 88.88 636 ALA A CA 1
ATOM 4930 C C . ALA A 1 636 ? -30.098 5.035 16.866 1.00 88.88 636 ALA A C 1
ATOM 4932 O O . ALA A 1 636 ? -30.949 4.151 16.798 1.00 88.88 636 ALA A O 1
ATOM 4933 N N . CYS A 1 637 ? -28.822 4.762 17.144 1.00 86.00 637 CYS A N 1
ATOM 4934 C CA . CYS A 1 637 ? -28.325 3.411 17.397 1.00 86.00 637 CYS A CA 1
ATOM 4935 C C . CYS A 1 637 ? -28.990 2.768 18.624 1.00 86.00 637 CYS A C 1
ATOM 4937 O O . CYS A 1 637 ? -29.321 1.583 18.581 1.00 86.00 637 CYS A O 1
ATOM 4939 N N . THR A 1 638 ? -29.231 3.527 19.698 1.00 89.38 638 THR A N 1
ATOM 4940 C CA . THR A 1 638 ? -30.007 3.047 20.855 1.00 89.38 638 THR A CA 1
ATOM 4941 C C . THR A 1 638 ? -31.444 2.697 20.469 1.00 89.38 638 THR A C 1
ATOM 4943 O O . THR A 1 638 ? -31.923 1.623 20.826 1.00 89.38 638 THR A O 1
ATOM 4946 N N . VAL A 1 639 ? -32.124 3.545 19.691 1.00 90.38 639 VAL A N 1
ATOM 4947 C CA . VAL A 1 639 ? -33.484 3.260 19.201 1.00 90.38 639 VAL A CA 1
ATOM 4948 C C . VAL A 1 639 ? -33.511 1.999 18.333 1.00 90.38 639 VAL A C 1
ATOM 4950 O O . VAL A 1 639 ? -34.399 1.168 18.511 1.00 90.38 639 VAL A O 1
ATOM 4953 N N . VAL A 1 640 ? -32.521 1.803 17.457 1.00 87.38 640 VAL A N 1
ATOM 4954 C CA . VAL A 1 640 ? -32.391 0.575 16.652 1.00 87.38 640 VAL A CA 1
ATOM 4955 C C . VAL A 1 640 ? -32.190 -0.657 17.538 1.00 87.38 640 VAL A C 1
ATOM 4957 O O . VAL A 1 640 ? -32.862 -1.658 17.324 1.00 87.38 640 VAL A O 1
ATOM 4960 N N . ARG A 1 641 ? -31.353 -0.593 18.586 1.00 87.88 641 ARG A N 1
ATOM 4961 C CA . ARG A 1 641 ? -31.211 -1.716 19.536 1.00 87.88 641 ARG A CA 1
ATOM 4962 C C . ARG A 1 641 ? -32.524 -2.044 20.245 1.00 87.88 641 ARG A C 1
ATOM 4964 O O . ARG A 1 641 ? -32.849 -3.216 20.411 1.00 87.88 641 ARG A O 1
ATOM 4971 N N . ILE A 1 642 ? -33.285 -1.026 20.650 1.00 90.62 642 ILE A N 1
ATOM 4972 C CA . ILE A 1 642 ? -34.608 -1.213 21.260 1.00 90.62 642 ILE A CA 1
ATOM 4973 C C . ILE A 1 642 ? -35.554 -1.906 20.274 1.00 90.62 642 ILE A C 1
ATOM 4975 O O . ILE A 1 642 ? -36.234 -2.855 20.663 1.00 90.62 642 ILE A O 1
ATOM 4979 N N . LEU A 1 643 ? -35.589 -1.456 19.016 1.00 88.56 643 LEU A N 1
ATOM 4980 C CA . LEU A 1 643 ? -36.396 -2.071 17.959 1.00 88.56 643 LEU A CA 1
ATOM 4981 C C . LEU A 1 643 ? -36.020 -3.541 17.757 1.00 88.56 643 LEU A C 1
ATOM 4983 O O . LEU A 1 643 ? -36.901 -4.389 17.862 1.00 88.56 643 LEU A O 1
ATOM 4987 N N . ASP A 1 644 ? -34.729 -3.854 17.612 1.00 85.69 644 ASP A N 1
ATOM 4988 C CA . ASP A 1 644 ? -34.240 -5.231 17.467 1.00 85.69 644 ASP A CA 1
ATOM 4989 C C . ASP A 1 644 ? -34.700 -6.118 18.645 1.00 85.69 644 ASP A C 1
ATOM 4991 O O . ASP A 1 644 ? -35.159 -7.248 18.464 1.00 85.69 644 ASP A O 1
ATOM 4995 N N . MET A 1 645 ? -34.627 -5.614 19.883 1.00 86.19 645 MET A N 1
ATOM 4996 C CA . MET A 1 645 ? -35.096 -6.353 21.062 1.00 86.19 645 MET A CA 1
ATOM 4997 C C . MET A 1 645 ? -36.612 -6.583 21.044 1.00 86.19 645 MET A C 1
ATOM 4999 O O . MET A 1 645 ? -37.081 -7.677 21.371 1.00 86.19 645 MET A O 1
ATOM 5003 N N . VAL A 1 646 ? -37.385 -5.564 20.673 1.00 88.25 646 VAL A N 1
ATOM 5004 C CA . VAL A 1 646 ? -38.847 -5.651 20.578 1.00 88.25 646 VAL A CA 1
ATOM 5005 C C . VAL A 1 646 ? -39.256 -6.626 19.473 1.00 88.25 646 VAL A C 1
ATOM 5007 O O . VAL A 1 646 ? -40.122 -7.468 19.697 1.00 88.25 646 VAL A O 1
ATOM 5010 N N . GLU A 1 647 ? -38.591 -6.606 18.323 1.00 85.75 647 GLU A N 1
ATOM 5011 C CA . GLU A 1 647 ? -38.817 -7.547 17.224 1.00 85.75 647 GLU A CA 1
ATOM 5012 C C . GLU A 1 647 ? -38.545 -8.997 17.637 1.00 85.75 647 GLU A C 1
ATOM 5014 O O . GLU A 1 647 ? -39.335 -9.885 17.316 1.00 85.75 647 GLU A O 1
ATOM 5019 N N . VAL A 1 648 ? -37.496 -9.257 18.425 1.00 84.75 648 VAL A N 1
ATOM 5020 C CA . VAL A 1 648 ? -37.214 -10.603 18.959 1.00 84.75 648 VAL A CA 1
ATOM 5021 C C . VAL A 1 648 ? -38.306 -11.078 19.928 1.00 84.75 648 VAL A C 1
ATOM 5023 O O . VAL A 1 648 ? -38.644 -12.270 19.935 1.00 84.75 648 VAL A O 1
ATOM 5026 N N . LEU A 1 649 ? -38.881 -10.172 20.730 1.00 85.75 649 LEU A N 1
ATOM 5027 C CA . LEU A 1 649 ? -40.023 -10.484 21.597 1.00 85.75 649 LEU A CA 1
ATOM 5028 C C . LEU A 1 649 ? -41.268 -10.810 20.765 1.00 85.75 649 LEU A C 1
ATOM 5030 O O . LEU A 1 649 ? -41.927 -11.819 21.018 1.00 85.75 649 LEU A O 1
ATOM 5034 N N . LEU A 1 650 ? -41.570 -10.009 19.745 1.00 83.06 650 LEU A N 1
ATOM 5035 C CA . LEU A 1 650 ? -42.792 -10.128 18.949 1.00 83.06 650 LEU A CA 1
ATOM 5036 C C . LEU A 1 650 ? -42.751 -11.307 17.964 1.00 83.06 650 LEU A C 1
ATOM 5038 O O . LEU A 1 650 ? -43.675 -12.114 17.913 1.00 83.06 650 LEU A O 1
ATOM 5042 N N . LEU A 1 651 ? -41.661 -11.468 17.216 1.00 82.75 651 LEU A N 1
ATOM 5043 C CA . LEU A 1 651 ? -41.634 -12.305 16.015 1.00 82.75 651 LEU A CA 1
ATOM 5044 C C . LEU A 1 651 ? -41.092 -13.718 16.278 1.00 82.75 651 LEU A C 1
ATOM 5046 O O . LEU A 1 651 ? -40.119 -13.897 17.024 1.00 82.75 651 LEU A O 1
ATOM 5050 N N . PRO A 1 652 ? -41.685 -14.781 15.701 1.00 79.62 652 PRO A N 1
ATOM 5051 C CA . PRO A 1 652 ? -41.115 -16.131 15.742 1.00 79.62 652 PRO A CA 1
ATOM 5052 C C . PRO A 1 652 ? -39.632 -16.136 15.343 1.00 79.62 652 PRO A C 1
ATOM 5054 O O . PRO A 1 652 ? -39.203 -15.289 14.564 1.00 79.62 652 PRO A O 1
ATOM 5057 N N . ARG A 1 653 ? -38.838 -17.090 15.861 1.00 77.38 653 ARG A N 1
ATOM 5058 C CA . ARG A 1 653 ? -37.367 -17.095 15.681 1.00 77.38 653 ARG A CA 1
ATOM 5059 C C . ARG A 1 653 ? -36.960 -16.950 14.211 1.00 77.38 653 ARG A C 1
ATOM 5061 O O . ARG A 1 653 ? -36.073 -16.160 13.931 1.00 77.38 653 ARG A O 1
ATOM 5068 N N . ILE A 1 654 ? -37.652 -17.673 13.330 1.00 75.50 654 ILE A N 1
ATOM 5069 C CA . ILE A 1 654 ? -37.427 -17.699 11.878 1.00 75.50 654 ILE A CA 1
ATOM 5070 C C . ILE A 1 654 ? -37.586 -16.302 11.256 1.00 75.50 654 ILE A C 1
ATOM 5072 O O . ILE A 1 654 ? -36.800 -15.920 10.400 1.00 75.50 654 ILE A O 1
ATOM 5076 N N . VAL A 1 655 ? -38.568 -15.520 11.715 1.00 74.94 655 VAL A N 1
ATOM 5077 C CA . VAL A 1 655 ? -38.852 -14.177 11.185 1.00 74.94 655 VAL A CA 1
ATOM 5078 C C . VAL A 1 655 ? -37.935 -13.134 11.825 1.00 74.94 655 VAL A C 1
ATOM 5080 O O . VAL A 1 655 ? -37.340 -12.323 11.126 1.00 74.94 655 VAL A O 1
ATOM 5083 N N . ALA A 1 656 ? -37.740 -13.184 13.146 1.00 73.94 656 ALA A N 1
ATOM 5084 C CA . ALA A 1 656 ? -36.864 -12.230 13.827 1.00 73.94 656 ALA A CA 1
ATOM 5085 C C . ALA A 1 656 ? -35.400 -12.344 13.373 1.00 73.94 656 ALA A C 1
ATOM 5087 O O . ALA A 1 656 ? -34.724 -11.327 13.315 1.00 73.94 656 ALA A O 1
ATOM 5088 N N . SER A 1 657 ? -34.904 -13.530 12.993 1.00 72.25 657 SER A N 1
ATOM 5089 C CA . SER A 1 657 ? -33.550 -13.667 12.429 1.00 72.25 657 SER A CA 1
ATOM 5090 C C . SER A 1 657 ? -33.350 -12.968 11.081 1.00 72.25 657 SER A C 1
ATOM 5092 O O . SER A 1 657 ? -32.205 -12.760 10.695 1.00 72.25 657 SER A O 1
ATOM 5094 N N . LEU A 1 658 ? -34.432 -12.626 10.372 1.00 68.50 658 LEU A N 1
ATOM 5095 C CA . LEU A 1 658 ? -34.381 -11.831 9.139 1.00 68.50 658 LEU A CA 1
ATOM 5096 C C . LEU A 1 658 ? -34.382 -10.325 9.437 1.00 68.50 658 LEU A C 1
ATOM 5098 O O . LEU A 1 658 ? -33.761 -9.551 8.713 1.00 68.50 658 LEU A O 1
ATOM 5102 N N . ALA A 1 659 ? -35.058 -9.923 10.515 1.00 66.81 659 ALA A N 1
ATOM 5103 C CA . ALA A 1 659 ? -35.205 -8.529 10.913 1.00 66.81 659 ALA A CA 1
ATOM 5104 C C . ALA A 1 659 ? -33.952 -7.981 11.627 1.00 66.81 659 ALA A C 1
ATOM 5106 O O . ALA A 1 659 ? -33.483 -6.887 11.310 1.00 66.81 659 ALA A O 1
ATOM 5107 N N . VAL A 1 660 ? -33.353 -8.774 12.531 1.00 68.69 660 VAL A N 1
ATOM 5108 C CA . VAL A 1 660 ? -32.262 -8.314 13.410 1.00 68.69 660 VAL A CA 1
ATOM 5109 C C . VAL A 1 660 ? -30.876 -8.749 12.940 1.00 68.69 660 VAL A C 1
ATOM 5111 O O . VAL A 1 660 ? -30.667 -9.873 12.483 1.00 68.69 660 VAL A O 1
ATOM 5114 N N . LYS A 1 661 ? -29.869 -7.890 13.146 1.00 62.75 661 LYS A N 1
ATOM 5115 C CA . LYS A 1 661 ? -28.472 -8.179 12.759 1.00 62.75 661 LYS A CA 1
ATOM 5116 C C . LYS A 1 661 ? -27.841 -9.318 13.572 1.00 62.75 661 LYS A C 1
ATOM 5118 O O . LYS A 1 661 ? -26.979 -10.035 13.068 1.00 62.75 661 LYS A O 1
ATOM 5123 N N . ARG A 1 662 ? -28.215 -9.457 14.849 1.00 62.75 662 ARG A N 1
ATOM 5124 C CA . ARG A 1 662 ? -27.742 -10.520 15.752 1.00 62.75 662 ARG A CA 1
ATOM 5125 C C . ARG A 1 662 ? -28.900 -11.016 16.606 1.00 62.75 662 ARG A C 1
ATOM 5127 O O . ARG A 1 662 ? -29.393 -10.282 17.455 1.00 62.75 662 ARG A O 1
ATOM 5134 N N . TYR A 1 663 ? -29.304 -12.269 16.406 1.00 72.00 663 TYR A N 1
ATOM 5135 C CA . TYR A 1 663 ? -30.341 -12.884 17.229 1.00 72.00 663 TYR A CA 1
ATOM 5136 C C . TYR A 1 663 ? -29.785 -13.193 18.631 1.00 72.00 663 TYR A C 1
ATOM 5138 O O . TYR A 1 663 ? -28.821 -13.956 18.736 1.00 72.00 663 TYR A O 1
ATOM 5146 N N . PRO A 1 664 ? -30.346 -12.632 19.713 1.00 72.81 664 PRO A N 1
ATOM 5147 C CA . PRO A 1 664 ? -29.793 -12.817 21.045 1.00 72.81 664 PRO A CA 1
ATOM 5148 C C . PRO A 1 664 ? -30.146 -14.194 21.629 1.00 72.81 664 PRO A C 1
ATOM 5150 O O . PRO A 1 664 ? -31.214 -14.755 21.373 1.00 72.81 664 PRO A O 1
ATOM 5153 N N . VAL A 1 665 ? -29.256 -14.732 22.465 1.00 75.75 665 VAL A N 1
ATOM 5154 C CA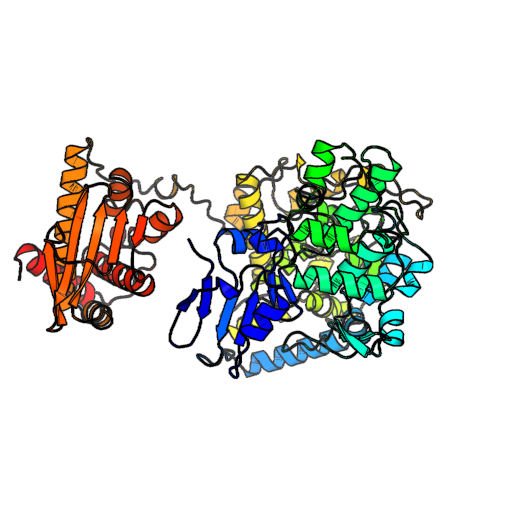 . VAL A 1 665 ? -29.500 -15.970 23.221 1.00 75.75 665 VAL A CA 1
ATOM 5155 C C . VAL A 1 665 ? -30.291 -15.616 24.481 1.00 75.75 665 VAL A C 1
ATOM 5157 O O . VAL A 1 665 ? -29.726 -15.201 25.490 1.00 75.75 665 VAL A O 1
ATOM 5160 N N . TRP A 1 666 ? -31.620 -15.708 24.413 1.00 79.94 666 TRP A N 1
ATOM 5161 C CA . TRP A 1 666 ? -32.513 -15.501 25.559 1.00 79.94 666 TRP A CA 1
ATOM 5162 C C . TRP A 1 666 ? -33.084 -16.823 26.057 1.00 79.94 666 TRP A C 1
ATOM 5164 O O . TRP A 1 666 ? -33.332 -17.734 25.266 1.00 79.94 666 TRP A O 1
ATOM 5174 N N . SER A 1 667 ? -33.349 -16.911 27.363 1.00 78.94 667 SER A N 1
ATOM 5175 C CA . SER A 1 667 ? -34.058 -18.062 27.916 1.00 78.94 667 SER A CA 1
ATOM 5176 C C . SER A 1 667 ? -35.469 -18.164 27.310 1.00 78.94 667 SER A C 1
ATOM 5178 O O . SER A 1 667 ? -36.117 -17.131 27.082 1.00 78.94 667 SER A O 1
ATOM 5180 N N . PRO A 1 668 ? -35.987 -19.385 27.070 1.00 78.00 668 PRO A N 1
ATOM 5181 C CA . PRO A 1 668 ? -37.347 -19.578 26.564 1.00 78.00 668 PRO A CA 1
ATOM 5182 C C . PRO A 1 668 ? -38.396 -18.866 27.425 1.00 78.00 668 PRO A C 1
ATOM 5184 O O . PRO A 1 668 ? -39.309 -18.242 26.890 1.00 78.00 668 PRO A O 1
ATOM 5187 N N . PHE A 1 669 ? -38.209 -18.866 28.749 1.00 79.50 669 PHE A N 1
ATOM 5188 C CA . PHE A 1 669 ? -39.088 -18.185 29.697 1.00 79.50 669 PHE A CA 1
ATOM 5189 C C . PHE A 1 669 ? -39.173 -16.673 29.446 1.00 79.50 669 PHE A C 1
ATOM 5191 O O . PHE A 1 669 ? -40.269 -16.145 29.269 1.00 79.50 669 PHE A O 1
ATOM 5198 N N . ARG A 1 670 ? -38.027 -15.978 29.335 1.00 81.50 670 ARG A N 1
ATOM 5199 C CA . ARG A 1 670 ? -37.991 -14.534 29.032 1.00 81.50 670 ARG A CA 1
ATOM 5200 C C . ARG A 1 670 ? -38.706 -14.229 27.718 1.00 81.50 670 ARG A C 1
ATOM 5202 O O . ARG A 1 670 ? -39.443 -13.253 27.626 1.00 81.50 670 ARG A O 1
ATOM 5209 N N . LYS A 1 671 ? -38.498 -15.076 26.710 1.00 79.00 671 LYS A N 1
ATOM 5210 C CA . LYS A 1 671 ? -39.047 -14.880 25.370 1.00 79.00 671 LYS A CA 1
ATOM 5211 C C . LYS A 1 671 ? -40.559 -15.100 25.315 1.00 79.00 671 LYS A C 1
ATOM 5213 O O . LYS A 1 671 ? -41.268 -14.235 24.814 1.00 79.00 671 LYS A O 1
ATOM 5218 N N . HIS A 1 672 ? -41.056 -16.234 25.805 1.00 81.12 672 HIS A N 1
ATOM 5219 C CA . HIS A 1 672 ? -42.474 -16.586 25.697 1.00 81.12 672 HIS A CA 1
ATOM 5220 C C . HIS A 1 672 ? -43.345 -15.765 26.649 1.00 81.12 672 HIS A C 1
ATOM 5222 O O . HIS A 1 672 ? -44.363 -15.226 26.220 1.00 81.12 672 HIS A O 1
ATOM 5228 N N . LEU A 1 673 ? -42.914 -15.581 27.901 1.00 82.56 673 LEU A N 1
ATOM 5229 C CA . LEU A 1 673 ? -43.646 -14.748 28.855 1.00 82.56 673 LEU A CA 1
ATOM 5230 C C . LEU A 1 673 ? -43.607 -13.271 28.444 1.00 82.56 673 LEU A C 1
ATOM 5232 O O . LEU A 1 673 ? -44.642 -12.607 28.427 1.00 82.56 673 LEU A O 1
ATOM 5236 N N . GLY A 1 674 ? -42.431 -12.773 28.045 1.00 80.25 674 GLY A N 1
ATOM 5237 C CA . GLY A 1 674 ? -42.268 -11.412 27.536 1.00 80.25 674 GLY A CA 1
ATOM 5238 C C . GLY A 1 674 ? -43.130 -11.154 26.302 1.00 80.25 674 GLY A C 1
ATOM 5239 O O . GLY A 1 674 ? -43.822 -10.141 26.247 1.00 80.25 674 GLY A O 1
ATOM 5240 N N . ARG A 1 675 ? -43.175 -12.103 25.356 1.00 83.25 675 ARG A N 1
ATOM 5241 C CA . ARG A 1 675 ? -44.068 -12.052 24.191 1.00 83.25 675 ARG A CA 1
ATOM 5242 C C . ARG A 1 675 ? -45.527 -11.897 24.605 1.00 83.25 675 ARG A C 1
ATOM 5244 O O . ARG A 1 675 ? -46.164 -10.939 24.175 1.00 83.25 675 ARG A O 1
ATOM 5251 N N . CYS A 1 676 ? -46.049 -12.817 25.416 1.00 82.81 676 CYS A N 1
ATOM 5252 C CA . CYS A 1 676 ? -47.454 -12.792 25.825 1.00 82.81 676 CYS A CA 1
ATOM 5253 C C . CYS A 1 676 ? -47.805 -11.462 26.500 1.00 82.81 676 CYS A C 1
ATOM 5255 O O . CYS A 1 676 ? -48.781 -10.815 26.131 1.00 82.81 676 CYS A O 1
ATOM 5257 N N . MET A 1 677 ? -46.954 -10.999 27.416 1.00 83.06 677 MET A N 1
ATOM 5258 C CA . MET A 1 677 ? -47.163 -9.745 28.135 1.00 83.06 677 MET A CA 1
ATOM 5259 C C . MET A 1 677 ? -47.114 -8.509 27.225 1.00 83.06 677 MET A C 1
ATOM 5261 O O . MET A 1 677 ? -47.894 -7.576 27.421 1.00 83.06 677 MET A O 1
ATOM 5265 N N . VAL A 1 678 ? -46.222 -8.485 26.228 1.00 84.44 678 VAL A N 1
ATOM 5266 C CA . VAL A 1 678 ? -46.133 -7.382 25.259 1.00 84.44 678 VAL A CA 1
ATOM 5267 C C . VAL A 1 678 ? -47.340 -7.372 24.325 1.00 84.44 678 VAL A C 1
ATOM 5269 O O . VAL A 1 678 ? -47.919 -6.307 24.147 1.00 84.44 678 VAL A O 1
ATOM 5272 N N . TYR A 1 679 ? -47.767 -8.516 23.777 1.00 82.31 679 TYR A N 1
ATOM 5273 C CA . TYR A 1 679 ? -48.950 -8.580 22.904 1.00 82.31 679 TYR A CA 1
ATOM 5274 C C . TYR A 1 679 ? -50.224 -8.148 23.634 1.00 82.31 679 TYR A C 1
ATOM 5276 O O . TYR A 1 679 ? -50.954 -7.296 23.129 1.00 82.31 679 TYR A O 1
ATOM 5284 N N . VAL A 1 680 ? -50.453 -8.673 24.843 1.00 82.50 680 VAL A N 1
ATOM 5285 C CA . VAL A 1 680 ? -51.618 -8.318 25.668 1.00 82.50 680 VAL A CA 1
ATOM 5286 C C . VAL A 1 680 ? -51.643 -6.812 25.939 1.00 82.50 680 VAL A C 1
ATOM 5288 O O . VAL A 1 680 ? -52.659 -6.162 25.715 1.00 82.50 680 VAL A O 1
ATOM 5291 N N . ARG A 1 681 ? -50.516 -6.213 26.341 1.00 81.69 681 ARG A N 1
ATOM 5292 C CA . ARG A 1 681 ? -50.453 -4.771 26.640 1.00 81.69 681 ARG A CA 1
ATOM 5293 C C . ARG A 1 681 ? -50.495 -3.880 25.398 1.00 81.69 681 ARG A C 1
ATOM 5295 O O . ARG A 1 681 ? -51.121 -2.824 25.437 1.00 81.69 681 ARG A O 1
ATOM 5302 N N . ALA A 1 682 ? -49.869 -4.291 24.297 1.00 79.56 682 ALA A N 1
ATOM 5303 C CA . ALA A 1 682 ? -49.863 -3.524 23.053 1.00 79.56 682 ALA A CA 1
ATOM 5304 C C . ALA A 1 682 ? -51.268 -3.419 22.438 1.00 79.56 682 ALA A C 1
ATOM 5306 O O . ALA A 1 682 ? -51.622 -2.352 21.938 1.00 79.56 682 ALA A O 1
ATOM 5307 N N . VAL A 1 683 ? -52.066 -4.492 22.520 1.00 74.94 683 VAL A N 1
ATOM 5308 C CA . VAL A 1 683 ? -53.446 -4.537 22.006 1.00 74.94 683 VAL A CA 1
ATOM 5309 C C . VAL A 1 683 ? -54.438 -3.880 22.972 1.00 74.94 683 VAL A C 1
ATOM 5311 O O . VAL A 1 683 ? -55.275 -3.100 22.529 1.00 74.94 683 VAL A O 1
ATOM 5314 N N . LEU A 1 684 ? -54.327 -4.131 24.285 1.00 73.75 684 LEU A N 1
ATOM 5315 C CA . LEU A 1 684 ? -55.247 -3.572 25.292 1.00 73.75 684 LEU A CA 1
ATOM 5316 C C . LEU A 1 684 ? -54.949 -2.108 25.667 1.00 73.75 684 LEU A C 1
ATOM 5318 O O . LEU A 1 684 ? -55.767 -1.456 26.306 1.00 73.75 684 LEU A O 1
ATOM 5322 N N . GLY A 1 685 ? -53.792 -1.570 25.272 1.00 59.69 685 GLY A N 1
ATOM 5323 C CA . GLY A 1 685 ? -53.480 -0.145 25.381 1.00 59.69 685 GLY A CA 1
ATOM 5324 C C . GLY A 1 685 ? -52.961 0.345 26.740 1.00 59.69 685 GLY A C 1
ATOM 5325 O O . GLY A 1 685 ? -52.825 1.563 26.891 1.00 59.69 685 GLY A O 1
ATOM 5326 N N . PHE A 1 686 ? -52.631 -0.560 27.672 1.00 55.00 686 PHE A N 1
ATOM 5327 C CA . PHE A 1 686 ? -52.134 -0.255 29.027 1.00 55.00 686 PHE A CA 1
ATOM 5328 C C . PHE A 1 686 ? -50.616 -0.041 29.130 1.00 55.00 686 PHE A C 1
ATOM 5330 O O . PHE A 1 686 ? -49.811 -0.766 28.505 1.00 55.00 686 PHE A O 1
#

Secondary structure (DSSP, 8-state):
---EEEEEETTEEEEEE-GGGTTS-HHHHHHHH--SS-EEEEE--HHHHTT-TTB-EEETTEEE-SSSHHHHHHHTTEEEEEEE--S-----SSHHHHHHHHHHHHHHHHH-HHHHHHHHH-GGGHHHHHHHTT-S-BTTTTBS--GGGGGGSHHHHHHHHT-EE---TT-SS---EEEE-TTS-EEEPPPHHHHHHHTGGGT---HHHHHHHHHHHHHHTB-HHHHHHHHHHHHHHHHTTSS--S--TT--TTHHHHHHHHHHT-TTHHHHTT-HHHHHHHHS--SS--EETTEEPPS--GGG-HHHHHHHHH-TTSS-TTT--THIIIIIS--S-TT--TTHHHHHHHHHHHHHHHHHTT--TTHHHHHHH-SHHHHTS-HHHHHHHHHH-HHHHHHH---HHHHHHHHHHH-----HHHHHHHHHHHHHHHHHHHHHTT--GGGS---HHHHH---TT-TT-----HHHHHHHHHHHHTB-TTSPBPHHHHHHHT-----TTGGGS--TT----PPPSHHHHHHHHHHHHHHHHHHHHHHHHH-HHHHHHHHHSPTT-EEEEEETTT--EEEEEE-TTS-EEEEESS-TTS--SEEEEESSHHHHHHHHTTSS-HHHHHHTT-EEEEE-HHHHHHHHHHHHHHHHHHS-HHHHHHH-SS-----HHHHHHHHHHHHHHHHH--